Protein AF-A0A5E4HXW7-F1 (afdb_monomer_lite)

Sequence (456 aa):
MSQPPHSPSSDRAGKEKPLSPSEEPYDLTKPIRGLAGKFGPKDLRAKVAVLAVLALATIAAFAFLLGTGLSALEKFMGSALIMVISGELARGLMGWEGFAGLILLKDRSTLNWIDRQAQAFAPFWSVVADVGLVMGYGFGSLLLLGPQSKKPKTLLLIFAVGLPMLVIFSAGVMPSAYDVLRYSLSGNGDLAAATAHMRATAPLQGTWDVMINGQMVHVPFMTILSVVVIFAGGLAASVTLSLLLYAISLLGPILAKVGSMAFGLLGQAAPAVVVPPPGASPLLPGVNLPLVEGIIAMAVLLVVHELSHAFVARVHKIRLDSAGVVFFGVLPFGAFVDPDEKELDGVEAWKSTQVIVAGSAMNMLTATVAFCIFMGLSVLNYYYPMHGIGVGFIARTLGLVIALNVLVGVVNLLPITLVDGHRLMKAAVRNELAANLITWAVIAAFVVNFLPWLFR

Foldseek 3Di:
DDDDDDDPDPPPPPPDDPDDPVPPDPAPCVVLLQVLLVPADPDPVSLVVVLVVLLVVLVVQLLVLLPDPDDLVVNVVSNLVSLLNLLSSNCSSPVADDGSNKGFDWDPVVLVVLLVVLVVCVVVLLLLLLLLLCQQFAQLSVLQADPVCPDPVNVCVSCVNNVVLNVCCVVFLAVLLLVLLCVFFPPDSLLVQLVVLLVVQQPDFDWDWDQDPNDTDTHTPVNVVLVVQCNRTHLQRSVLVSLLRSLVSQPVLVVLVVVQVVCVVVVHHGDDGDGGGFNDDDDDDSSGGPNPLLLLLQQLLQAQLASSLSSLCSSVPFDWPTWGWMDRNPRGRYIHTHTDVVSLVVDDSSSNSSSLSRSLSRLSVQLVVLSVVLVVVVVVCVVPVDDDPVSVSSNSSSSSNSNVSNVCSNVLLHCEPVHSVVSVLCSSDVDPVVSVVSRVSSVSSNVSSRVSSVVD

Structure (mmCIF, N/CA/C/O backbone):
data_AF-A0A5E4HXW7-F1
#
_entry.id   AF-A0A5E4HXW7-F1
#
loop_
_atom_site.group_PDB
_atom_site.id
_atom_site.type_symbol
_atom_site.label_atom_id
_atom_site.label_alt_id
_atom_site.label_comp_id
_atom_site.label_asym_id
_atom_site.label_entity_id
_atom_site.label_seq_id
_atom_site.pdbx_PDB_ins_code
_atom_site.Cartn_x
_atom_site.Cartn_y
_atom_site.Cartn_z
_atom_site.occupancy
_atom_site.B_iso_or_equiv
_atom_site.auth_seq_id
_atom_site.auth_comp_id
_atom_site.auth_asym_id
_atom_site.auth_atom_id
_atom_site.pdbx_PDB_model_num
ATOM 1 N N . MET A 1 1 ? -44.211 -38.930 15.715 1.00 34.34 1 MET A N 1
ATOM 2 C CA . MET A 1 1 ? -44.697 -38.963 14.317 1.00 34.34 1 MET A CA 1
ATOM 3 C C . MET A 1 1 ? -45.408 -37.637 14.076 1.00 34.34 1 MET A C 1
ATOM 5 O O . MET A 1 1 ? -46.398 -37.389 14.739 1.00 34.34 1 MET A O 1
ATOM 9 N N . SER A 1 2 ? -44.701 -36.648 13.510 1.00 31.89 2 SER A N 1
ATOM 10 C CA . SER A 1 2 ? -44.707 -36.254 12.074 1.00 31.89 2 SER A CA 1
ATOM 11 C C . SER A 1 2 ? -45.808 -35.209 11.819 1.00 31.89 2 SER A C 1
ATOM 13 O O . SER A 1 2 ? -46.965 -35.532 12.032 1.00 31.89 2 SER A O 1
ATOM 15 N N . GLN A 1 3 ? -45.567 -33.961 11.407 1.00 27.69 3 GLN A N 1
ATOM 16 C CA . GLN A 1 3 ? -44.572 -33.396 10.481 1.00 27.69 3 GLN A CA 1
ATOM 17 C C . GLN A 1 3 ? -44.262 -31.915 10.833 1.00 27.69 3 GLN A C 1
ATOM 19 O O . GLN A 1 3 ? -45.055 -31.293 11.541 1.00 27.69 3 GLN A O 1
ATOM 24 N N . PRO A 1 4 ? -43.139 -31.334 10.361 1.00 31.80 4 PRO A N 1
ATOM 25 C CA . PRO A 1 4 ? -42.812 -29.919 10.559 1.00 31.80 4 PRO A CA 1
ATOM 26 C C . PRO A 1 4 ? -43.534 -29.009 9.541 1.00 31.80 4 PRO A C 1
ATOM 28 O O . PRO A 1 4 ? -43.859 -29.471 8.445 1.00 31.80 4 PRO A O 1
ATOM 31 N N . PRO A 1 5 ? -43.762 -27.716 9.849 1.00 34.34 5 PRO A N 1
ATOM 32 C CA . PRO A 1 5 ? -44.347 -26.779 8.900 1.00 34.34 5 PRO A CA 1
ATOM 33 C C . PRO A 1 5 ? -43.329 -26.354 7.831 1.00 34.34 5 PRO A C 1
ATOM 35 O O . PRO A 1 5 ? -42.140 -26.176 8.086 1.00 34.34 5 PRO A O 1
ATOM 38 N N . HIS A 1 6 ? -43.859 -26.222 6.621 1.00 33.53 6 HIS A N 1
ATOM 39 C CA . HIS A 1 6 ? -43.210 -25.995 5.336 1.00 33.53 6 HIS A CA 1
ATOM 40 C C . HIS A 1 6 ? -42.100 -24.929 5.303 1.00 33.53 6 HIS A C 1
ATOM 42 O O . HIS A 1 6 ? -42.279 -23.786 5.716 1.00 33.53 6 HIS A O 1
ATOM 48 N N . SER A 1 7 ? -40.978 -25.301 4.682 1.00 32.62 7 SER A N 1
ATOM 49 C CA . SER A 1 7 ? -39.966 -24.390 4.144 1.00 32.62 7 SER A CA 1
ATOM 50 C C . SER A 1 7 ? -40.554 -23.524 3.018 1.00 32.62 7 SER A C 1
ATOM 52 O O . SER A 1 7 ? -41.186 -24.087 2.117 1.00 32.62 7 SER A O 1
ATOM 54 N N . PRO A 1 8 ? -40.312 -22.202 2.973 1.00 32.94 8 PRO A N 1
ATOM 55 C CA . PRO A 1 8 ? -40.606 -21.412 1.785 1.00 32.94 8 PRO A CA 1
ATOM 56 C C . PRO A 1 8 ? -39.657 -21.813 0.650 1.00 32.94 8 PRO A C 1
ATOM 58 O O . PRO A 1 8 ? -38.439 -21.844 0.817 1.00 32.94 8 PRO A O 1
ATOM 61 N N . SER A 1 9 ? -40.249 -22.134 -0.496 1.00 31.70 9 SER A N 1
ATOM 62 C CA . SER A 1 9 ? -39.613 -22.465 -1.770 1.00 31.70 9 SER A CA 1
ATOM 63 C C . SER A 1 9 ? -38.535 -21.461 -2.193 1.00 31.70 9 SER A C 1
ATOM 65 O O . SER A 1 9 ? -38.754 -20.249 -2.172 1.00 31.70 9 SER A O 1
ATOM 67 N N . SER A 1 10 ? -37.419 -21.992 -2.685 1.00 34.47 10 SER A N 1
ATOM 68 C CA . SER A 1 10 ? -36.236 -21.318 -3.234 1.00 34.47 10 SER A CA 1
ATOM 69 C C . SER A 1 10 ? -36.444 -20.581 -4.573 1.00 34.47 10 SER A C 1
ATOM 71 O O . SER A 1 10 ? -35.480 -20.360 -5.298 1.00 34.47 10 SER A O 1
ATOM 73 N N . ASP A 1 11 ? -37.663 -20.155 -4.908 1.00 31.59 11 ASP A N 1
ATOM 74 C CA . ASP A 1 11 ? -38.014 -19.610 -6.232 1.00 31.59 11 ASP A CA 1
ATOM 75 C C . ASP A 1 11 ? -38.273 -18.096 -6.231 1.00 31.59 11 ASP A C 1
ATOM 77 O O . ASP A 1 11 ? -39.246 -17.588 -6.788 1.00 31.59 11 ASP A O 1
ATOM 81 N N . ARG A 1 12 ? -37.352 -17.335 -5.633 1.00 33.59 12 ARG A N 1
ATOM 82 C CA . ARG A 1 12 ? -37.160 -15.914 -5.969 1.00 33.59 12 ARG A CA 1
ATOM 83 C C . ARG A 1 12 ? -35.679 -15.600 -6.139 1.00 33.59 12 ARG A C 1
ATOM 85 O O . ARG A 1 12 ? -35.140 -14.696 -5.511 1.00 33.59 12 ARG A O 1
ATOM 92 N N . ALA A 1 13 ? -35.031 -16.327 -7.045 1.00 36.31 13 ALA A N 1
ATOM 93 C CA . ALA A 1 13 ? -33.932 -15.744 -7.798 1.00 36.31 13 ALA A CA 1
ATOM 94 C C . ALA A 1 13 ? -34.527 -14.588 -8.614 1.00 36.31 13 ALA A C 1
ATOM 96 O O . ALA A 1 13 ? -35.186 -14.803 -9.635 1.00 36.31 13 ALA A O 1
ATOM 97 N N . GLY A 1 14 ? -34.378 -13.361 -8.113 1.00 32.66 14 GLY A N 1
ATOM 98 C CA . GLY A 1 14 ? -34.599 -12.172 -8.920 1.00 32.66 14 GLY A CA 1
ATOM 99 C C . GLY A 1 14 ? -33.696 -12.292 -10.137 1.00 32.66 14 GLY A C 1
ATOM 100 O O . GLY A 1 14 ? -32.482 -12.186 -10.015 1.00 32.66 14 GLY A O 1
ATOM 101 N N . LYS A 1 15 ? -34.282 -12.594 -11.298 1.00 35.69 15 LYS A N 1
ATOM 102 C CA . LYS A 1 15 ? -33.599 -12.447 -12.577 1.00 35.69 15 LYS A CA 1
ATOM 103 C C . LYS A 1 15 ? -33.242 -10.973 -12.681 1.00 35.69 15 LYS A C 1
ATOM 105 O O . LYS A 1 15 ? -34.119 -10.153 -12.951 1.00 35.69 15 LYS A O 1
ATOM 110 N N . GLU A 1 16 ? -31.987 -10.641 -12.406 1.00 41.84 16 GLU A N 1
ATOM 111 C CA . GLU A 1 16 ? -31.443 -9.352 -12.792 1.00 41.84 16 GLU A CA 1
ATOM 112 C C . GLU A 1 16 ? -31.734 -9.175 -14.278 1.00 41.84 16 GLU A C 1
ATOM 114 O O . GLU A 1 16 ? -31.434 -10.030 -15.117 1.00 41.84 16 GLU A O 1
ATOM 119 N N . LYS A 1 17 ? -32.442 -8.094 -14.588 1.00 32.97 17 LYS A N 1
ATOM 120 C CA . LYS A 1 17 ? -32.644 -7.665 -15.961 1.00 32.97 17 LYS A CA 1
ATOM 121 C C . LYS A 1 17 ? -31.238 -7.346 -16.484 1.00 32.97 17 LYS A C 1
ATOM 123 O O . LYS A 1 17 ? -30.565 -6.553 -15.827 1.00 32.97 17 LYS A O 1
ATOM 128 N N . PRO A 1 18 ? -30.765 -7.959 -17.583 1.00 36.00 18 PRO A N 1
ATOM 129 C CA . PRO A 1 18 ? -29.451 -7.627 -18.113 1.00 36.00 18 PRO A CA 1
ATOM 130 C C . PRO A 1 18 ? -29.399 -6.117 -18.349 1.00 36.00 18 PRO A C 1
ATOM 132 O O . PRO A 1 18 ? -30.351 -5.548 -18.899 1.00 36.00 18 PRO A O 1
ATOM 135 N N . LEU A 1 19 ? -28.327 -5.487 -17.864 1.00 36.94 19 LEU A N 1
ATOM 136 C CA . LEU A 1 19 ? -28.036 -4.075 -18.098 1.00 36.94 19 LEU A CA 1
ATOM 137 C C . LEU A 1 19 ? -28.203 -3.772 -19.588 1.00 36.94 19 LEU A C 1
ATOM 139 O O . LEU A 1 19 ? -27.897 -4.601 -20.453 1.00 36.94 19 LEU A O 1
ATOM 143 N N . SER A 1 20 ? -28.746 -2.595 -19.892 1.00 33.78 20 SER A N 1
ATOM 144 C CA . SER A 1 20 ? -28.876 -2.174 -21.282 1.00 33.78 20 SER A CA 1
ATOM 145 C C . SER A 1 20 ? -27.478 -2.139 -21.929 1.00 33.78 20 SER A C 1
ATOM 147 O O . SER A 1 20 ? -26.514 -1.777 -21.252 1.00 33.78 20 SER A O 1
ATOM 149 N N . PRO A 1 21 ? -27.316 -2.486 -23.223 1.00 44.66 21 PRO A N 1
ATOM 150 C CA . PRO A 1 21 ? -25.998 -2.565 -23.872 1.00 44.66 21 PRO A CA 1
ATOM 151 C C . PRO A 1 21 ? -25.158 -1.273 -23.824 1.00 44.66 21 PRO A C 1
ATOM 153 O O . PRO A 1 21 ? -23.994 -1.293 -24.209 1.00 44.66 21 PRO A O 1
ATOM 156 N N . SER A 1 22 ? -25.749 -0.151 -23.404 1.00 41.25 22 SER A N 1
ATOM 157 C CA . SER A 1 22 ? -25.127 1.168 -23.284 1.00 41.25 22 SER A CA 1
ATOM 158 C C . SER A 1 22 ? -24.495 1.469 -21.918 1.00 41.25 22 SER A C 1
ATOM 160 O O . SER A 1 22 ? -23.896 2.530 -21.779 1.00 41.25 22 SER A O 1
ATOM 162 N N . GLU A 1 23 ? -24.629 0.589 -20.920 1.00 43.88 23 GLU A N 1
ATOM 163 C CA . GLU A 1 23 ? -24.130 0.825 -19.550 1.00 43.88 23 GLU A CA 1
ATOM 164 C C . GLU A 1 23 ? -22.879 0.006 -19.186 1.00 43.88 23 GLU A C 1
ATOM 166 O O . GLU A 1 23 ? -22.280 0.245 -18.138 1.00 43.88 23 GLU A O 1
ATOM 171 N N . GLU A 1 24 ? -22.430 -0.920 -20.043 1.00 46.41 24 GLU A N 1
ATOM 172 C CA . GLU A 1 24 ? -21.105 -1.528 -19.879 1.00 46.41 24 GLU A CA 1
ATOM 173 C C . GLU A 1 24 ? -20.018 -0.506 -20.262 1.00 46.41 24 GLU A C 1
ATOM 175 O O . GLU A 1 24 ? -20.066 0.042 -21.371 1.00 46.41 24 GLU A O 1
ATOM 180 N N . PRO A 1 25 ? -19.010 -0.257 -19.400 1.00 52.16 25 PRO A N 1
ATOM 181 C CA . PRO A 1 25 ? -17.841 0.530 -19.773 1.00 52.16 25 PRO A CA 1
ATOM 182 C C . PRO A 1 25 ? -17.261 0.004 -21.090 1.00 52.16 25 PRO A C 1
ATOM 184 O O . PRO A 1 25 ? -17.087 -1.206 -21.249 1.00 52.16 25 PRO A O 1
ATOM 187 N N . TYR A 1 26 ? -16.974 0.894 -22.045 1.00 61.44 26 TYR A N 1
ATOM 188 C CA . TYR A 1 26 ? -16.461 0.492 -23.355 1.00 61.44 26 TYR A CA 1
ATOM 189 C C . TYR A 1 26 ? -15.132 -0.264 -23.202 1.00 61.44 26 TYR A C 1
ATOM 191 O O . TYR A 1 26 ? -14.078 0.327 -22.964 1.00 61.44 26 TYR A O 1
ATOM 199 N N . ASP A 1 27 ? -15.192 -1.590 -23.328 1.00 73.88 27 ASP A N 1
ATOM 200 C CA . ASP A 1 27 ? -14.037 -2.478 -23.236 1.00 73.88 27 ASP A CA 1
ATOM 201 C C . ASP A 1 27 ? -13.183 -2.345 -24.506 1.00 73.88 27 ASP A C 1
ATOM 203 O O . ASP A 1 27 ? -13.395 -3.035 -25.509 1.00 73.88 27 ASP A O 1
ATOM 207 N N . LEU A 1 28 ? -12.195 -1.444 -24.447 1.00 74.44 28 LEU A N 1
ATOM 208 C CA . LEU A 1 28 ? -11.223 -1.174 -25.515 1.00 74.44 28 LEU A CA 1
ATOM 209 C C . LEU A 1 28 ? -10.469 -2.433 -25.974 1.00 74.44 28 LEU A C 1
ATOM 211 O O . LEU A 1 28 ? -9.946 -2.467 -27.087 1.00 74.44 28 LEU A O 1
ATOM 215 N N . THR A 1 29 ? -10.419 -3.475 -25.142 1.00 79.50 29 THR A N 1
ATOM 216 C CA . THR A 1 29 ? -9.671 -4.707 -25.414 1.00 79.50 29 THR A CA 1
ATOM 217 C C . THR A 1 29 ? -10.520 -5.827 -26.023 1.00 79.50 29 THR A C 1
ATOM 219 O O . THR A 1 29 ? -9.987 -6.819 -26.531 1.00 79.50 29 THR A O 1
ATOM 222 N N . LYS A 1 30 ? -11.846 -5.641 -26.085 1.00 80.81 30 LYS A N 1
ATOM 223 C CA . LYS A 1 30 ? -12.820 -6.586 -26.653 1.00 80.81 30 LYS A CA 1
ATOM 224 C C . LYS A 1 30 ? -12.459 -7.121 -28.051 1.00 80.81 30 LYS A C 1
ATOM 226 O O . LYS A 1 30 ? -12.697 -8.313 -28.274 1.00 80.81 30 LYS A O 1
ATOM 231 N N . PRO A 1 31 ? -11.871 -6.342 -28.987 1.00 85.12 31 PRO A N 1
ATOM 232 C CA . PRO A 1 31 ? -11.440 -6.873 -30.283 1.00 85.12 31 PRO A CA 1
ATOM 233 C C . PRO A 1 31 ? -10.365 -7.966 -30.172 1.00 85.12 31 PRO A C 1
ATOM 235 O O . PRO A 1 31 ? -10.442 -8.967 -30.883 1.00 85.12 31 PRO A O 1
ATOM 238 N N . ILE A 1 32 ? -9.405 -7.813 -29.252 1.00 80.69 32 ILE A N 1
ATOM 239 C CA . ILE A 1 32 ? -8.316 -8.778 -29.018 1.00 80.69 32 ILE A CA 1
ATOM 240 C C . ILE A 1 32 ? -8.902 -10.091 -28.490 1.00 80.69 32 ILE A C 1
ATOM 242 O O . ILE A 1 32 ? -8.647 -11.164 -29.043 1.00 80.69 32 ILE A O 1
ATOM 246 N N . ARG A 1 33 ? -9.774 -9.990 -27.479 1.00 81.88 33 ARG A N 1
ATOM 247 C CA . ARG A 1 33 ? -10.502 -11.130 -26.905 1.00 81.88 33 ARG A CA 1
ATOM 248 C C . ARG A 1 33 ? -11.347 -11.856 -27.955 1.00 81.88 33 ARG A C 1
ATOM 250 O O . ARG A 1 33 ? -11.344 -13.085 -28.024 1.00 81.88 33 ARG A O 1
ATOM 257 N N . GLY A 1 34 ? -12.055 -11.099 -28.795 1.00 79.31 34 GLY A N 1
ATOM 258 C CA . GLY A 1 34 ? -12.898 -11.636 -29.863 1.00 79.31 34 GLY A CA 1
ATOM 259 C C . GLY A 1 34 ? -12.111 -12.393 -30.935 1.00 79.31 34 GLY A C 1
ATOM 260 O O . GLY A 1 34 ? -12.582 -13.415 -31.431 1.00 79.31 34 GLY A O 1
ATOM 261 N N . LEU A 1 35 ? -10.899 -11.937 -31.262 1.00 82.75 35 LEU A N 1
ATOM 262 C CA . LEU A 1 35 ? -10.027 -12.592 -32.237 1.00 82.75 35 LEU A CA 1
ATOM 263 C C . LEU A 1 35 ? -9.569 -13.970 -31.734 1.00 82.75 35 LEU A C 1
ATOM 265 O O . LEU A 1 35 ? -9.717 -14.965 -32.444 1.00 82.75 35 LEU A O 1
ATOM 269 N N . ALA A 1 36 ? -9.119 -14.054 -30.480 1.00 78.75 36 ALA A N 1
ATOM 270 C CA . ALA A 1 36 ? -8.741 -15.317 -29.848 1.00 78.75 36 ALA A CA 1
ATOM 271 C C . ALA A 1 36 ? -9.917 -16.301 -29.721 1.00 78.75 36 ALA A C 1
ATOM 273 O O . ALA A 1 36 ? -9.768 -17.480 -30.034 1.00 78.75 36 ALA A O 1
ATOM 274 N N . GLY A 1 37 ? -11.101 -15.821 -29.327 1.00 77.62 37 GLY A N 1
ATOM 275 C CA . GLY A 1 37 ? -12.296 -16.667 -29.231 1.00 77.62 37 GLY A CA 1
ATOM 276 C C . GLY A 1 37 ? -12.791 -17.187 -30.586 1.00 77.62 37 GLY A C 1
ATOM 277 O O . GLY A 1 37 ? -13.314 -18.297 -30.667 1.00 77.62 37 GLY A O 1
ATOM 278 N N . LYS A 1 38 ? -12.604 -16.412 -31.664 1.00 83.38 38 LYS A N 1
ATOM 279 C CA . LYS A 1 38 ? -13.057 -16.769 -33.018 1.00 83.38 38 LYS A CA 1
ATOM 280 C C . LYS A 1 38 ? -12.117 -17.740 -33.735 1.00 83.38 38 LYS A C 1
ATOM 282 O O . LYS A 1 38 ? -12.597 -18.631 -34.432 1.00 83.38 38 LYS A O 1
ATOM 287 N N . PHE A 1 39 ? -10.805 -17.552 -33.596 1.00 81.50 39 PHE A N 1
ATOM 288 C CA . PHE A 1 39 ? -9.789 -18.345 -34.303 1.00 81.50 39 PHE A CA 1
ATOM 289 C C . PHE A 1 39 ? -9.130 -19.423 -33.431 1.00 81.50 39 PHE A C 1
ATOM 291 O O . PHE A 1 39 ? -8.340 -20.221 -33.933 1.00 81.50 39 PHE A O 1
ATOM 298 N N . GLY A 1 40 ? -9.446 -19.463 -32.135 1.00 78.62 40 GLY A N 1
ATOM 299 C CA . GLY A 1 40 ? -8.912 -20.448 -31.205 1.00 78.62 40 GLY A CA 1
ATOM 300 C C . GLY A 1 40 ? -9.416 -21.875 -31.468 1.00 78.62 40 GLY A C 1
ATOM 301 O O . GLY A 1 40 ? -10.515 -22.075 -31.999 1.00 78.62 40 GLY A O 1
ATOM 302 N N . PRO A 1 41 ? -8.639 -22.899 -31.075 1.00 82.50 41 PRO A N 1
ATOM 303 C CA . PRO A 1 41 ? -9.074 -24.286 -31.165 1.00 82.50 41 PRO A CA 1
ATOM 304 C C . PRO A 1 41 ? -10.294 -24.549 -30.271 1.00 82.50 41 PRO A C 1
ATOM 306 O O . PRO A 1 41 ? -10.453 -23.953 -29.207 1.00 82.50 41 PRO A O 1
ATOM 309 N N . LYS A 1 42 ? -11.161 -25.475 -30.696 1.00 85.44 42 LYS A N 1
ATOM 310 C CA . LYS A 1 42 ? -12.375 -25.840 -29.943 1.00 85.44 42 LYS A CA 1
ATOM 311 C C . LYS A 1 42 ? -12.104 -26.858 -28.833 1.00 85.44 42 LYS A C 1
ATOM 313 O O . LYS A 1 42 ? -12.737 -26.783 -27.785 1.00 85.44 42 LYS A O 1
ATOM 318 N N . ASP A 1 43 ? -11.171 -27.781 -29.063 1.00 91.81 43 ASP A N 1
ATOM 319 C CA . ASP A 1 43 ? -10.807 -28.833 -28.110 1.00 91.81 43 ASP A CA 1
ATOM 320 C C . ASP A 1 43 ? -9.969 -28.294 -26.939 1.00 91.81 43 ASP A C 1
ATOM 322 O O . ASP A 1 43 ? -9.081 -27.460 -27.125 1.00 91.81 43 ASP A O 1
ATOM 326 N N . LEU A 1 44 ? -10.226 -28.804 -25.731 1.00 89.44 44 LEU A N 1
ATOM 327 C CA . LEU A 1 44 ? -9.578 -28.333 -24.508 1.00 89.44 44 LEU A CA 1
ATOM 328 C C . LEU A 1 44 ? -8.066 -28.598 -24.492 1.00 89.44 44 LEU A C 1
ATOM 330 O O . LEU A 1 44 ? -7.314 -27.731 -24.054 1.00 89.44 44 LEU A O 1
ATOM 334 N N . ARG A 1 45 ? -7.592 -29.752 -24.981 1.00 90.94 45 ARG A N 1
ATOM 335 C CA . ARG A 1 45 ? -6.150 -30.060 -24.998 1.00 90.94 45 ARG A CA 1
ATOM 336 C C . ARG A 1 45 ? -5.412 -29.102 -25.921 1.00 90.94 45 ARG A C 1
ATOM 338 O O . ARG A 1 45 ? -4.357 -28.587 -25.560 1.00 90.94 45 ARG A O 1
ATOM 345 N N . ALA A 1 46 ? -6.000 -28.817 -27.081 1.00 89.94 46 ALA A N 1
ATOM 346 C CA . ALA A 1 46 ? -5.462 -27.838 -28.014 1.00 89.94 46 ALA A CA 1
ATOM 347 C C . ALA A 1 46 ? -5.484 -26.413 -27.428 1.00 89.94 46 ALA A C 1
ATOM 349 O O . ALA A 1 46 ? -4.497 -25.694 -27.564 1.00 89.94 46 ALA A O 1
ATOM 350 N N . LYS A 1 47 ? -6.549 -26.014 -26.717 1.00 90.00 47 LYS A N 1
ATOM 351 C CA . LYS A 1 47 ? -6.595 -24.724 -26.001 1.00 90.00 47 LYS A CA 1
ATOM 352 C C . LYS A 1 47 ? -5.487 -24.600 -24.959 1.00 90.00 47 LYS A C 1
ATOM 354 O O . LYS A 1 47 ? -4.805 -23.582 -24.926 1.00 90.00 47 LYS A O 1
ATOM 359 N N . VAL A 1 48 ? -5.274 -25.640 -24.152 1.00 90.94 48 VAL A N 1
ATOM 360 C CA . VAL A 1 48 ? -4.205 -25.673 -23.141 1.00 90.94 48 VAL A CA 1
ATOM 361 C C . VAL A 1 48 ? -2.823 -25.597 -23.795 1.00 90.94 48 VAL A C 1
ATOM 363 O O . VAL A 1 48 ? -1.970 -24.852 -23.321 1.00 90.94 48 VAL A O 1
ATOM 366 N N . ALA A 1 49 ? -2.604 -26.297 -24.911 1.00 91.69 49 ALA A N 1
ATOM 367 C CA . ALA A 1 49 ? -1.349 -26.210 -25.656 1.00 91.69 49 ALA A CA 1
ATOM 368 C C . ALA A 1 49 ? -1.096 -24.790 -26.196 1.00 91.69 49 ALA A C 1
ATOM 370 O O . ALA A 1 49 ? -0.004 -24.252 -26.022 1.00 91.69 49 ALA A O 1
ATOM 371 N N . VAL A 1 50 ? -2.109 -24.149 -26.790 1.00 91.38 50 VAL A N 1
ATOM 372 C CA . VAL A 1 50 ? -2.009 -22.756 -27.263 1.00 91.38 50 VAL A CA 1
ATOM 373 C C . VAL A 1 50 ? -1.771 -21.793 -26.100 1.00 91.38 50 VAL A C 1
ATOM 375 O O . VAL A 1 50 ? -0.958 -20.882 -26.227 1.00 91.38 50 VAL A O 1
ATOM 378 N N . LEU A 1 51 ? -2.418 -22.006 -24.952 1.00 91.88 51 LEU A N 1
ATOM 379 C CA . LEU A 1 51 ? -2.198 -21.202 -23.752 1.00 91.88 51 LEU A CA 1
ATOM 380 C C . LEU A 1 51 ? -0.757 -21.333 -23.233 1.00 91.88 51 LEU A C 1
ATOM 382 O O . LEU A 1 51 ? -0.152 -20.331 -22.862 1.00 91.88 51 LEU A O 1
ATOM 386 N N . ALA A 1 52 ? -0.181 -22.538 -23.251 1.00 91.38 52 ALA A N 1
ATOM 387 C CA . ALA A 1 52 ? 1.216 -22.753 -22.874 1.00 91.38 52 ALA A CA 1
ATOM 388 C C . ALA A 1 52 ? 2.181 -22.026 -23.826 1.00 91.38 52 ALA A C 1
ATOM 390 O O . ALA A 1 52 ? 3.117 -21.367 -23.374 1.00 91.38 52 ALA A O 1
ATOM 391 N N . VAL A 1 53 ? 1.922 -22.078 -25.137 1.00 93.25 53 VAL A N 1
ATOM 392 C CA . VAL A 1 53 ? 2.696 -21.320 -26.135 1.00 93.25 53 VAL A CA 1
ATOM 393 C C . VAL A 1 53 ? 2.560 -19.815 -25.904 1.00 93.25 53 VAL A C 1
ATOM 395 O O . VAL A 1 53 ? 3.564 -19.107 -25.921 1.00 93.25 53 VAL A O 1
ATOM 398 N N . LEU A 1 54 ? 1.348 -19.324 -25.635 1.00 93.12 54 LEU A N 1
ATOM 399 C CA . LEU A 1 54 ? 1.098 -17.919 -25.316 1.00 93.12 54 LEU A CA 1
ATOM 400 C C . LEU A 1 54 ? 1.863 -17.486 -24.060 1.00 93.12 54 LEU A C 1
ATOM 402 O O . LEU A 1 54 ? 2.460 -16.411 -24.056 1.00 93.12 54 LEU A O 1
ATOM 406 N N . ALA A 1 55 ? 1.899 -18.318 -23.019 1.00 91.56 55 ALA A N 1
ATOM 407 C CA . ALA A 1 55 ? 2.662 -18.039 -21.808 1.00 91.56 55 ALA A CA 1
ATOM 408 C C . ALA A 1 55 ? 4.165 -17.943 -22.083 1.00 91.56 55 ALA A C 1
ATOM 410 O O . ALA A 1 55 ? 4.794 -16.964 -21.685 1.00 91.56 55 ALA A O 1
ATOM 411 N N . LEU A 1 56 ? 4.731 -18.893 -22.832 1.00 92.69 56 LEU A N 1
ATOM 412 C CA . LEU A 1 56 ? 6.141 -18.853 -23.229 1.00 92.69 56 LEU A CA 1
ATOM 413 C C . LEU A 1 56 ? 6.461 -17.626 -24.091 1.00 92.69 56 LEU A C 1
ATOM 415 O O . LEU A 1 56 ? 7.463 -16.955 -23.851 1.00 92.69 56 LEU A O 1
ATOM 419 N N . ALA A 1 57 ? 5.594 -17.291 -25.049 1.00 93.81 57 ALA A N 1
ATOM 420 C CA . ALA A 1 57 ? 5.741 -16.101 -25.883 1.00 93.81 57 ALA A CA 1
ATOM 421 C C . ALA A 1 57 ? 5.673 -14.809 -25.053 1.00 93.81 57 ALA A C 1
ATOM 423 O O . ALA A 1 57 ? 6.457 -13.891 -25.280 1.00 93.81 57 ALA A O 1
ATOM 424 N N . THR A 1 58 ? 4.785 -14.756 -24.058 1.00 92.44 58 THR A N 1
ATOM 425 C CA . THR A 1 58 ? 4.651 -13.616 -23.139 1.00 92.44 58 THR A CA 1
ATOM 426 C C . THR A 1 58 ? 5.914 -13.444 -22.299 1.00 92.44 58 THR A C 1
ATOM 428 O O . THR A 1 58 ? 6.442 -12.338 -22.209 1.00 92.44 58 THR A O 1
ATOM 431 N N . ILE A 1 59 ? 6.448 -14.537 -21.743 1.00 89.31 59 ILE A N 1
ATOM 432 C CA . ILE A 1 59 ? 7.705 -14.529 -20.980 1.00 89.31 59 ILE A CA 1
ATOM 433 C C . ILE A 1 59 ? 8.872 -14.076 -21.867 1.00 89.31 59 ILE A C 1
ATOM 435 O O . ILE A 1 59 ? 9.667 -13.238 -21.445 1.00 89.31 59 ILE A O 1
ATOM 439 N N . ALA A 1 60 ? 8.963 -14.578 -23.102 1.00 91.31 60 ALA A N 1
ATOM 440 C CA . ALA A 1 60 ? 10.011 -14.192 -24.044 1.00 91.31 60 ALA A CA 1
ATOM 441 C C . ALA A 1 60 ? 9.923 -12.708 -24.440 1.00 91.31 60 ALA A C 1
ATOM 443 O O . ALA A 1 60 ? 10.937 -12.012 -24.430 1.00 91.31 60 ALA A O 1
ATOM 444 N N . ALA A 1 61 ? 8.720 -12.203 -24.735 1.00 93.19 61 ALA A N 1
ATOM 445 C CA . ALA A 1 61 ? 8.492 -10.794 -25.055 1.00 93.19 61 ALA A CA 1
ATOM 446 C C . ALA A 1 61 ? 8.845 -9.879 -23.874 1.00 93.19 61 ALA A C 1
ATOM 448 O O . ALA A 1 61 ? 9.489 -8.846 -24.055 1.00 93.19 61 ALA A O 1
ATOM 449 N N . PHE A 1 62 ? 8.474 -10.287 -22.659 1.00 88.81 62 PHE A N 1
ATOM 450 C CA . PHE A 1 62 ? 8.819 -9.575 -21.437 1.00 88.81 62 PHE A CA 1
ATOM 451 C C . PHE A 1 62 ? 10.339 -9.543 -21.221 1.00 88.81 62 PHE A C 1
ATOM 453 O O . PHE A 1 62 ? 10.912 -8.469 -21.061 1.00 88.81 62 PHE A O 1
ATOM 460 N N . ALA A 1 63 ? 11.020 -10.690 -21.310 1.00 87.75 63 ALA A N 1
ATOM 461 C CA . ALA A 1 63 ? 12.476 -10.772 -21.183 1.00 87.75 63 ALA A CA 1
ATOM 462 C C . ALA A 1 63 ? 13.209 -9.929 -22.242 1.00 87.75 63 ALA A C 1
ATOM 464 O O . ALA A 1 63 ? 14.183 -9.247 -21.922 1.00 87.75 63 ALA A O 1
ATOM 465 N N . PHE A 1 64 ? 12.715 -9.923 -23.484 1.00 92.19 64 PHE A N 1
ATOM 466 C CA . PHE A 1 64 ? 13.243 -9.071 -24.547 1.00 92.19 64 PHE A CA 1
ATOM 467 C C . PHE A 1 64 ? 13.100 -7.585 -24.203 1.00 92.19 64 PHE A C 1
ATOM 469 O O . PHE A 1 64 ? 14.082 -6.848 -24.278 1.00 92.19 64 PHE A O 1
ATOM 476 N N . LEU A 1 65 ? 11.911 -7.151 -23.766 1.00 91.88 65 LEU A N 1
ATOM 477 C CA . LEU A 1 65 ? 11.655 -5.766 -23.367 1.00 91.88 65 LEU A CA 1
ATOM 478 C C . LEU A 1 65 ? 12.597 -5.315 -22.242 1.00 91.88 65 LEU A C 1
ATOM 480 O O . LEU A 1 65 ? 13.138 -4.209 -22.295 1.00 91.88 65 LEU A O 1
ATOM 484 N N . LEU A 1 66 ? 12.844 -6.178 -21.254 1.00 84.81 66 LEU A N 1
ATOM 485 C CA . LEU A 1 66 ? 13.771 -5.887 -20.160 1.00 84.81 66 LEU A CA 1
ATOM 486 C C . LEU A 1 66 ? 15.210 -5.659 -20.640 1.00 84.81 66 LEU A C 1
ATOM 488 O O . LEU A 1 66 ? 15.896 -4.791 -20.092 1.00 84.81 66 LEU A O 1
ATOM 492 N N . GLY A 1 67 ? 15.639 -6.385 -21.678 1.00 85.88 67 GLY A N 1
ATOM 493 C CA . GLY A 1 67 ? 16.963 -6.265 -22.294 1.00 85.88 67 GLY A CA 1
ATOM 494 C C . GLY A 1 67 ? 17.158 -5.032 -23.183 1.00 85.88 67 GLY A C 1
ATOM 495 O O . GLY A 1 67 ? 18.276 -4.772 -23.622 1.00 85.88 67 GLY A O 1
ATOM 496 N N . THR A 1 68 ? 16.105 -4.257 -23.454 1.00 89.88 68 THR A N 1
ATOM 497 C CA . THR A 1 68 ? 16.207 -3.029 -24.260 1.00 89.88 68 THR A CA 1
ATOM 498 C C . THR A 1 68 ? 16.864 -1.874 -23.493 1.00 89.88 68 THR A C 1
ATOM 500 O O . THR A 1 68 ? 16.882 -1.846 -22.259 1.00 89.88 68 THR A O 1
ATOM 503 N N . GLY A 1 69 ? 17.357 -0.870 -24.225 1.00 86.31 69 GLY A N 1
ATOM 504 C CA . GLY A 1 69 ? 17.865 0.390 -23.665 1.00 86.31 69 GLY A CA 1
ATOM 505 C C . GLY A 1 69 ? 16.783 1.401 -23.258 1.00 86.31 69 GLY A C 1
ATOM 506 O O . GLY A 1 69 ? 17.116 2.555 -23.017 1.00 86.31 69 GLY A O 1
ATOM 507 N N . LEU A 1 70 ? 15.506 0.998 -23.220 1.00 86.69 70 LEU A N 1
ATOM 508 C CA . LEU A 1 70 ? 14.387 1.866 -22.844 1.00 86.69 70 LEU A CA 1
ATOM 509 C C . LEU A 1 70 ? 14.479 2.324 -21.379 1.00 86.69 70 LEU A C 1
ATOM 511 O O . LEU A 1 70 ? 15.027 1.621 -20.521 1.00 86.69 70 LEU A O 1
ATOM 515 N N . SER A 1 71 ? 13.883 3.477 -21.084 1.00 81.50 71 SER A N 1
ATOM 516 C CA . SER A 1 71 ? 13.723 3.984 -19.721 1.00 81.50 71 SER A CA 1
ATOM 517 C C . SER A 1 71 ? 12.860 3.044 -18.867 1.00 81.50 71 SER A C 1
ATOM 519 O O . SER A 1 71 ? 12.092 2.219 -19.370 1.00 81.50 71 SER A O 1
ATOM 521 N N . ALA A 1 72 ? 12.949 3.172 -17.540 1.00 77.19 72 ALA A N 1
ATOM 522 C CA . ALA A 1 72 ? 12.146 2.353 -16.629 1.00 77.19 72 ALA A CA 1
ATOM 523 C C . ALA A 1 72 ? 10.632 2.565 -16.824 1.00 77.19 72 ALA A C 1
ATOM 525 O O . ALA A 1 72 ? 9.872 1.601 -16.742 1.00 77.19 72 ALA A O 1
ATOM 526 N N . LEU A 1 73 ? 10.198 3.796 -17.132 1.00 81.12 73 LEU A N 1
ATOM 527 C CA . LEU A 1 73 ? 8.793 4.101 -17.411 1.00 81.12 73 LEU A CA 1
ATOM 528 C C . LEU A 1 73 ? 8.326 3.434 -18.712 1.00 81.12 73 LEU A C 1
ATOM 530 O O . LEU A 1 73 ? 7.269 2.809 -18.734 1.00 81.12 73 LEU A O 1
ATOM 534 N N . GLU A 1 74 ? 9.122 3.497 -19.778 1.00 86.44 74 GLU A N 1
ATOM 535 C CA . GLU A 1 74 ? 8.807 2.828 -21.048 1.00 86.44 74 GLU A CA 1
ATOM 536 C C . GLU A 1 74 ? 8.756 1.306 -20.891 1.00 86.44 74 GLU A C 1
ATOM 538 O O . GLU A 1 74 ? 7.822 0.665 -21.379 1.00 86.44 74 GLU A O 1
ATOM 543 N N . LYS A 1 75 ? 9.703 0.719 -20.147 1.00 87.44 75 LYS A N 1
ATOM 544 C CA . LYS A 1 75 ? 9.686 -0.713 -19.812 1.00 87.44 75 LYS A CA 1
ATOM 545 C C . LYS A 1 75 ? 8.456 -1.089 -18.998 1.00 87.44 75 LYS A C 1
ATOM 547 O O . LYS A 1 75 ? 7.855 -2.127 -19.266 1.00 87.44 75 LYS A O 1
ATOM 552 N N . PHE A 1 76 ? 8.060 -0.258 -18.036 1.00 85.06 76 PHE A N 1
ATOM 553 C CA . PHE A 1 76 ? 6.846 -0.465 -17.251 1.00 85.06 76 PHE A CA 1
ATOM 554 C C . PHE A 1 76 ? 5.595 -0.452 -18.138 1.00 85.06 76 PHE A C 1
ATOM 556 O O . PHE A 1 76 ? 4.821 -1.408 -18.118 1.00 85.06 76 PHE A O 1
ATOM 563 N N . MET A 1 77 ? 5.424 0.583 -18.968 1.00 89.06 77 MET A N 1
ATOM 564 C CA . MET A 1 77 ? 4.278 0.698 -19.877 1.00 89.06 77 MET A CA 1
ATOM 565 C C . MET A 1 77 ? 4.231 -0.453 -20.887 1.00 89.06 77 MET A C 1
ATOM 567 O O . MET A 1 77 ? 3.178 -1.059 -21.084 1.00 89.06 77 MET A O 1
ATOM 571 N N . GLY A 1 78 ? 5.369 -0.798 -21.496 1.00 92.50 78 GLY A N 1
ATOM 572 C CA . GLY A 1 78 ? 5.460 -1.914 -22.438 1.00 92.50 78 GLY A CA 1
ATOM 573 C C . GLY A 1 78 ? 5.151 -3.258 -21.777 1.00 92.50 78 GLY A C 1
ATOM 574 O O . GLY A 1 78 ? 4.443 -4.083 -22.348 1.00 92.50 78 GLY A O 1
ATOM 575 N N . SER A 1 79 ? 5.611 -3.456 -20.542 1.00 89.44 79 SER A N 1
ATOM 576 C CA . SER A 1 79 ? 5.332 -4.661 -19.764 1.00 89.44 79 SER A CA 1
ATOM 577 C C . SER A 1 79 ? 3.849 -4.792 -19.433 1.00 89.44 79 SER A C 1
ATOM 579 O O . SER A 1 79 ? 3.266 -5.857 -19.632 1.00 89.44 79 SER A O 1
ATOM 581 N N . ALA A 1 80 ? 3.222 -3.705 -18.974 1.00 89.31 80 ALA A N 1
ATOM 582 C CA . ALA A 1 80 ? 1.790 -3.669 -18.713 1.00 89.31 80 ALA A CA 1
ATOM 583 C C . ALA A 1 80 ? 0.995 -3.987 -19.987 1.00 89.31 80 ALA A C 1
ATOM 585 O O . ALA A 1 80 ? 0.088 -4.812 -19.949 1.00 89.31 80 ALA A O 1
ATOM 586 N N . LEU A 1 81 ? 1.385 -3.420 -21.132 1.00 92.81 81 LEU A N 1
ATOM 587 C CA . LEU A 1 81 ? 0.746 -3.699 -22.417 1.00 92.81 81 LEU A CA 1
ATOM 588 C C . LEU A 1 81 ? 0.874 -5.175 -22.831 1.00 92.81 81 LEU A C 1
ATOM 590 O O . LEU A 1 81 ? -0.115 -5.775 -23.253 1.00 92.81 81 LEU A O 1
ATOM 594 N N . ILE A 1 82 ? 2.055 -5.783 -22.672 1.00 93.31 82 ILE A N 1
ATOM 595 C CA . ILE A 1 82 ? 2.274 -7.219 -22.926 1.00 93.31 82 ILE A CA 1
ATOM 596 C C . ILE A 1 82 ? 1.335 -8.074 -22.059 1.00 93.31 82 ILE A C 1
ATOM 598 O O . ILE A 1 82 ? 0.729 -9.031 -22.553 1.00 93.31 82 ILE A O 1
ATOM 602 N N . MET A 1 83 ? 1.171 -7.723 -20.782 1.00 91.06 83 MET A N 1
ATOM 603 C CA . MET A 1 83 ? 0.280 -8.440 -19.863 1.00 91.06 83 MET A CA 1
ATOM 604 C C . MET A 1 83 ? -1.200 -8.243 -20.209 1.00 91.06 83 MET A C 1
ATOM 606 O O . MET A 1 83 ? -1.950 -9.217 -20.220 1.00 91.06 83 MET A O 1
ATOM 610 N N . VAL A 1 84 ? -1.612 -7.028 -20.591 1.00 92.88 84 VAL A N 1
ATOM 611 C CA . VAL 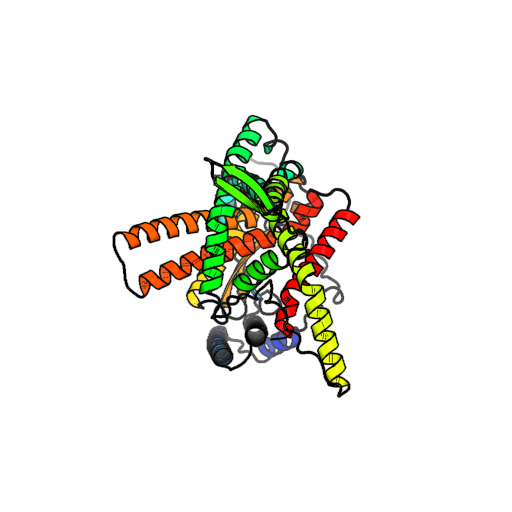A 1 84 ? -2.976 -6.751 -21.075 1.00 92.88 84 VAL A CA 1
ATOM 612 C C . VAL A 1 84 ? -3.296 -7.616 -22.296 1.00 92.88 84 VAL A C 1
ATOM 614 O O . VAL A 1 84 ? -4.295 -8.332 -22.308 1.00 92.88 84 VAL A O 1
ATOM 617 N N . ILE A 1 85 ? -2.427 -7.598 -23.313 1.00 93.50 85 ILE A N 1
ATOM 618 C CA . ILE A 1 85 ? -2.638 -8.344 -24.561 1.00 93.50 85 ILE A CA 1
ATOM 619 C C . ILE A 1 85 ? -2.673 -9.851 -24.291 1.00 93.50 85 ILE A C 1
ATOM 621 O O . ILE A 1 85 ? -3.611 -10.530 -24.710 1.00 93.50 85 ILE A O 1
ATOM 625 N N . SER A 1 86 ? -1.674 -10.385 -23.584 1.00 93.75 86 SER A N 1
ATOM 626 C CA . SER A 1 86 ? -1.604 -11.821 -23.284 1.00 93.75 86 SER A CA 1
ATOM 627 C C . SER A 1 86 ? -2.788 -12.295 -22.438 1.00 93.75 86 SER A C 1
ATOM 629 O O . SER A 1 86 ? -3.350 -13.353 -22.718 1.00 93.75 86 SER A O 1
ATOM 631 N N . GLY A 1 87 ? -3.226 -11.497 -21.464 1.00 92.88 87 GLY A N 1
ATOM 632 C CA . GLY A 1 87 ? -4.375 -11.813 -20.623 1.00 92.88 87 GLY A CA 1
ATOM 633 C C . GLY A 1 87 ? -5.688 -11.846 -21.400 1.00 92.88 87 GLY A C 1
ATOM 634 O O . GLY A 1 87 ? -6.474 -12.778 -21.244 1.00 92.88 87 GLY A O 1
ATOM 635 N N . GLU A 1 88 ? -5.919 -10.884 -22.296 1.00 92.50 88 GLU A N 1
ATOM 636 C CA . GLU A 1 88 ? -7.127 -10.859 -23.134 1.00 92.50 88 GLU A CA 1
ATOM 637 C C . GLU A 1 88 ? -7.157 -11.995 -24.158 1.00 92.50 88 GLU A C 1
ATOM 639 O O . GLU A 1 88 ? -8.211 -12.591 -24.397 1.00 92.50 88 GLU A O 1
ATOM 644 N N . LEU A 1 89 ? -5.999 -12.357 -24.720 1.00 92.25 89 LEU A N 1
ATOM 645 C CA . LEU A 1 89 ? -5.877 -13.540 -25.569 1.00 92.25 89 LEU A CA 1
ATOM 646 C C . LEU A 1 89 ? -6.191 -14.819 -24.778 1.00 92.25 89 LEU A C 1
ATOM 648 O O . LEU A 1 89 ? -7.006 -15.626 -25.225 1.00 92.25 89 LEU A O 1
ATOM 652 N N . ALA A 1 90 ? -5.612 -14.990 -23.585 1.00 92.38 90 ALA A N 1
ATOM 653 C CA . ALA A 1 90 ? -5.873 -16.140 -22.719 1.00 92.38 90 ALA A CA 1
ATOM 654 C C . ALA A 1 90 ? -7.361 -16.251 -22.345 1.00 92.38 90 ALA A C 1
ATOM 656 O O . ALA A 1 90 ? -7.956 -17.327 -22.446 1.00 92.38 90 ALA A O 1
ATOM 657 N N . ARG A 1 91 ? -7.994 -15.128 -21.990 1.00 92.50 91 ARG A N 1
ATOM 658 C CA . ARG A 1 91 ? -9.429 -15.060 -21.690 1.00 92.50 91 ARG A CA 1
ATOM 659 C C . ARG A 1 91 ? -10.296 -15.374 -22.897 1.00 92.50 91 ARG A C 1
ATOM 661 O O . ARG A 1 91 ? -11.263 -16.112 -22.753 1.00 92.50 91 ARG A O 1
ATOM 668 N N . GLY A 1 92 ? -9.945 -14.876 -24.082 1.00 88.62 92 GLY A N 1
ATOM 669 C CA . GLY A 1 92 ? -10.648 -15.207 -25.322 1.00 88.62 92 GLY A CA 1
ATOM 670 C C . GLY A 1 92 ? -10.574 -16.698 -25.668 1.00 88.62 92 GLY A C 1
ATOM 671 O O . GLY A 1 92 ? -11.571 -17.278 -26.094 1.00 88.62 92 GLY A O 1
ATOM 672 N N . LEU A 1 93 ? -9.426 -17.341 -25.426 1.00 90.19 93 LEU A N 1
ATOM 673 C CA . LEU A 1 93 ? -9.234 -18.780 -25.649 1.00 90.19 93 LEU A CA 1
ATOM 674 C C . LEU A 1 93 ? -10.028 -19.641 -24.652 1.00 90.19 93 LEU A C 1
ATOM 676 O O . LEU A 1 93 ? -10.685 -20.615 -25.043 1.00 90.19 93 LEU A O 1
ATOM 680 N N . MET A 1 94 ? -9.956 -19.295 -23.365 1.00 90.31 94 MET A N 1
ATOM 681 C CA . MET A 1 94 ? -10.475 -20.124 -22.272 1.00 90.31 94 MET A CA 1
ATOM 682 C C . MET A 1 94 ? -11.892 -19.757 -21.821 1.00 90.31 94 MET A C 1
ATOM 684 O O . MET A 1 94 ? -12.547 -20.572 -21.179 1.00 90.31 94 MET A O 1
ATOM 688 N N . GLY A 1 95 ? -12.389 -18.572 -22.177 1.00 87.25 95 GLY A N 1
ATOM 689 C CA . GLY A 1 95 ? -13.671 -18.051 -21.699 1.00 87.25 95 GLY A CA 1
ATOM 690 C C . GLY A 1 95 ? -13.637 -17.594 -20.238 1.00 87.25 95 GLY A C 1
ATOM 691 O O . GLY A 1 95 ? -14.666 -17.620 -19.573 1.00 87.25 95 GLY A O 1
ATOM 692 N N . TRP A 1 96 ? -12.463 -17.224 -19.719 1.00 90.62 96 TRP A N 1
ATOM 693 C CA . TRP A 1 96 ? -12.309 -16.789 -18.330 1.00 90.62 96 TRP A CA 1
ATOM 694 C C . TRP A 1 96 ? -12.787 -15.349 -18.103 1.00 90.62 96 TRP A C 1
ATOM 696 O O . TRP A 1 96 ? -12.596 -14.457 -18.941 1.00 90.62 96 TRP A O 1
ATOM 706 N N . GLU A 1 97 ? -13.381 -15.123 -16.933 1.00 88.75 97 GLU A N 1
ATOM 707 C CA . GLU A 1 97 ? -13.831 -13.808 -16.475 1.00 88.75 97 GLU A CA 1
ATOM 708 C C . GLU A 1 97 ? -12.647 -12.888 -16.129 1.00 88.75 97 GLU A C 1
ATOM 710 O O . GLU A 1 97 ? -11.540 -13.348 -15.841 1.00 88.75 97 GLU A O 1
ATOM 715 N N . GLY A 1 98 ? -12.880 -11.574 -16.168 1.00 86.25 98 GLY A N 1
ATOM 716 C CA . GLY A 1 98 ? -11.893 -10.550 -15.816 1.00 86.25 98 GLY A CA 1
ATOM 717 C C . GLY A 1 98 ? -12.025 -9.277 -16.655 1.00 86.25 98 GLY A C 1
ATOM 718 O O . GLY A 1 98 ? -13.028 -9.094 -17.350 1.00 86.25 98 GLY A O 1
ATOM 719 N N . PHE A 1 99 ? -11.015 -8.407 -16.627 1.00 86.81 99 PHE A N 1
ATOM 720 C CA . PHE A 1 99 ? -10.976 -7.166 -17.416 1.00 86.81 99 PHE A CA 1
ATOM 721 C C . PHE A 1 99 ? -9.533 -6.701 -17.666 1.00 86.81 99 PHE A C 1
ATOM 723 O O . PHE A 1 99 ? -8.664 -6.957 -16.841 1.00 86.81 99 PHE A O 1
ATOM 730 N N . ALA A 1 100 ? -9.270 -6.016 -18.785 1.00 85.81 100 ALA A N 1
ATOM 731 C CA . ALA A 1 100 ? -7.968 -5.416 -19.115 1.00 85.81 100 ALA A CA 1
ATOM 732 C C . ALA A 1 100 ? -6.762 -6.362 -18.901 1.00 85.81 100 ALA A C 1
ATOM 734 O O . ALA A 1 100 ? -5.740 -5.987 -18.331 1.00 85.81 100 ALA A O 1
ATOM 735 N N . GLY A 1 101 ? -6.900 -7.619 -19.326 1.00 84.62 101 GLY A N 1
ATOM 736 C CA . GLY A 1 101 ? -5.895 -8.674 -19.158 1.00 84.62 101 GLY A CA 1
ATOM 737 C C . GLY A 1 101 ? -5.768 -9.278 -17.755 1.00 84.62 101 GLY A C 1
ATOM 738 O O . GLY A 1 101 ? -4.993 -10.220 -17.581 1.00 84.62 101 GLY A O 1
ATOM 739 N N . LEU A 1 102 ? -6.537 -8.809 -16.769 1.00 89.00 102 LEU A N 1
ATOM 740 C CA . LEU A 1 102 ? -6.730 -9.526 -15.511 1.00 89.00 102 LEU A CA 1
ATOM 741 C C . LEU A 1 102 ? -7.641 -10.728 -15.736 1.00 89.00 102 LEU A C 1
ATOM 743 O O . LEU A 1 102 ? -8.657 -10.618 -16.425 1.00 89.00 102 LEU A O 1
ATOM 747 N N . ILE A 1 103 ? -7.280 -11.859 -15.140 1.00 90.62 103 ILE A N 1
ATOM 748 C CA . ILE A 1 103 ? -8.000 -13.130 -15.211 1.00 90.62 103 ILE A CA 1
ATOM 749 C C . ILE A 1 103 ? -8.422 -13.514 -13.797 1.00 90.62 103 ILE A C 1
ATOM 751 O O . ILE A 1 103 ? -7.572 -13.645 -12.916 1.00 90.62 103 ILE A O 1
ATOM 755 N N . LEU A 1 104 ? -9.723 -13.709 -13.592 1.00 90.19 104 LEU A N 1
ATOM 756 C CA . LEU A 1 104 ? -10.306 -14.053 -12.298 1.00 90.19 104 LEU A CA 1
ATOM 757 C C . LEU A 1 104 ? -10.649 -15.542 -12.265 1.00 90.19 104 LEU A C 1
ATOM 759 O O . LEU A 1 104 ? -11.568 -15.999 -12.947 1.00 90.19 104 LEU A O 1
ATOM 763 N N . LEU A 1 105 ? -9.925 -16.305 -11.451 1.00 89.19 105 LEU A N 1
ATOM 764 C CA . LEU A 1 105 ? -10.206 -17.720 -11.226 1.00 89.19 105 LEU A CA 1
ATOM 765 C C . LEU A 1 105 ? -10.979 -17.876 -9.915 1.00 89.19 105 LEU A C 1
ATOM 767 O O . LEU A 1 105 ? -10.390 -17.921 -8.836 1.00 89.19 105 LEU A O 1
ATOM 771 N N . LYS A 1 106 ? -12.311 -17.919 -10.031 1.00 88.06 106 LYS A N 1
ATOM 772 C CA . LYS A 1 106 ? -13.256 -18.039 -8.909 1.00 88.06 106 LYS A CA 1
ATOM 773 C C . LYS A 1 106 ? -13.301 -19.464 -8.362 1.00 88.06 106 LYS A C 1
ATOM 775 O O . LYS A 1 106 ? -13.449 -20.414 -9.129 1.00 88.06 106 LYS A O 1
ATOM 780 N N . ASP A 1 107 ? -13.295 -19.598 -7.038 1.00 83.00 107 ASP A N 1
ATOM 781 C CA . ASP A 1 107 ? -13.553 -20.869 -6.362 1.00 83.00 107 ASP A CA 1
ATOM 782 C C . ASP A 1 107 ? -14.522 -20.693 -5.182 1.00 83.00 107 ASP A C 1
ATOM 784 O O . ASP A 1 107 ? -14.254 -19.985 -4.213 1.00 83.00 107 ASP A O 1
ATOM 788 N N . ARG A 1 108 ? -15.664 -21.392 -5.237 1.00 77.94 108 ARG A N 1
ATOM 789 C CA . ARG A 1 108 ? -16.674 -21.349 -4.168 1.00 77.94 108 ARG A CA 1
ATOM 790 C C . ARG A 1 108 ? -16.234 -22.105 -2.913 1.00 77.94 108 ARG A C 1
ATOM 792 O O . ARG A 1 108 ? -16.739 -21.805 -1.834 1.00 77.94 108 ARG A O 1
ATOM 799 N N . SER A 1 109 ? -15.318 -23.073 -3.023 1.00 82.06 109 SER A N 1
ATOM 800 C CA . SER A 1 109 ? -14.851 -23.835 -1.856 1.00 82.06 109 SER A CA 1
ATOM 801 C C . SER A 1 109 ? -14.067 -22.950 -0.878 1.00 82.06 109 SER A C 1
ATOM 803 O O . SER A 1 109 ? -14.189 -23.099 0.343 1.00 82.06 109 SER A O 1
ATOM 805 N N . THR A 1 110 ? -13.369 -21.953 -1.423 1.00 85.00 110 THR A N 1
ATOM 806 C CA . THR A 1 110 ? -12.633 -20.932 -0.680 1.00 85.00 110 THR A CA 1
ATOM 807 C C . THR A 1 110 ? -13.549 -20.113 0.236 1.00 85.00 110 THR A C 1
ATOM 809 O O . THR A 1 110 ? -13.185 -19.869 1.385 1.00 85.00 110 THR A O 1
ATOM 812 N N . LEU A 1 111 ? -14.781 -19.791 -0.182 1.00 89.44 111 LEU A N 1
ATOM 813 C CA . LEU A 1 111 ? -15.738 -19.038 0.649 1.00 89.44 111 LEU A CA 1
ATOM 814 C C . LEU A 1 111 ? -16.088 -19.774 1.954 1.00 89.44 111 LEU A C 1
ATOM 816 O O . LEU A 1 111 ? -16.046 -19.192 3.034 1.00 89.44 111 LEU A O 1
ATOM 820 N N . ASN A 1 112 ? -16.341 -21.084 1.883 1.00 88.88 112 ASN A N 1
ATOM 821 C CA . ASN A 1 112 ? -16.638 -21.895 3.071 1.00 88.88 112 ASN A CA 1
ATOM 822 C C . ASN A 1 112 ? -15.441 -21.994 4.030 1.00 88.88 112 ASN A C 1
ATOM 824 O O . ASN A 1 112 ? -15.601 -22.180 5.240 1.00 88.88 112 ASN A O 1
ATOM 828 N N . TRP A 1 113 ? -14.216 -21.945 3.503 1.00 91.69 113 TRP A N 1
ATOM 829 C CA . TRP A 1 113 ? -13.019 -21.879 4.334 1.00 91.69 113 TRP A CA 1
ATOM 830 C C . TRP A 1 113 ? -12.900 -20.514 5.017 1.00 91.69 113 TRP A C 1
ATOM 832 O O . TRP A 1 113 ? -12.703 -20.485 6.233 1.00 91.69 113 TRP A O 1
ATOM 842 N N . ILE A 1 114 ? -13.115 -19.421 4.277 1.00 93.50 114 ILE A N 1
ATOM 843 C CA . ILE A 1 114 ? -13.113 -18.056 4.815 1.00 93.50 114 ILE A CA 1
ATOM 844 C C . ILE A 1 114 ? -14.117 -17.929 5.965 1.00 93.50 114 ILE A C 1
ATOM 846 O O . ILE A 1 114 ? -13.749 -17.465 7.041 1.00 93.50 114 ILE A O 1
ATOM 850 N N . ASP A 1 115 ? -15.343 -18.423 5.784 1.00 93.00 115 ASP A N 1
ATOM 851 C CA . ASP A 1 115 ? -16.396 -18.387 6.805 1.00 93.00 115 ASP A CA 1
ATOM 852 C C . ASP A 1 115 ? -15.966 -19.044 8.118 1.00 93.00 115 ASP A C 1
ATOM 854 O O . ASP A 1 115 ? -16.158 -18.483 9.200 1.00 93.00 115 ASP A O 1
ATOM 858 N N . ARG A 1 116 ? -15.340 -20.222 8.028 1.00 93.12 116 ARG A N 1
ATOM 859 C CA . ARG A 1 116 ? -14.856 -20.954 9.205 1.00 93.12 116 ARG A CA 1
ATOM 860 C C . ARG A 1 116 ? -13.737 -20.204 9.919 1.00 93.12 116 ARG A C 1
ATOM 862 O O . ARG A 1 116 ? -13.762 -20.120 11.145 1.00 93.12 116 ARG A O 1
ATOM 869 N N . GLN A 1 117 ? -12.777 -19.648 9.178 1.00 94.88 117 GLN A N 1
ATOM 870 C CA . GLN A 1 117 ? -11.656 -18.907 9.769 1.00 94.88 117 GLN A CA 1
ATOM 871 C C . GLN A 1 117 ? -12.098 -17.576 10.387 1.00 94.88 117 GLN A C 1
ATOM 873 O O . GLN A 1 117 ? -11.663 -17.225 11.485 1.00 94.88 117 GLN A O 1
ATOM 878 N N . ALA A 1 118 ? -13.002 -16.856 9.720 1.00 94.88 118 ALA A N 1
ATOM 879 C CA . ALA A 1 118 ? -13.559 -15.608 10.222 1.00 94.88 118 ALA A CA 1
ATOM 880 C C . ALA A 1 118 ? -14.283 -15.814 11.558 1.00 94.88 118 ALA A C 1
ATOM 882 O O . ALA A 1 118 ? -14.067 -15.060 12.503 1.00 94.88 118 ALA A O 1
ATOM 883 N N . GLN A 1 119 ? -15.100 -16.867 11.666 1.00 93.31 119 GLN A N 1
ATOM 884 C CA . GLN A 1 119 ? -15.847 -17.168 12.890 1.00 93.31 119 GLN A CA 1
ATOM 885 C C . GLN A 1 119 ? -14.950 -17.692 14.016 1.00 93.31 119 GLN A C 1
ATOM 887 O O . GLN A 1 119 ? -15.126 -17.287 15.165 1.00 93.31 119 GLN A O 1
ATOM 892 N N . ALA A 1 120 ? -13.973 -18.550 13.703 1.00 95.88 120 ALA A N 1
ATOM 893 C CA . ALA A 1 120 ? -13.060 -19.112 14.700 1.00 95.88 120 ALA A CA 1
ATOM 894 C C . ALA A 1 120 ? -12.197 -18.040 15.389 1.00 95.88 120 ALA A C 1
ATOM 896 O O . ALA A 1 120 ? -11.928 -18.140 16.586 1.00 95.88 120 ALA A O 1
ATOM 897 N N . PHE A 1 121 ? -11.801 -16.998 14.652 1.00 96.19 121 PHE A N 1
ATOM 898 C CA . PHE A 1 121 ? -10.899 -15.947 15.129 1.00 96.19 121 PHE A CA 1
ATOM 899 C C . PHE A 1 121 ? -11.540 -14.550 15.113 1.00 96.19 121 PHE A C 1
ATOM 901 O O . PHE A 1 121 ? -10.843 -13.542 15.030 1.00 96.19 121 PHE A O 1
ATOM 908 N N . ALA A 1 122 ? -12.868 -14.460 15.235 1.00 95.50 122 ALA A N 1
ATOM 909 C CA . ALA A 1 122 ? -13.597 -13.191 15.145 1.00 95.50 122 ALA A CA 1
ATOM 910 C C . ALA A 1 122 ? -13.060 -12.062 16.058 1.00 95.50 122 ALA A C 1
ATOM 912 O O . ALA A 1 122 ? -12.930 -10.927 15.582 1.00 95.50 122 ALA A O 1
ATOM 913 N N . PRO A 1 123 ? -12.688 -12.325 17.334 1.00 94.62 123 PRO A N 1
ATOM 914 C CA . PRO A 1 123 ? -12.106 -11.292 18.189 1.00 94.62 123 PRO A CA 1
ATOM 915 C C . PRO A 1 123 ? -10.759 -10.785 17.670 1.00 94.62 123 PRO A C 1
ATOM 917 O O . PRO A 1 123 ? -10.493 -9.590 17.738 1.00 94.62 123 PRO A O 1
ATOM 920 N N . PHE A 1 124 ? -9.926 -11.679 17.129 1.00 95.62 124 PHE A N 1
ATOM 921 C CA . PHE A 1 124 ? -8.622 -11.321 16.578 1.00 95.62 124 PHE A CA 1
ATOM 922 C C . PHE A 1 124 ? -8.778 -10.375 15.386 1.00 95.62 124 PHE A C 1
ATOM 924 O O . PHE A 1 124 ? -8.200 -9.294 15.403 1.00 95.62 124 PHE A O 1
ATOM 931 N N . TRP A 1 125 ? -9.623 -10.726 14.412 1.00 96.62 125 TRP A N 1
ATOM 932 C CA . TRP A 1 125 ? -9.856 -9.894 13.227 1.00 96.62 125 TRP A CA 1
ATOM 933 C C . TRP A 1 125 ? -10.384 -8.499 13.585 1.00 96.62 125 TRP A C 1
ATOM 935 O O . TRP A 1 125 ? -9.908 -7.500 13.051 1.00 96.62 125 TRP A O 1
ATOM 945 N N . SER A 1 126 ? -11.304 -8.424 14.552 1.00 95.38 126 SER A N 1
ATOM 946 C CA . SER A 1 126 ? -11.852 -7.148 15.033 1.00 95.38 126 SER A CA 1
ATOM 947 C C . SER A 1 126 ? -10.784 -6.282 15.715 1.00 95.38 126 SER A C 1
ATOM 949 O O . SER A 1 126 ? -10.694 -5.084 15.458 1.00 95.38 126 SER A O 1
ATOM 951 N N . VAL A 1 127 ? -9.946 -6.884 16.570 1.00 95.75 127 VAL A N 1
ATOM 952 C CA . VAL A 1 127 ? -8.867 -6.171 17.274 1.00 95.75 127 VAL A CA 1
ATOM 953 C C . VAL A 1 127 ? -7.785 -5.711 16.305 1.00 95.75 127 VAL A C 1
ATOM 955 O O . VAL A 1 127 ? -7.304 -4.589 16.433 1.00 95.75 127 VAL A O 1
ATOM 958 N N . VAL A 1 128 ? -7.413 -6.539 15.327 1.00 97.12 128 VAL A N 1
ATOM 959 C CA . VAL A 1 128 ? -6.444 -6.156 14.294 1.00 97.12 128 VAL A CA 1
ATOM 960 C C . VAL A 1 128 ? -6.959 -4.970 13.484 1.00 97.12 128 VAL A C 1
ATOM 962 O O . VAL A 1 128 ? -6.196 -4.034 13.263 1.00 97.12 128 VAL A O 1
ATOM 965 N N . ALA A 1 129 ? -8.239 -4.958 13.101 1.00 98.00 129 ALA A N 1
ATOM 966 C CA . ALA A 1 129 ? -8.837 -3.818 12.410 1.00 98.00 129 ALA A CA 1
ATOM 967 C C . ALA A 1 129 ? -8.804 -2.542 13.276 1.00 98.00 129 ALA A C 1
ATOM 969 O O . ALA A 1 129 ? -8.372 -1.492 12.806 1.00 98.00 129 ALA A O 1
ATOM 970 N N . ASP A 1 130 ? -9.169 -2.633 14.558 1.00 98.12 130 ASP A N 1
ATOM 971 C CA . ASP A 1 130 ? -9.138 -1.492 15.485 1.00 98.12 130 ASP A CA 1
ATOM 972 C C . ASP A 1 130 ? -7.719 -0.956 15.739 1.00 98.12 130 ASP A C 1
ATOM 974 O O . ASP A 1 130 ? -7.497 0.256 15.740 1.00 98.12 130 ASP A O 1
ATOM 978 N N . VAL A 1 131 ? -6.737 -1.843 15.924 1.00 97.88 131 VAL A N 1
ATOM 979 C CA . VAL A 1 131 ? -5.317 -1.470 16.026 1.00 97.88 131 VAL A CA 1
ATOM 980 C C . VAL A 1 131 ? -4.836 -0.860 14.709 1.00 97.88 131 VAL A C 1
ATOM 982 O O . VAL A 1 131 ? -4.133 0.149 14.725 1.00 97.88 131 VAL A O 1
ATOM 985 N N . GLY A 1 132 ? -5.273 -1.408 13.574 1.00 97.88 132 GLY A N 1
ATOM 986 C CA . GLY A 1 132 ? -5.032 -0.866 12.242 1.00 97.88 132 GLY A CA 1
ATOM 987 C C . GLY A 1 132 ? -5.556 0.557 12.075 1.00 97.88 132 GLY A C 1
ATOM 988 O O . GLY A 1 132 ? -4.844 1.398 11.531 1.00 97.88 132 GLY A O 1
ATOM 989 N N . LEU A 1 133 ? -6.738 0.875 12.619 1.00 98.31 133 LEU A N 1
ATOM 990 C CA . LEU A 1 133 ? -7.249 2.250 12.655 1.00 98.31 133 LEU A CA 1
ATOM 991 C C . LEU A 1 133 ? -6.334 3.167 13.467 1.00 98.31 133 LEU A C 1
ATOM 993 O O . LEU A 1 133 ? -6.057 4.276 13.017 1.00 98.31 133 LEU A O 1
ATOM 997 N N . VAL A 1 134 ? -5.838 2.733 14.631 1.00 98.31 134 VAL A N 1
ATOM 998 C CA . VAL A 1 134 ? -4.895 3.536 15.433 1.00 98.31 134 VAL A CA 1
ATOM 999 C C . VAL A 1 134 ? -3.571 3.737 14.704 1.00 98.31 134 VAL A C 1
ATOM 1001 O O . VAL A 1 134 ? -3.043 4.844 14.702 1.00 98.31 134 VAL A O 1
ATOM 1004 N N . MET A 1 135 ? -3.025 2.712 14.053 1.00 97.88 135 MET A N 1
ATOM 1005 C CA . MET A 1 135 ? -1.784 2.887 13.299 1.00 97.88 135 MET A CA 1
ATOM 1006 C C . MET A 1 135 ? -2.000 3.775 12.061 1.00 97.88 135 MET A C 1
ATOM 1008 O O . MET A 1 135 ? -1.186 4.649 11.761 1.00 97.88 135 MET A O 1
ATOM 1012 N N . GLY A 1 136 ? -3.116 3.596 11.357 1.00 97.12 136 GLY A N 1
ATOM 1013 C CA . GLY A 1 136 ? -3.439 4.363 10.161 1.00 97.12 136 GLY A CA 1
ATOM 1014 C C . GLY A 1 136 ? -3.789 5.821 10.442 1.00 97.12 136 GLY A C 1
ATOM 1015 O O . GLY A 1 136 ? -3.325 6.693 9.711 1.00 97.12 136 GLY A O 1
ATOM 1016 N N . TYR A 1 137 ? -4.534 6.086 11.522 1.00 97.62 137 TYR A N 1
ATOM 1017 C CA . TYR A 1 137 ? -5.147 7.388 11.823 1.00 97.62 137 TYR A CA 1
ATOM 1018 C C . TYR A 1 137 ? -4.793 7.981 13.198 1.00 97.62 137 TYR A C 1
ATOM 1020 O O . TYR A 1 137 ? -5.339 9.020 13.564 1.00 97.62 137 TYR A O 1
ATOM 1028 N N . GLY A 1 138 ? -3.892 7.375 13.974 1.00 97.31 138 GLY A N 1
ATOM 1029 C CA . GLY A 1 138 ? -3.431 7.909 15.261 1.00 97.31 138 GLY A CA 1
ATOM 1030 C C . GLY A 1 138 ? -4.577 8.100 16.258 1.00 97.31 138 GLY A C 1
ATOM 1031 O O . GLY A 1 138 ? -5.489 7.275 16.346 1.00 97.31 138 GLY A O 1
ATOM 1032 N N . PHE A 1 139 ? -4.583 9.217 16.987 1.00 97.31 139 PHE A N 1
ATOM 1033 C CA . PHE A 1 139 ? -5.715 9.626 17.830 1.00 97.31 139 PHE A CA 1
ATOM 1034 C C . PHE A 1 139 ? -6.986 9.941 17.026 1.00 97.31 139 PHE A C 1
ATOM 1036 O O . PHE A 1 139 ? -8.090 9.765 17.542 1.00 97.31 139 PHE A O 1
ATOM 1043 N N . GLY A 1 140 ? -6.863 10.330 15.754 1.00 96.25 140 GLY A N 1
ATOM 1044 C CA . GLY A 1 140 ? -7.986 10.522 14.834 1.00 96.25 140 GLY A CA 1
ATOM 1045 C C . GLY A 1 140 ? -8.837 9.263 14.630 1.00 96.25 140 GLY A C 1
ATOM 1046 O O . GLY A 1 140 ? -10.028 9.369 14.332 1.00 96.25 140 GLY A O 1
ATOM 1047 N N . SER A 1 141 ? -8.284 8.075 14.897 1.00 97.19 141 SER A N 1
ATOM 1048 C CA . SER A 1 141 ? -9.019 6.800 14.894 1.00 97.19 141 SER A CA 1
ATOM 1049 C C . SER A 1 141 ? -10.243 6.785 15.821 1.00 97.19 141 SER A C 1
ATOM 1051 O O . SER A 1 141 ? -11.204 6.065 15.552 1.00 97.19 141 SER A O 1
ATOM 1053 N N . LEU A 1 142 ? -10.285 7.631 16.860 1.00 96.69 142 LEU A N 1
ATOM 1054 C CA . LEU A 1 142 ? -11.449 7.788 17.742 1.00 96.69 142 LEU A CA 1
ATOM 1055 C C . LEU A 1 142 ? -12.731 8.159 16.979 1.00 96.69 142 LEU A C 1
ATOM 1057 O O . LEU A 1 142 ? -13.832 7.843 17.435 1.00 96.69 142 LEU A O 1
ATOM 1061 N N . LEU A 1 143 ? -12.614 8.799 15.815 1.00 95.31 143 LEU A N 1
ATOM 1062 C CA . LEU A 1 143 ? -13.756 9.124 14.958 1.00 95.31 143 LEU A CA 1
ATOM 1063 C C . LEU A 1 143 ? -14.315 7.887 14.238 1.00 95.31 143 LEU A C 1
ATOM 1065 O O . LEU A 1 143 ? -15.512 7.834 13.972 1.00 95.31 143 LEU A O 1
ATOM 1069 N N . LEU A 1 144 ? -13.472 6.882 13.994 1.00 95.88 144 LEU A N 1
ATOM 1070 C CA . LEU A 1 144 ? -13.771 5.689 13.198 1.00 95.88 144 LEU A CA 1
ATOM 1071 C C . LEU A 1 144 ? -14.130 4.464 14.052 1.00 95.88 144 LEU A C 1
ATOM 1073 O O . LEU A 1 144 ? -14.848 3.583 13.582 1.00 95.88 144 LEU A O 1
ATOM 1077 N N . LEU A 1 145 ? -13.657 4.411 15.302 1.00 96.88 145 LEU A N 1
ATOM 1078 C CA . LEU A 1 145 ? -13.874 3.280 16.210 1.00 96.88 145 LEU A CA 1
ATOM 1079 C C . LEU A 1 145 ? -15.350 3.088 16.593 1.00 96.88 145 LEU A C 1
ATOM 1081 O O . LEU A 1 145 ? -16.089 4.048 16.864 1.00 96.88 145 LEU A O 1
ATOM 1085 N N . GLY A 1 146 ? -15.745 1.819 16.710 1.00 94.25 146 GLY A N 1
ATOM 1086 C CA . GLY A 1 146 ? -17.088 1.415 17.110 1.00 94.25 146 GLY A CA 1
ATOM 1087 C C . GLY A 1 146 ? -17.404 1.641 18.596 1.00 94.25 146 GLY A C 1
ATOM 1088 O O . GLY A 1 146 ? -16.502 1.818 19.421 1.00 94.25 146 GLY A O 1
ATOM 1089 N N . PRO A 1 147 ? -18.693 1.598 18.990 1.00 94.19 147 PRO A N 1
ATOM 1090 C CA . PRO A 1 147 ? -19.112 1.828 20.376 1.00 94.19 147 PRO A CA 1
ATOM 1091 C C . PRO A 1 147 ? -18.490 0.854 21.388 1.00 94.19 147 PRO A C 1
ATOM 1093 O O . PRO A 1 147 ? -18.193 1.239 22.516 1.00 94.19 147 PRO A O 1
ATOM 1096 N N . GLN A 1 148 ? -18.279 -0.408 20.997 1.00 91.56 148 GLN A N 1
ATOM 1097 C CA . GLN A 1 148 ? -17.666 -1.417 21.869 1.00 91.56 148 GLN A CA 1
ATOM 1098 C C . GLN A 1 148 ? -16.175 -1.142 22.096 1.00 91.56 148 GLN A C 1
ATOM 1100 O O . GLN A 1 148 ? -15.702 -1.236 23.230 1.00 91.56 148 GLN A O 1
ATOM 1105 N N . SER A 1 149 ? -15.462 -0.736 21.046 1.00 93.56 149 SER A N 1
ATOM 1106 C CA . SER A 1 149 ? -14.040 -0.380 21.077 1.00 93.56 149 SER A CA 1
ATOM 1107 C C . SER A 1 149 ? -13.779 0.893 21.887 1.00 93.56 149 SER A C 1
ATOM 1109 O O . SER A 1 149 ? -12.721 1.039 22.487 1.00 93.56 149 SER A O 1
ATOM 1111 N N . LYS A 1 150 ? -14.776 1.783 21.990 1.00 93.69 150 LYS A N 1
ATOM 1112 C CA . LYS A 1 150 ? -14.739 3.018 22.796 1.00 93.69 150 LYS A CA 1
ATOM 1113 C C . LYS A 1 150 ? -14.954 2.817 24.299 1.00 93.69 150 LYS A C 1
ATOM 1115 O O . LYS A 1 150 ? -14.821 3.771 25.063 1.00 93.69 150 LYS A O 1
ATOM 1120 N N . LYS A 1 151 ? -15.273 1.603 24.760 1.00 95.50 151 LYS A N 1
ATOM 1121 C CA . LYS A 1 151 ? -15.359 1.320 26.202 1.00 95.50 151 LYS A CA 1
ATOM 1122 C C . LYS A 1 151 ? -13.985 1.525 26.855 1.00 95.50 151 LYS A C 1
ATOM 1124 O O . LYS A 1 151 ? -13.006 1.045 26.291 1.00 95.50 151 LYS A O 1
ATOM 1129 N N . PRO A 1 152 ? -13.883 2.122 28.060 1.00 94.94 152 PRO A N 1
ATOM 1130 C CA . PRO A 1 152 ? -12.599 2.547 28.631 1.00 94.94 152 PRO A CA 1
ATOM 1131 C C . PRO A 1 152 ? -11.503 1.471 28.646 1.00 94.94 152 PRO A C 1
ATOM 1133 O O . PRO A 1 152 ? -10.378 1.739 28.243 1.00 94.94 152 PRO A O 1
ATOM 1136 N N . LYS A 1 153 ? -11.834 0.237 29.056 1.00 94.44 153 LYS A N 1
ATOM 1137 C CA . LYS A 1 153 ? -10.871 -0.880 29.100 1.00 94.44 153 LYS A CA 1
ATOM 1138 C C . LYS A 1 153 ? -10.397 -1.297 27.705 1.00 94.44 153 LYS A C 1
ATOM 1140 O O . LYS A 1 153 ? -9.202 -1.464 27.494 1.00 94.44 153 LYS A O 1
ATOM 1145 N N . THR A 1 154 ? -11.327 -1.463 26.767 1.00 94.62 154 THR A N 1
ATOM 1146 C CA . THR A 1 154 ? -11.022 -1.872 25.389 1.00 94.62 154 THR A CA 1
ATOM 1147 C C . THR A 1 154 ? -10.239 -0.787 24.665 1.00 94.62 154 THR A C 1
ATOM 1149 O O . THR A 1 154 ? -9.230 -1.078 24.034 1.00 94.62 154 THR A O 1
ATOM 1152 N N . LEU A 1 155 ? -10.655 0.469 24.829 1.00 96.50 155 LEU A N 1
ATOM 1153 C CA . LEU A 1 155 ? -10.001 1.624 24.238 1.00 96.50 155 LEU A CA 1
ATOM 1154 C C . LEU A 1 155 ? -8.556 1.746 24.721 1.00 96.50 155 LEU A C 1
ATOM 1156 O O . LEU A 1 155 ? -7.649 1.915 23.912 1.00 96.50 155 LEU A O 1
ATOM 1160 N N . LEU A 1 156 ? -8.340 1.596 26.033 1.00 95.69 156 LEU A N 1
ATOM 1161 C CA . LEU A 1 156 ? -7.003 1.605 26.613 1.00 95.69 156 LEU A CA 1
ATOM 1162 C C . LEU A 1 156 ? -6.128 0.500 26.013 1.00 95.69 156 LEU A C 1
ATOM 1164 O O . LEU A 1 156 ? -4.991 0.776 25.659 1.00 95.69 156 LEU A O 1
ATOM 1168 N N . LEU A 1 157 ? -6.650 -0.721 25.857 1.00 94.88 157 LEU A N 1
ATOM 1169 C CA . LEU A 1 157 ? -5.906 -1.834 25.258 1.00 94.88 157 LEU A CA 1
ATOM 1170 C C . LEU A 1 157 ? -5.562 -1.578 23.785 1.00 94.88 157 LEU A C 1
ATOM 1172 O O . LEU A 1 157 ? -4.415 -1.771 23.390 1.00 94.88 157 LEU A O 1
ATOM 1176 N N . ILE A 1 158 ? -6.524 -1.104 22.989 1.00 96.81 158 ILE A N 1
ATOM 1177 C CA . ILE A 1 158 ? -6.316 -0.797 21.567 1.00 96.81 158 ILE A CA 1
ATOM 1178 C C . ILE A 1 158 ? -5.221 0.264 21.406 1.00 96.81 158 ILE A C 1
ATOM 1180 O O . ILE A 1 158 ? -4.313 0.082 20.601 1.00 96.81 158 ILE A O 1
ATOM 1184 N N . PHE A 1 159 ? -5.248 1.339 22.199 1.00 97.56 159 PHE A N 1
ATOM 1185 C CA . PHE A 1 159 ? -4.228 2.392 22.137 1.00 97.56 159 PHE A CA 1
ATOM 1186 C C . PHE A 1 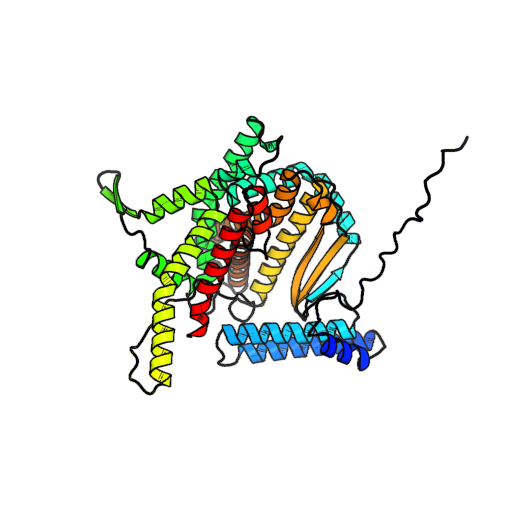159 ? -2.884 1.970 22.747 1.00 97.56 159 PHE A C 1
ATOM 1188 O O . PHE A 1 159 ? -1.839 2.345 22.216 1.00 97.56 159 PHE A O 1
ATOM 1195 N N . ALA A 1 160 ? -2.891 1.165 23.813 1.00 95.88 160 ALA A N 1
ATOM 1196 C CA . ALA A 1 160 ? -1.678 0.627 24.431 1.00 95.88 160 ALA A CA 1
ATOM 1197 C C . ALA A 1 160 ? -0.918 -0.331 23.505 1.00 95.88 160 ALA A C 1
ATOM 1199 O O . ALA A 1 160 ? 0.287 -0.489 23.663 1.00 95.88 160 ALA A O 1
ATOM 1200 N N . VAL A 1 161 ? -1.596 -0.947 22.533 1.00 96.12 161 VAL A N 1
ATOM 1201 C CA . VAL A 1 161 ? -0.957 -1.737 21.472 1.00 96.12 161 VAL A CA 1
ATOM 1202 C C . VAL A 1 161 ? -0.670 -0.868 20.245 1.00 96.12 161 VAL A C 1
ATOM 1204 O O . VAL A 1 161 ? 0.455 -0.841 19.749 1.00 96.12 161 VAL A O 1
ATOM 1207 N N . GLY A 1 162 ? -1.665 -0.116 19.774 1.00 96.88 162 GLY A N 1
ATOM 1208 C CA . GLY A 1 162 ? -1.606 0.622 18.516 1.00 96.88 162 GLY A CA 1
ATOM 1209 C C . GLY A 1 162 ? -0.595 1.764 18.497 1.00 96.88 162 GLY A C 1
ATOM 1210 O O . GLY A 1 162 ? 0.114 1.902 17.505 1.00 96.88 162 GLY A O 1
ATOM 1211 N N . LEU A 1 163 ? -0.465 2.554 19.571 1.00 96.69 163 LEU A N 1
ATOM 1212 C CA . LEU A 1 163 ? 0.506 3.656 19.602 1.00 96.69 163 LEU A CA 1
ATOM 1213 C C . LEU A 1 163 ? 1.959 3.154 19.650 1.00 96.69 163 LEU A C 1
ATOM 1215 O O . LEU A 1 163 ? 2.761 3.631 18.845 1.00 96.69 163 LEU A O 1
ATOM 1219 N N . PRO A 1 164 ? 2.335 2.177 20.502 1.00 95.50 164 PRO A N 1
ATOM 1220 C CA . PRO A 1 164 ? 3.668 1.587 20.420 1.00 95.50 164 PRO A CA 1
ATOM 1221 C C . PRO A 1 164 ? 3.943 0.927 19.070 1.00 95.50 164 PRO A C 1
ATOM 1223 O O . PRO A 1 164 ? 5.026 1.124 18.524 1.00 95.50 164 PRO A O 1
ATOM 1226 N N . MET A 1 165 ? 2.973 0.206 18.490 1.00 95.00 165 MET A N 1
ATOM 1227 C CA . MET A 1 165 ? 3.138 -0.345 17.142 1.00 95.00 165 MET A CA 1
ATOM 1228 C C . MET A 1 165 ? 3.338 0.757 16.103 1.00 95.00 165 MET A C 1
ATOM 1230 O O . MET A 1 165 ? 4.214 0.614 15.262 1.00 95.00 165 MET A O 1
ATOM 1234 N N . LEU A 1 166 ? 2.610 1.873 16.172 1.00 96.44 166 LEU A N 1
ATOM 1235 C CA . LEU A 1 166 ? 2.798 3.020 15.282 1.00 96.44 166 LEU A CA 1
ATOM 1236 C C . LEU A 1 166 ? 4.217 3.601 15.384 1.00 96.44 166 LEU A C 1
ATOM 1238 O O . LEU A 1 166 ? 4.840 3.887 14.360 1.00 96.44 166 LEU A O 1
ATOM 1242 N N . VAL A 1 167 ? 4.761 3.726 16.598 1.00 94.00 167 VAL A N 1
ATOM 1243 C CA . VAL A 1 167 ? 6.139 4.195 16.824 1.00 94.00 167 VAL A CA 1
ATOM 1244 C C . VAL A 1 167 ? 7.161 3.190 16.288 1.00 94.00 167 VAL A C 1
ATOM 1246 O O . VAL A 1 167 ? 8.051 3.575 15.538 1.00 94.00 167 VAL A O 1
ATOM 1249 N N . ILE A 1 168 ? 7.025 1.900 16.607 1.00 90.88 168 ILE A N 1
ATOM 1250 C CA . ILE A 1 168 ? 7.935 0.844 16.125 1.00 90.88 168 ILE A CA 1
ATOM 1251 C C . ILE A 1 168 ? 7.889 0.747 14.598 1.00 90.88 168 ILE A C 1
ATOM 1253 O O . ILE A 1 168 ? 8.920 0.629 13.934 1.00 90.88 168 ILE A O 1
ATOM 1257 N N . PHE A 1 169 ? 6.691 0.821 14.026 1.00 94.06 169 PHE A N 1
ATOM 1258 C CA . PHE A 1 169 ? 6.487 0.743 12.592 1.00 94.06 169 PHE A CA 1
ATOM 1259 C C . PHE A 1 169 ? 7.124 1.937 11.882 1.00 94.06 169 PHE A C 1
ATOM 1261 O O . PHE A 1 169 ? 7.869 1.753 10.924 1.00 94.06 169 PHE A O 1
ATOM 1268 N N . SER A 1 170 ? 6.895 3.155 12.376 1.00 92.00 170 SER A N 1
ATOM 1269 C CA . SER A 1 170 ? 7.441 4.372 11.765 1.00 92.00 170 SER A CA 1
ATOM 1270 C C . SER A 1 170 ? 8.945 4.552 11.977 1.00 92.00 170 SER A C 1
ATOM 1272 O O . SER A 1 170 ? 9.622 5.028 11.069 1.00 92.00 170 SER A O 1
ATOM 1274 N N . ALA A 1 171 ? 9.488 4.153 13.130 1.00 89.44 171 ALA A N 1
ATOM 1275 C CA . ALA A 1 171 ? 10.908 4.309 13.450 1.00 89.44 171 ALA A CA 1
ATOM 1276 C C . ALA A 1 171 ? 11.788 3.125 13.008 1.00 89.44 171 ALA A C 1
ATOM 1278 O O . ALA A 1 171 ? 12.994 3.300 12.853 1.00 89.44 171 ALA A O 1
ATOM 1279 N N . GLY A 1 172 ? 11.215 1.932 12.815 1.00 89.81 172 GLY A N 1
ATOM 1280 C CA . GLY A 1 172 ? 11.957 0.711 12.480 1.00 89.81 172 GLY A CA 1
ATOM 1281 C C . GLY A 1 172 ? 11.533 0.088 11.153 1.00 89.81 172 GLY A C 1
ATOM 1282 O O . GLY A 1 172 ? 12.346 -0.038 10.236 1.00 89.81 172 GLY A O 1
ATOM 1283 N N . VAL A 1 173 ? 10.254 -0.274 11.018 1.00 91.75 173 VAL A N 1
ATOM 1284 C CA . VAL A 1 173 ? 9.759 -1.030 9.850 1.00 91.75 173 VAL A CA 1
ATOM 1285 C C . VAL A 1 173 ? 9.800 -0.185 8.570 1.00 91.75 173 VAL A C 1
ATOM 1287 O O . VAL A 1 173 ? 10.313 -0.645 7.552 1.00 91.75 173 VAL A O 1
ATOM 1290 N N . MET A 1 174 ? 9.319 1.062 8.609 1.00 89.50 174 MET A N 1
ATOM 1291 C CA . MET A 1 174 ? 9.278 1.959 7.447 1.00 89.50 174 MET A CA 1
ATOM 1292 C C . MET A 1 174 ? 10.670 2.344 6.916 1.00 89.50 174 MET A C 1
ATOM 1294 O O . MET A 1 174 ? 10.872 2.231 5.706 1.00 89.50 174 MET A O 1
ATOM 1298 N N . PRO A 1 175 ? 11.652 2.749 7.751 1.00 87.69 175 PRO A N 1
ATOM 1299 C CA . PRO A 1 175 ? 13.022 2.970 7.287 1.00 87.69 175 PRO A CA 1
ATOM 1300 C C . PRO A 1 175 ? 13.630 1.725 6.637 1.00 87.69 175 PRO A C 1
ATOM 1302 O O . PRO A 1 175 ? 14.250 1.821 5.584 1.00 87.69 175 PRO A O 1
ATOM 1305 N N . SER A 1 176 ? 13.371 0.545 7.204 1.00 85.62 176 SER A N 1
ATOM 1306 C CA . SER A 1 176 ? 13.878 -0.721 6.663 1.00 85.62 176 SER A CA 1
ATOM 1307 C C . SER A 1 176 ? 13.248 -1.064 5.311 1.00 85.62 176 SER A C 1
ATOM 1309 O O . SER A 1 176 ? 13.949 -1.447 4.377 1.00 85.62 176 SER A O 1
ATOM 1311 N N . ALA A 1 177 ? 11.931 -0.875 5.171 1.00 86.56 177 ALA A N 1
ATOM 1312 C CA . ALA A 1 177 ? 11.231 -0.984 3.891 1.00 86.56 177 ALA A CA 1
ATOM 1313 C C . ALA A 1 177 ? 11.829 -0.045 2.837 1.00 86.56 177 ALA A C 1
ATOM 1315 O O . ALA A 1 177 ? 12.051 -0.442 1.693 1.00 86.56 177 ALA A O 1
ATOM 1316 N N . TYR A 1 178 ? 12.104 1.196 3.229 1.00 82.25 178 TYR A N 1
ATOM 1317 C CA . TYR A 1 178 ? 12.687 2.198 2.352 1.00 82.25 178 TYR A CA 1
ATOM 1318 C C . TYR A 1 178 ? 14.101 1.834 1.897 1.00 82.25 178 TYR A C 1
ATOM 1320 O O . TYR A 1 178 ? 14.402 1.950 0.710 1.00 82.25 178 TYR A O 1
ATOM 1328 N N . ASP A 1 179 ? 14.946 1.343 2.803 1.00 80.44 179 ASP A N 1
ATOM 1329 C CA . ASP A 1 179 ? 16.285 0.872 2.456 1.00 80.44 179 ASP A CA 1
ATOM 1330 C C . ASP A 1 179 ? 16.216 -0.314 1.491 1.00 80.44 179 ASP A C 1
ATOM 1332 O O . ASP A 1 179 ? 16.918 -0.328 0.480 1.00 80.44 179 ASP A O 1
ATOM 1336 N N . VAL A 1 180 ? 15.310 -1.269 1.718 1.00 80.06 180 VAL A N 1
ATOM 1337 C CA . VAL A 1 180 ? 15.107 -2.371 0.771 1.00 80.06 180 VAL A CA 1
ATOM 1338 C C . VAL A 1 180 ? 14.687 -1.855 -0.601 1.00 80.06 180 VAL A C 1
ATOM 1340 O O . VAL A 1 180 ? 15.247 -2.308 -1.601 1.00 80.06 180 VAL A O 1
ATOM 1343 N N . LEU A 1 181 ? 13.737 -0.918 -0.680 1.00 76.69 181 LEU A N 1
ATOM 1344 C CA . LEU A 1 181 ? 13.338 -0.321 -1.956 1.00 76.69 181 LEU A CA 1
ATOM 1345 C C . LEU A 1 181 ? 14.516 0.399 -2.612 1.00 76.69 181 LEU A C 1
ATOM 1347 O O . LEU A 1 181 ? 14.741 0.218 -3.802 1.00 76.69 181 LEU A O 1
ATOM 1351 N N . ARG A 1 182 ? 15.321 1.144 -1.849 1.00 74.56 182 ARG A N 1
ATOM 1352 C CA . ARG A 1 182 ? 16.523 1.817 -2.354 1.00 74.56 182 ARG A CA 1
ATOM 1353 C C . ARG A 1 182 ? 17.523 0.838 -2.976 1.00 74.56 182 ARG A C 1
ATOM 1355 O O . ARG A 1 182 ? 18.100 1.171 -4.006 1.00 74.56 182 ARG A O 1
ATOM 1362 N N . TYR A 1 183 ? 17.742 -0.327 -2.365 1.00 69.25 183 TYR A N 1
ATOM 1363 C CA . TYR A 1 183 ? 18.685 -1.334 -2.871 1.00 69.25 183 TYR A CA 1
ATOM 1364 C C . TYR A 1 183 ? 18.096 -2.241 -3.960 1.00 69.25 183 TYR A C 1
ATOM 1366 O O . TYR A 1 183 ? 18.839 -2.733 -4.806 1.00 69.25 183 TYR A O 1
ATOM 1374 N N . SER A 1 184 ? 16.782 -2.481 -3.937 1.00 66.56 184 SER A N 1
ATOM 1375 C CA . SER A 1 184 ? 16.106 -3.396 -4.868 1.00 66.56 184 SER A CA 1
ATOM 1376 C C . SER A 1 184 ? 15.709 -2.717 -6.175 1.00 66.56 184 SER A C 1
ATOM 1378 O O . SER A 1 184 ? 15.758 -3.358 -7.221 1.00 66.56 184 SER A O 1
ATOM 1380 N N . LEU A 1 185 ? 15.357 -1.426 -6.121 1.00 65.62 185 LEU A N 1
ATOM 1381 C CA . LEU A 1 185 ? 15.155 -0.583 -7.294 1.00 65.62 185 LEU A CA 1
ATOM 1382 C C . LEU A 1 185 ? 16.488 -0.429 -8.015 1.00 65.62 185 LEU A C 1
ATOM 1384 O O . LEU A 1 185 ? 17.397 0.191 -7.476 1.00 65.62 185 LEU A O 1
ATOM 1388 N N . SER A 1 186 ? 16.589 -1.007 -9.211 1.00 54.16 186 SER A N 1
ATOM 1389 C CA . SER A 1 186 ? 17.786 -1.144 -10.055 1.00 54.16 186 SER A CA 1
ATOM 1390 C C . SER A 1 186 ? 18.610 0.147 -10.260 1.00 54.16 186 SER A C 1
ATOM 1392 O O . SER A 1 186 ? 18.621 0.727 -11.342 1.00 54.16 186 SER A O 1
ATOM 1394 N N . GLY A 1 187 ? 19.333 0.588 -9.230 1.00 50.50 187 GLY A N 1
ATOM 1395 C CA . GLY A 1 187 ? 20.399 1.586 -9.291 1.00 50.50 187 GLY A CA 1
ATOM 1396 C C . GLY A 1 187 ? 20.009 3.063 -9.189 1.00 50.50 187 GLY A C 1
ATOM 1397 O O . GLY A 1 187 ? 20.907 3.876 -9.000 1.00 50.50 187 GLY A O 1
ATOM 1398 N N . ASN A 1 188 ? 18.732 3.453 -9.260 1.00 55.78 188 ASN A N 1
ATOM 1399 C CA . ASN A 1 188 ? 18.430 4.887 -9.396 1.00 55.78 188 ASN A CA 1
ATOM 1400 C C . ASN A 1 188 ? 18.313 5.657 -8.073 1.00 55.78 188 ASN A C 1
ATOM 1402 O O . ASN A 1 188 ? 18.404 6.879 -8.085 1.00 55.78 188 ASN A O 1
ATOM 1406 N N . GLY A 1 189 ? 18.109 4.987 -6.928 1.00 63.03 189 GLY A N 1
ATOM 1407 C CA . GLY A 1 189 ? 18.036 5.659 -5.621 1.00 63.03 189 GLY A CA 1
ATOM 1408 C C . GLY A 1 189 ? 17.032 6.821 -5.561 1.00 63.03 189 GLY A C 1
ATOM 1409 O O . GLY A 1 189 ? 17.167 7.703 -4.720 1.00 63.03 189 GLY A O 1
ATOM 1410 N N . ASP A 1 190 ? 16.039 6.851 -6.451 1.00 72.81 190 ASP A N 1
ATOM 1411 C CA . ASP A 1 190 ? 15.237 8.051 -6.701 1.00 72.81 190 ASP A CA 1
ATOM 1412 C C . ASP A 1 190 ? 14.379 8.441 -5.512 1.00 72.81 190 ASP A C 1
ATOM 1414 O O . ASP A 1 190 ? 14.351 9.606 -5.139 1.00 72.81 190 ASP A O 1
ATOM 1418 N N . LEU A 1 191 ? 13.765 7.455 -4.855 1.00 72.00 191 LEU A N 1
ATOM 1419 C CA . LEU A 1 191 ? 13.035 7.674 -3.607 1.00 72.00 191 LEU A CA 1
ATOM 1420 C C . LEU A 1 191 ? 13.968 8.194 -2.496 1.00 72.00 191 LEU A C 1
ATOM 1422 O O . LEU A 1 191 ? 13.578 9.085 -1.740 1.00 72.00 191 LEU A O 1
ATOM 1426 N N . ALA A 1 192 ? 15.209 7.681 -2.444 1.00 70.00 192 ALA A N 1
ATOM 1427 C CA . ALA A 1 192 ? 16.283 8.140 -1.551 1.00 70.00 192 ALA A CA 1
ATOM 1428 C C . ALA A 1 192 ? 16.587 9.625 -1.754 1.00 70.00 192 ALA A C 1
ATOM 1430 O O . ALA A 1 192 ? 16.546 10.443 -0.829 1.00 70.00 192 ALA A O 1
ATOM 1431 N N . ALA A 1 193 ? 16.844 9.972 -3.008 1.00 76.69 193 ALA A N 1
ATOM 1432 C CA . ALA A 1 193 ? 17.183 11.313 -3.425 1.00 76.69 193 ALA A CA 1
ATOM 1433 C C . ALA A 1 193 ? 15.983 12.272 -3.313 1.00 76.69 193 ALA A C 1
ATOM 1435 O O . ALA A 1 193 ? 16.173 13.434 -2.965 1.00 76.69 193 ALA A O 1
ATOM 1436 N N . ALA A 1 194 ? 14.751 11.796 -3.514 1.00 80.50 194 ALA A N 1
ATOM 1437 C CA . ALA A 1 194 ? 13.532 12.577 -3.345 1.00 80.50 194 ALA A CA 1
ATOM 1438 C C . ALA A 1 194 ? 13.317 12.990 -1.887 1.00 80.50 194 ALA A C 1
ATOM 1440 O O . ALA A 1 194 ? 13.086 14.163 -1.605 1.00 80.50 194 ALA A O 1
ATOM 1441 N N . THR A 1 195 ? 13.469 12.066 -0.934 1.00 74.62 195 THR A N 1
ATOM 1442 C CA . THR A 1 195 ? 13.371 12.405 0.496 1.00 74.62 195 THR A CA 1
ATOM 1443 C C . THR A 1 195 ? 14.500 13.335 0.938 1.00 74.62 195 THR A C 1
ATOM 1445 O O . THR A 1 195 ? 14.256 14.274 1.696 1.00 74.62 195 THR A O 1
ATOM 1448 N N . ALA A 1 196 ? 15.727 13.116 0.455 1.00 79.50 196 ALA A N 1
ATOM 1449 C CA . ALA A 1 196 ? 16.845 14.019 0.725 1.00 79.50 196 ALA A CA 1
ATOM 1450 C C . ALA A 1 196 ? 16.577 15.428 0.169 1.00 79.50 196 ALA A C 1
ATOM 1452 O O . ALA A 1 196 ? 16.768 16.414 0.880 1.00 79.50 196 ALA A O 1
ATOM 1453 N N . HIS A 1 197 ? 16.057 15.514 -1.059 1.00 83.94 197 HIS A N 1
ATOM 1454 C CA . HIS A 1 197 ? 15.647 16.771 -1.673 1.00 83.94 197 HIS A CA 1
ATOM 1455 C C . HIS A 1 197 ? 14.553 17.453 -0.852 1.00 83.94 197 HIS A C 1
ATOM 1457 O O . HIS A 1 197 ? 14.724 18.607 -0.485 1.00 83.94 197 HIS A O 1
ATOM 1463 N N . MET A 1 198 ? 13.495 16.727 -0.473 1.00 82.19 198 MET A N 1
ATOM 1464 C CA . MET A 1 198 ? 12.401 17.256 0.347 1.00 82.19 198 MET A CA 1
ATOM 1465 C C . MET A 1 198 ? 12.908 17.866 1.653 1.00 82.19 198 MET A C 1
ATOM 1467 O O . MET A 1 198 ? 12.459 18.935 2.042 1.00 82.19 198 MET A O 1
ATOM 1471 N N . ARG A 1 199 ? 13.850 17.207 2.338 1.00 77.31 199 ARG A N 1
ATOM 1472 C CA . ARG A 1 199 ? 14.432 17.735 3.582 1.00 77.31 199 ARG A CA 1
ATOM 1473 C C . ARG A 1 199 ? 15.248 19.004 3.343 1.00 77.31 199 ARG A C 1
ATOM 1475 O O . ARG A 1 199 ? 15.221 19.893 4.186 1.00 77.31 199 ARG A O 1
ATOM 1482 N N . ALA A 1 200 ? 15.945 19.094 2.212 1.00 81.06 200 ALA A N 1
ATOM 1483 C CA . ALA A 1 200 ? 16.745 20.261 1.847 1.00 81.06 200 ALA A CA 1
ATOM 1484 C C . ALA A 1 200 ? 15.896 21.446 1.350 1.00 81.06 200 ALA A C 1
ATOM 1486 O O . ALA A 1 200 ? 16.280 22.597 1.544 1.00 81.06 200 ALA A O 1
ATOM 1487 N N . THR A 1 201 ? 14.750 21.181 0.718 1.00 79.44 201 THR A N 1
ATOM 1488 C CA . THR A 1 201 ? 13.888 22.197 0.084 1.00 79.44 201 THR A CA 1
ATOM 1489 C C . THR A 1 201 ? 12.544 22.386 0.781 1.00 79.44 201 THR A C 1
ATOM 1491 O O . THR A 1 201 ? 11.681 23.106 0.281 1.00 79.44 201 THR A O 1
ATOM 1494 N N . ALA A 1 202 ? 12.364 21.769 1.951 1.00 70.81 202 ALA A N 1
ATOM 1495 C CA . ALA A 1 202 ? 11.162 21.880 2.761 1.00 70.81 202 ALA A CA 1
ATOM 1496 C C . ALA A 1 202 ? 10.789 23.360 2.982 1.00 70.81 202 ALA A C 1
ATOM 1498 O O . ALA A 1 202 ? 11.638 24.123 3.438 1.00 70.81 202 ALA A O 1
ATOM 1499 N N . PRO A 1 203 ? 9.535 23.775 2.721 1.00 65.12 203 PRO A N 1
ATOM 1500 C CA . PRO A 1 203 ? 9.130 25.178 2.834 1.00 65.12 203 PRO A CA 1
ATOM 1501 C C . PRO A 1 203 ? 9.126 25.703 4.280 1.00 65.12 203 PRO A C 1
ATOM 1503 O O . PRO A 1 203 ? 9.183 26.909 4.492 1.00 65.12 203 PRO A O 1
ATOM 1506 N N . LEU A 1 204 ? 9.073 24.813 5.279 1.00 71.88 204 LEU A N 1
ATOM 1507 C CA . LEU A 1 204 ? 9.122 25.158 6.705 1.00 71.88 204 LEU A CA 1
ATOM 1508 C C . LEU A 1 204 ? 10.485 24.745 7.279 1.00 71.88 204 LEU A C 1
ATOM 1510 O O . LEU A 1 204 ? 10.621 23.679 7.883 1.00 71.88 204 LEU A O 1
ATOM 1514 N N . GLN A 1 205 ? 11.505 25.572 7.035 1.00 72.50 205 GLN A N 1
ATOM 1515 C CA . GLN A 1 205 ? 12.853 25.382 7.579 1.00 72.50 205 GLN A CA 1
ATOM 1516 C C . GLN A 1 205 ? 12.970 26.014 8.971 1.00 72.50 205 GLN A C 1
ATOM 1518 O O . GLN A 1 205 ? 12.398 27.069 9.236 1.00 72.50 205 GLN A O 1
ATOM 1523 N N . GLY A 1 206 ? 13.715 25.365 9.863 1.00 81.94 206 GLY A N 1
ATOM 1524 C CA . GLY A 1 206 ? 13.972 25.852 11.217 1.00 81.94 206 GLY A CA 1
ATOM 1525 C C . GLY A 1 206 ? 14.417 24.732 12.149 1.00 81.94 206 GLY A C 1
ATOM 1526 O O . GLY A 1 206 ? 14.065 23.565 11.942 1.00 81.94 206 GLY A O 1
ATOM 1527 N N . THR A 1 207 ? 15.181 25.083 13.179 1.00 84.75 207 THR A N 1
ATOM 1528 C CA . THR A 1 207 ? 15.598 24.169 14.246 1.00 84.75 207 THR A CA 1
ATOM 1529 C C . THR A 1 207 ? 15.123 24.685 15.594 1.00 84.75 207 THR A C 1
ATOM 1531 O O . THR A 1 207 ? 15.001 25.887 15.817 1.00 84.75 207 THR A O 1
ATOM 1534 N N . TRP A 1 208 ? 14.809 23.749 16.476 1.00 84.50 208 TRP A N 1
ATOM 1535 C CA . TRP A 1 208 ? 14.532 23.981 17.881 1.00 84.50 208 TRP A CA 1
ATOM 1536 C C . TRP A 1 208 ? 15.717 23.443 18.659 1.00 84.50 208 TRP A C 1
ATOM 1538 O O . TRP A 1 208 ? 15.999 22.244 18.617 1.00 84.50 208 TRP A O 1
ATOM 1548 N N . ASP A 1 209 ? 16.417 24.333 19.341 1.00 90.00 209 ASP A N 1
ATOM 1549 C CA . ASP A 1 209 ? 17.651 23.979 20.019 1.00 90.00 209 ASP A CA 1
ATOM 1550 C C . ASP A 1 209 ? 17.330 23.560 21.454 1.00 90.00 209 ASP A C 1
ATOM 1552 O O . ASP A 1 209 ? 16.757 24.326 22.231 1.00 90.00 209 ASP A O 1
ATOM 1556 N N . VAL A 1 210 ? 17.670 22.321 21.803 1.00 90.44 210 VAL A N 1
ATOM 1557 C CA . VAL A 1 210 ? 17.395 21.734 23.117 1.00 90.44 210 VAL A CA 1
ATOM 1558 C C . VAL A 1 210 ? 18.702 21.268 23.736 1.00 90.44 210 VAL A C 1
ATOM 1560 O O . VAL A 1 210 ? 19.468 20.535 23.118 1.00 90.44 210 VAL A O 1
ATOM 1563 N N . MET A 1 211 ? 18.949 21.659 24.983 1.00 92.12 211 MET A N 1
ATOM 1564 C CA . MET A 1 211 ? 20.101 21.171 25.735 1.00 92.12 211 MET A CA 1
ATOM 1565 C C . MET A 1 211 ? 19.789 19.789 26.325 1.00 92.12 211 MET A C 1
ATOM 1567 O O . MET A 1 211 ? 18.946 19.676 27.214 1.00 92.12 211 MET A O 1
ATOM 1571 N N . ILE A 1 212 ? 20.476 18.742 25.864 1.00 91.88 212 ILE A N 1
ATOM 1572 C CA . ILE A 1 212 ? 20.356 17.373 26.391 1.00 91.88 212 ILE A CA 1
ATOM 1573 C C . ILE A 1 212 ? 21.733 16.934 26.885 1.00 91.88 212 ILE A C 1
ATOM 1575 O O . ILE A 1 212 ? 22.691 16.914 26.118 1.00 91.88 212 ILE A O 1
ATOM 1579 N N . ASN A 1 213 ? 21.851 16.600 28.174 1.00 93.44 213 ASN A N 1
ATOM 1580 C CA . ASN A 1 213 ? 23.116 16.188 28.806 1.00 93.44 213 ASN A CA 1
ATOM 1581 C C . ASN A 1 213 ? 24.287 17.167 28.566 1.00 93.44 213 ASN A C 1
ATOM 1583 O O . ASN A 1 213 ? 25.428 16.750 28.386 1.00 93.44 213 ASN A O 1
ATOM 1587 N N . GLY A 1 214 ? 24.006 18.474 28.537 1.00 91.56 214 GLY A N 1
ATOM 1588 C CA . GLY A 1 214 ? 25.014 19.512 28.292 1.00 91.56 214 GLY A CA 1
ATOM 1589 C C . GLY A 1 214 ? 25.440 19.671 26.826 1.00 91.56 214 GLY A C 1
ATOM 1590 O O . GLY A 1 214 ? 26.333 20.467 26.548 1.00 91.56 214 GLY A O 1
ATOM 1591 N N . GLN A 1 215 ? 24.808 18.956 25.889 1.00 93.00 215 GLN A N 1
ATOM 1592 C CA . GLN A 1 215 ? 24.992 19.149 24.452 1.00 93.00 215 GLN A CA 1
ATOM 1593 C C . GLN A 1 215 ? 23.784 19.860 23.840 1.00 93.00 215 GLN A C 1
ATOM 1595 O O . GLN A 1 215 ? 22.636 19.499 24.106 1.00 93.00 215 GLN A O 1
ATOM 1600 N N . MET A 1 216 ? 24.051 20.852 22.990 1.00 91.00 216 MET A N 1
ATOM 1601 C CA . MET A 1 216 ? 23.023 21.495 22.175 1.00 91.00 216 MET A CA 1
ATOM 1602 C C . MET A 1 216 ? 22.609 20.547 21.052 1.00 91.00 216 MET A C 1
ATOM 1604 O O . MET A 1 216 ? 23.402 20.224 20.169 1.00 91.00 216 MET A O 1
ATOM 1608 N N . VAL A 1 217 ? 21.364 20.089 21.101 1.00 92.12 217 VAL A N 1
ATOM 1609 C CA . VAL A 1 217 ? 20.746 19.245 20.082 1.00 92.12 217 VAL A CA 1
ATOM 1610 C C . VAL A 1 217 ? 19.799 20.107 19.257 1.00 92.12 217 VAL A C 1
ATOM 1612 O O . VAL A 1 217 ? 18.810 20.624 19.770 1.00 92.12 217 VAL A O 1
ATOM 1615 N N . HIS A 1 218 ? 20.092 20.245 17.966 1.00 89.69 218 HIS A N 1
ATOM 1616 C CA . HIS A 1 218 ? 19.258 20.978 17.016 1.00 89.69 218 HIS A CA 1
ATOM 1617 C C . HIS A 1 218 ? 18.182 20.047 16.449 1.00 89.69 218 HIS A C 1
ATOM 1619 O O . HIS A 1 218 ? 18.474 19.171 15.632 1.00 89.69 218 HIS A O 1
ATOM 1625 N N . VAL A 1 219 ? 16.931 20.214 16.876 1.00 87.56 219 VAL A N 1
ATOM 1626 C CA . VAL A 1 219 ? 15.803 19.396 16.413 1.00 87.56 219 VAL A CA 1
ATOM 1627 C C . VAL A 1 219 ? 15.111 20.099 15.243 1.00 87.56 219 VAL A C 1
ATOM 1629 O O . VAL A 1 219 ? 14.562 21.183 15.432 1.00 87.56 219 VAL A O 1
ATOM 1632 N N . PRO A 1 220 ? 15.083 19.524 14.027 1.00 87.00 220 PRO A N 1
ATOM 1633 C CA . PRO A 1 220 ? 14.397 20.149 12.900 1.00 87.00 220 PRO A CA 1
ATOM 1634 C C . PRO A 1 220 ? 12.898 20.314 13.175 1.00 87.00 220 PRO A C 1
ATOM 1636 O O . PRO A 1 220 ? 12.237 19.370 13.613 1.00 87.00 220 PRO A O 1
ATOM 1639 N N . PHE A 1 221 ? 12.335 21.478 12.848 1.00 85.88 221 PHE A N 1
ATOM 1640 C CA . PHE A 1 221 ? 10.902 21.754 13.007 1.00 85.88 221 PHE A CA 1
ATOM 1641 C C . PHE A 1 221 ? 10.028 20.703 12.305 1.00 85.88 221 PHE A C 1
ATOM 1643 O O . PHE A 1 221 ? 9.046 20.229 12.874 1.00 85.88 221 PHE A O 1
ATOM 1650 N N . MET A 1 222 ? 10.428 20.266 11.106 1.00 83.94 222 MET A N 1
ATOM 1651 C CA . MET A 1 222 ? 9.730 19.212 10.361 1.00 83.94 222 MET A CA 1
ATOM 1652 C C . MET A 1 222 ? 9.661 17.876 11.110 1.00 83.94 222 MET A C 1
ATOM 1654 O O . MET A 1 222 ? 8.697 17.139 10.929 1.00 83.94 222 MET A O 1
ATOM 1658 N N . THR A 1 223 ? 10.636 17.567 11.969 1.00 85.00 223 THR A N 1
ATOM 1659 C CA . THR A 1 223 ? 10.606 16.365 12.815 1.00 85.00 223 THR A CA 1
ATOM 1660 C C . THR A 1 223 ? 9.556 16.496 13.914 1.00 85.00 223 THR A C 1
ATOM 1662 O O . THR A 1 223 ? 8.824 15.553 14.188 1.00 85.00 223 THR A O 1
ATOM 1665 N N . ILE A 1 224 ? 9.435 17.673 14.530 1.00 87.75 224 ILE A N 1
ATOM 1666 C CA . ILE A 1 224 ? 8.397 17.923 15.539 1.00 87.75 224 ILE A CA 1
ATOM 1667 C C . ILE A 1 224 ? 7.019 17.857 14.879 1.00 87.75 224 ILE A C 1
ATOM 1669 O O . ILE A 1 224 ? 6.126 17.171 15.374 1.00 87.75 224 ILE A O 1
ATOM 1673 N N . LEU A 1 225 ? 6.861 18.520 13.730 1.00 89.81 225 LEU A N 1
ATOM 1674 C CA . LEU A 1 225 ? 5.619 18.500 12.966 1.00 89.81 225 LEU A CA 1
ATOM 1675 C C . LEU A 1 225 ? 5.238 17.074 12.551 1.00 89.81 225 LEU A C 1
ATOM 1677 O O . LEU A 1 225 ? 4.083 16.694 12.714 1.00 89.81 225 LEU A O 1
ATOM 1681 N N . SER A 1 226 ? 6.186 16.268 12.064 1.00 88.50 226 SER A N 1
ATOM 1682 C CA . SER A 1 226 ? 5.904 14.885 11.669 1.00 88.50 226 SER A CA 1
ATOM 1683 C C . SER A 1 226 ? 5.487 14.020 12.857 1.00 88.50 226 SER A C 1
ATOM 1685 O O . SER A 1 226 ? 4.549 13.239 12.717 1.00 88.50 226 SER A O 1
ATOM 1687 N N . VAL A 1 227 ? 6.098 14.208 14.034 1.00 91.69 227 VAL A N 1
ATOM 1688 C CA . VAL A 1 227 ? 5.687 13.544 15.281 1.00 91.69 227 VAL A CA 1
ATOM 1689 C C . VAL A 1 227 ? 4.271 13.967 15.687 1.00 91.69 227 VAL A C 1
ATOM 1691 O O . VAL A 1 227 ? 3.431 13.123 15.988 1.00 91.69 227 VAL A O 1
ATOM 1694 N N . VAL A 1 228 ? 3.946 15.258 15.654 1.00 94.81 228 VAL A N 1
ATOM 1695 C CA . VAL A 1 228 ? 2.582 15.713 15.974 1.00 94.81 228 VAL A CA 1
ATOM 1696 C C . VAL A 1 228 ? 1.567 15.121 14.993 1.00 94.81 228 VAL A C 1
ATOM 1698 O O . VAL A 1 228 ? 0.532 14.603 15.408 1.00 94.81 228 VAL A O 1
ATOM 1701 N N . VAL A 1 229 ? 1.878 15.146 13.697 1.00 96.00 229 VAL A N 1
ATOM 1702 C CA . VAL A 1 229 ? 0.992 14.664 12.631 1.00 96.00 229 VAL A CA 1
ATOM 1703 C C . VAL A 1 229 ? 0.794 13.153 12.698 1.00 96.00 229 VAL A C 1
ATOM 1705 O O . VAL A 1 229 ? -0.340 12.700 12.559 1.00 96.00 229 VAL A O 1
ATOM 1708 N N . ILE A 1 230 ? 1.845 12.369 12.959 1.00 95.81 230 ILE A N 1
ATOM 1709 C CA . ILE A 1 230 ? 1.722 10.910 13.063 1.00 95.81 230 ILE A CA 1
ATOM 1710 C C . ILE A 1 230 ? 0.916 10.504 14.301 1.00 95.81 230 ILE A C 1
ATOM 1712 O O . ILE A 1 230 ? 0.076 9.617 14.212 1.00 95.81 230 ILE A O 1
ATOM 1716 N N . PHE A 1 231 ? 1.074 11.175 15.447 1.00 97.00 231 PHE A N 1
ATOM 1717 C CA . PHE A 1 231 ? 0.238 10.873 16.612 1.00 97.00 231 PHE A CA 1
ATOM 1718 C C . PHE A 1 231 ? -1.208 11.336 16.412 1.00 97.00 231 PHE A C 1
ATOM 1720 O O . PHE A 1 231 ? -2.133 10.618 16.788 1.00 97.00 231 PHE A O 1
ATOM 1727 N N . ALA A 1 232 ? -1.431 12.502 15.804 1.00 96.81 232 ALA A N 1
ATOM 1728 C CA . ALA A 1 232 ? -2.775 13.031 15.591 1.00 96.81 232 ALA A CA 1
ATOM 1729 C C . ALA A 1 232 ? -3.561 12.254 14.522 1.00 96.81 232 ALA A C 1
ATOM 1731 O O . ALA A 1 232 ? -4.734 11.960 14.732 1.00 96.81 232 ALA A O 1
ATOM 1732 N N . GLY A 1 233 ? -2.924 11.928 13.395 1.00 95.56 233 GLY A N 1
ATOM 1733 C CA . GLY A 1 233 ? -3.573 11.398 12.194 1.00 95.56 233 GLY A CA 1
ATOM 1734 C C . GLY A 1 233 ? -2.927 10.141 11.608 1.00 95.56 233 GLY A C 1
ATOM 1735 O O . GLY A 1 233 ? -3.265 9.767 10.487 1.00 95.56 233 GLY A O 1
ATOM 1736 N N . GLY A 1 234 ? -2.015 9.493 12.336 1.00 96.69 234 GLY A N 1
ATOM 1737 C CA . GLY A 1 234 ? -1.403 8.214 11.971 1.00 96.69 234 GLY A CA 1
ATOM 1738 C C . GLY A 1 234 ? -0.506 8.272 10.738 1.00 96.69 234 GLY A C 1
ATOM 1739 O O . GLY A 1 234 ? -0.089 9.342 10.279 1.00 96.69 234 GLY A O 1
ATOM 1740 N N . LEU A 1 235 ? -0.216 7.092 10.186 1.00 96.00 235 LEU A N 1
ATOM 1741 C CA . LEU A 1 235 ? 0.580 6.957 8.964 1.00 96.00 235 LEU A CA 1
ATOM 1742 C C . LEU A 1 235 ? -0.065 7.654 7.761 1.00 96.00 235 LEU A C 1
ATOM 1744 O O . LEU A 1 235 ? 0.646 8.244 6.943 1.00 96.00 235 LEU A O 1
ATOM 1748 N N . ALA A 1 236 ? -1.398 7.624 7.670 1.00 95.50 236 ALA A N 1
ATOM 1749 C CA . ALA A 1 236 ? -2.137 8.237 6.575 1.00 95.50 236 ALA A CA 1
ATOM 1750 C C . ALA A 1 236 ? -1.871 9.745 6.514 1.00 95.50 236 ALA A C 1
ATOM 1752 O O . ALA A 1 236 ? -1.501 10.268 5.460 1.00 95.50 236 ALA A O 1
ATOM 1753 N N . ALA A 1 237 ? -1.983 10.446 7.650 1.00 95.31 237 ALA A N 1
ATOM 1754 C CA . ALA A 1 237 ? -1.717 11.879 7.709 1.00 95.31 237 ALA A CA 1
ATOM 1755 C C . ALA A 1 237 ? -0.236 12.204 7.479 1.00 95.31 237 ALA A C 1
ATOM 1757 O O . ALA A 1 237 ? 0.067 13.145 6.743 1.00 95.31 237 ALA A O 1
ATOM 1758 N N . SER A 1 238 ? 0.695 11.420 8.041 1.00 93.56 238 SER A N 1
ATOM 1759 C CA . SER A 1 238 ? 2.131 11.684 7.867 1.00 93.56 238 SER A CA 1
ATOM 1760 C C . SER A 1 238 ? 2.589 11.528 6.415 1.00 93.56 238 SER A C 1
ATOM 1762 O O . SER A 1 238 ? 3.342 12.366 5.909 1.00 93.56 238 SER A O 1
ATOM 1764 N N . VAL A 1 239 ? 2.111 10.488 5.719 1.00 92.69 239 VAL A N 1
ATOM 1765 C CA . VAL A 1 239 ? 2.447 10.267 4.306 1.00 92.69 239 VAL A CA 1
ATOM 1766 C C . VAL A 1 239 ? 1.725 11.266 3.413 1.00 92.69 239 VAL A C 1
ATOM 1768 O O . VAL A 1 239 ? 2.355 11.822 2.518 1.00 92.69 239 VAL A O 1
ATOM 1771 N N . THR A 1 240 ? 0.461 11.587 3.700 1.00 93.69 240 THR A N 1
ATOM 1772 C CA . THR A 1 240 ? -0.268 12.646 2.986 1.00 93.69 240 THR A CA 1
ATOM 1773 C C . THR A 1 240 ? 0.467 13.984 3.068 1.00 93.69 240 THR A C 1
ATOM 1775 O O . THR A 1 240 ? 0.666 14.644 2.048 1.00 93.69 240 THR A O 1
ATOM 1778 N N . LEU A 1 241 ? 0.935 14.369 4.260 1.00 92.19 241 LEU A N 1
ATOM 1779 C CA . LEU A 1 241 ? 1.712 15.593 4.438 1.00 92.19 241 LEU A CA 1
ATOM 1780 C C . LEU A 1 241 ? 3.019 15.550 3.640 1.00 92.19 241 LEU A C 1
ATOM 1782 O O . LEU A 1 241 ? 3.342 16.513 2.951 1.00 92.19 241 LEU A O 1
ATOM 1786 N N . SER A 1 242 ? 3.746 14.432 3.686 1.00 89.69 242 SER A N 1
ATOM 1787 C CA . SER A 1 242 ? 4.990 14.270 2.921 1.00 89.69 242 SER A CA 1
ATOM 1788 C C . SER A 1 242 ? 4.756 14.360 1.408 1.00 89.69 242 SER A C 1
ATOM 1790 O O . SER A 1 242 ? 5.510 15.043 0.718 1.00 89.69 242 SER A O 1
ATOM 1792 N N . LEU A 1 243 ? 3.682 13.753 0.893 1.00 91.62 243 LEU A N 1
ATOM 1793 C CA . LEU A 1 243 ? 3.295 13.833 -0.520 1.00 91.62 243 LEU A CA 1
ATOM 1794 C C . LEU A 1 243 ? 2.980 15.269 -0.952 1.00 91.62 243 LEU A C 1
ATOM 1796 O O . LEU A 1 243 ? 3.451 15.709 -2.003 1.00 91.62 243 LEU A O 1
ATOM 1800 N N . LEU A 1 244 ? 2.215 16.004 -0.138 1.00 92.44 244 LEU A N 1
ATOM 1801 C CA . LEU A 1 244 ? 1.851 17.399 -0.400 1.00 92.44 244 LEU A CA 1
ATOM 1802 C C . LEU A 1 244 ? 3.078 18.315 -0.382 1.00 92.44 244 LEU A C 1
ATOM 1804 O O . LEU A 1 244 ? 3.276 19.097 -1.311 1.00 92.44 244 LEU A O 1
ATOM 1808 N N . LEU A 1 245 ? 3.927 18.196 0.643 1.00 90.25 245 LEU A N 1
ATOM 1809 C CA . LEU A 1 245 ? 5.147 18.995 0.757 1.00 90.25 245 LEU A CA 1
ATOM 1810 C C . LEU A 1 245 ? 6.100 18.728 -0.410 1.00 90.25 245 LEU A C 1
ATOM 1812 O O . LEU A 1 245 ? 6.660 19.673 -0.969 1.00 90.25 245 LEU A O 1
ATOM 1816 N N . TYR A 1 246 ? 6.243 17.465 -0.824 1.00 90.81 246 TYR A N 1
ATOM 1817 C CA . TYR A 1 246 ? 7.069 17.148 -1.982 1.00 90.81 246 TYR A CA 1
ATOM 1818 C C . TYR A 1 246 ? 6.491 17.703 -3.276 1.00 90.81 246 TYR A C 1
ATOM 1820 O O . TYR A 1 246 ? 7.221 18.325 -4.043 1.00 90.81 246 TYR A O 1
ATOM 1828 N N . ALA A 1 247 ? 5.182 17.551 -3.493 1.00 93.00 247 ALA A N 1
ATOM 1829 C CA . ALA A 1 247 ? 4.514 18.095 -4.668 1.00 93.00 247 ALA A CA 1
ATOM 1830 C C . ALA A 1 247 ? 4.751 19.604 -4.791 1.00 93.00 247 ALA A C 1
ATOM 1832 O O . ALA A 1 247 ? 5.138 20.073 -5.858 1.00 93.00 247 ALA A O 1
ATOM 1833 N N . ILE A 1 248 ? 4.614 20.350 -3.689 1.00 91.19 248 ILE A N 1
ATOM 1834 C CA . ILE A 1 248 ? 4.895 21.791 -3.645 1.00 91.19 248 ILE A CA 1
ATOM 1835 C C . ILE A 1 248 ? 6.349 22.080 -4.045 1.00 91.19 248 ILE A C 1
ATOM 1837 O O . ILE A 1 248 ? 6.586 22.965 -4.867 1.00 91.19 248 ILE A O 1
ATOM 1841 N N . SER A 1 249 ? 7.314 21.311 -3.525 1.00 89.44 249 SER A N 1
ATOM 1842 C CA . SER A 1 249 ? 8.737 21.479 -3.866 1.00 89.44 249 SER A CA 1
ATOM 1843 C C . SER A 1 249 ? 9.052 21.211 -5.347 1.00 89.44 249 SER A C 1
ATOM 1845 O O . SER A 1 249 ? 10.000 21.780 -5.887 1.00 89.44 249 SER A O 1
ATOM 1847 N N . LEU A 1 250 ? 8.236 20.396 -6.028 1.00 92.06 250 LEU A N 1
ATOM 1848 C CA . LEU A 1 250 ? 8.405 20.052 -7.441 1.00 92.06 250 LEU A CA 1
ATOM 1849 C C . LEU A 1 250 ? 7.804 21.082 -8.410 1.00 92.06 250 LEU A C 1
ATOM 1851 O O . LEU A 1 250 ? 8.266 21.166 -9.549 1.00 92.06 250 LEU A O 1
ATOM 1855 N N . LEU A 1 251 ? 6.806 21.875 -7.995 1.00 91.50 251 LEU A N 1
ATOM 1856 C CA . LEU A 1 251 ? 6.082 22.783 -8.901 1.00 91.50 251 LEU A CA 1
ATOM 1857 C C . LEU A 1 251 ? 7.013 23.778 -9.606 1.00 91.50 251 LEU A C 1
ATOM 1859 O O . LEU A 1 251 ? 6.957 23.913 -10.827 1.00 91.50 251 LEU A O 1
ATOM 1863 N N . GLY A 1 252 ? 7.895 24.445 -8.857 1.00 91.88 252 GLY A N 1
ATOM 1864 C CA . GLY A 1 252 ? 8.839 25.424 -9.407 1.00 91.88 252 GLY A CA 1
ATOM 1865 C C . GLY A 1 252 ? 9.782 24.821 -10.458 1.00 91.88 252 GLY A C 1
ATOM 1866 O O . GLY A 1 252 ? 9.788 25.290 -11.599 1.00 91.88 252 GLY A O 1
ATOM 1867 N N . PRO A 1 253 ? 10.546 23.762 -10.124 1.00 92.81 253 PRO A N 1
ATOM 1868 C CA . PRO A 1 253 ? 11.430 23.094 -11.077 1.00 92.81 253 PRO A CA 1
ATOM 1869 C C . PRO A 1 253 ? 10.719 22.530 -12.314 1.00 92.81 253 PRO A C 1
ATOM 1871 O O . PRO A 1 253 ? 11.255 22.631 -13.417 1.00 92.81 253 PRO A O 1
ATOM 1874 N N . ILE A 1 254 ? 9.510 21.975 -12.167 1.00 93.94 254 ILE A N 1
ATOM 1875 C CA . ILE A 1 254 ? 8.728 21.462 -13.302 1.00 93.94 254 ILE A CA 1
ATOM 1876 C C . ILE A 1 254 ? 8.317 22.606 -14.234 1.00 93.94 254 ILE A C 1
ATOM 1878 O O . ILE A 1 254 ? 8.535 22.515 -15.441 1.00 93.94 254 ILE A O 1
ATOM 1882 N N . LEU A 1 255 ? 7.775 23.701 -13.693 1.00 93.50 255 LEU A N 1
ATOM 1883 C CA . LEU A 1 255 ? 7.394 24.869 -14.494 1.00 93.50 255 LEU A CA 1
ATOM 1884 C C . LEU A 1 255 ? 8.605 25.479 -15.207 1.00 93.50 255 LEU A C 1
ATOM 1886 O O . LEU A 1 255 ? 8.525 25.796 -16.394 1.00 93.50 255 LEU A O 1
ATOM 1890 N N . ALA A 1 256 ? 9.746 25.574 -14.521 1.00 93.75 256 ALA A N 1
ATOM 1891 C CA . ALA A 1 256 ? 10.994 26.032 -15.119 1.00 93.75 256 ALA A CA 1
ATOM 1892 C C . ALA A 1 256 ? 11.457 25.105 -16.256 1.00 93.75 256 ALA A C 1
ATOM 1894 O O . ALA A 1 256 ? 11.894 25.587 -17.302 1.00 93.75 256 ALA A O 1
ATOM 1895 N N . LYS A 1 257 ? 11.315 23.780 -16.100 1.00 94.12 257 LYS A N 1
ATOM 1896 C CA . LYS A 1 257 ? 11.667 22.810 -17.144 1.00 94.12 257 LYS A CA 1
ATOM 1897 C C . LYS A 1 257 ? 10.762 22.941 -18.364 1.00 94.12 257 LYS A C 1
ATOM 1899 O O . LYS A 1 257 ? 11.277 23.030 -19.477 1.00 94.12 257 LYS A O 1
ATOM 1904 N N . VAL A 1 258 ? 9.447 23.024 -18.167 1.00 93.19 258 VAL A N 1
ATOM 1905 C CA . VAL A 1 258 ? 8.480 23.248 -19.255 1.00 93.19 258 VAL A CA 1
ATOM 1906 C C . VAL A 1 258 ? 8.775 24.562 -19.980 1.00 93.19 258 VAL A C 1
ATOM 1908 O O . VAL A 1 258 ? 8.831 24.581 -21.208 1.00 93.19 258 VAL A O 1
ATOM 1911 N N . GLY A 1 259 ? 9.059 25.634 -19.235 1.00 93.19 259 GLY A N 1
ATOM 1912 C CA . GLY A 1 259 ? 9.512 26.905 -19.798 1.00 93.19 259 GLY A CA 1
ATOM 1913 C C . GLY A 1 259 ? 10.772 26.733 -20.646 1.00 93.19 259 GLY A C 1
ATOM 1914 O O . GLY A 1 259 ? 10.774 27.114 -21.812 1.00 93.19 259 GLY A O 1
ATOM 1915 N N . SER A 1 260 ? 11.813 26.082 -20.117 1.00 92.50 260 SER A N 1
ATOM 1916 C CA . SER A 1 260 ? 13.056 25.841 -20.866 1.00 92.50 260 SER A CA 1
ATOM 1917 C C . SER A 1 260 ? 12.822 25.075 -22.180 1.00 92.50 260 SER A C 1
ATOM 1919 O O . SER A 1 260 ? 13.422 25.406 -23.201 1.00 92.50 260 SER A O 1
ATOM 1921 N N . MET A 1 261 ? 11.898 24.106 -22.195 1.00 91.62 261 MET A N 1
ATOM 1922 C CA . MET A 1 261 ? 11.529 23.364 -23.406 1.00 91.62 261 MET A CA 1
ATOM 1923 C C . MET A 1 261 ? 10.789 24.249 -24.416 1.00 91.62 261 MET A C 1
ATOM 1925 O O . MET A 1 261 ? 11.081 24.182 -25.608 1.00 91.62 261 MET A O 1
ATOM 1929 N N . ALA A 1 262 ? 9.882 25.112 -23.952 1.00 92.06 262 ALA A N 1
ATOM 1930 C CA . ALA A 1 262 ? 9.186 26.069 -24.808 1.00 92.06 262 ALA A CA 1
ATOM 1931 C C . ALA A 1 262 ? 10.161 27.061 -25.470 1.00 92.06 262 ALA A C 1
ATOM 1933 O O . ALA A 1 262 ? 10.060 27.296 -26.671 1.00 92.06 262 ALA A O 1
ATOM 1934 N N . PHE A 1 263 ? 11.152 27.579 -24.734 1.00 92.19 263 PHE A N 1
ATOM 1935 C CA . PHE A 1 263 ? 12.217 28.418 -25.308 1.00 92.19 263 PHE A CA 1
ATOM 1936 C C . PHE A 1 263 ? 13.011 27.678 -26.395 1.00 92.19 263 PHE A C 1
ATOM 1938 O O . PHE A 1 263 ? 13.253 28.238 -27.464 1.00 92.19 263 PHE A O 1
ATOM 1945 N N . GLY A 1 264 ? 13.354 26.407 -26.156 1.00 89.62 264 GLY A N 1
ATOM 1946 C CA . GLY A 1 264 ? 14.044 25.570 -27.140 1.00 89.62 264 GLY A CA 1
ATOM 1947 C C . GLY A 1 264 ? 13.234 25.352 -28.424 1.00 89.62 264 GLY A C 1
ATOM 1948 O O . GLY A 1 264 ? 13.787 25.453 -29.517 1.00 89.62 264 GLY A O 1
ATOM 1949 N N . LEU A 1 265 ? 11.918 25.132 -28.316 1.00 90.69 265 LEU A N 1
ATOM 1950 C CA . LEU A 1 265 ? 11.019 25.018 -29.477 1.00 90.69 265 LEU A CA 1
ATOM 1951 C C . LEU A 1 265 ? 10.934 26.312 -30.297 1.00 90.69 265 LEU A C 1
ATOM 1953 O O . LEU A 1 265 ? 10.701 26.263 -31.502 1.00 90.69 265 LEU A O 1
ATOM 1957 N N . LEU A 1 266 ? 11.152 27.463 -29.660 1.00 93.12 266 LEU A N 1
ATOM 1958 C CA . LEU A 1 266 ? 11.214 28.771 -30.314 1.00 93.12 266 LEU A CA 1
ATOM 1959 C C . LEU A 1 266 ? 12.612 29.097 -30.874 1.00 93.12 266 LEU A C 1
ATOM 1961 O O . LEU A 1 266 ? 12.839 30.220 -31.322 1.00 93.12 266 LEU A O 1
ATOM 1965 N N . GLY A 1 267 ? 13.557 28.151 -30.833 1.00 90.62 267 GLY A N 1
ATOM 1966 C CA . GLY A 1 267 ? 14.933 28.347 -31.296 1.00 90.62 267 GLY A CA 1
ATOM 1967 C C . GLY A 1 267 ? 15.758 29.292 -30.416 1.00 90.62 267 GLY A C 1
ATOM 1968 O O . GLY A 1 267 ? 16.795 29.787 -30.856 1.00 90.62 267 GLY A O 1
ATOM 1969 N N . GLN A 1 268 ? 15.306 29.570 -29.190 1.00 90.62 268 GLN A N 1
ATOM 1970 C CA . GLN A 1 268 ? 15.997 30.453 -28.255 1.00 90.62 268 GLN A CA 1
ATOM 1971 C C . GLN A 1 268 ? 16.901 29.663 -27.307 1.00 90.62 268 GLN A C 1
ATOM 1973 O O . GLN A 1 268 ? 16.620 28.516 -26.954 1.00 90.62 268 GLN A O 1
ATOM 1978 N N . ALA A 1 269 ? 17.985 30.300 -26.856 1.00 87.81 269 ALA A N 1
ATOM 1979 C CA . ALA A 1 269 ? 18.842 29.736 -25.821 1.00 87.81 269 ALA A CA 1
ATOM 1980 C C . ALA A 1 269 ? 18.036 29.563 -24.523 1.00 87.81 269 ALA A C 1
ATOM 1982 O O . ALA A 1 269 ? 17.550 30.536 -23.947 1.00 87.81 269 ALA A O 1
ATOM 1983 N N . ALA A 1 270 ? 17.891 28.317 -24.075 1.00 86.88 270 ALA A N 1
ATOM 1984 C CA . ALA A 1 270 ? 17.146 27.973 -22.874 1.00 86.88 270 ALA A CA 1
ATOM 1985 C C . 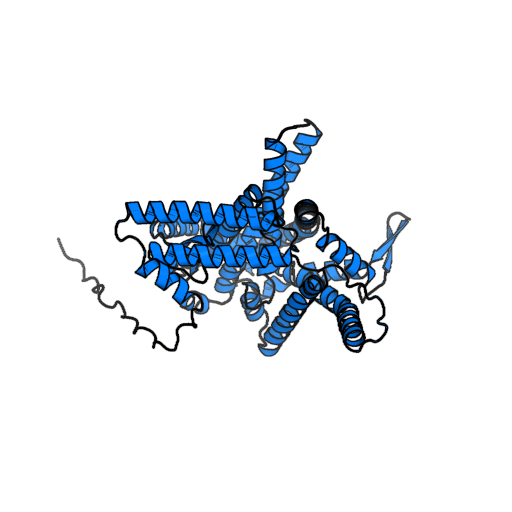ALA A 1 270 ? 18.101 27.685 -21.702 1.00 86.88 270 ALA A C 1
ATOM 1987 O O . ALA A 1 270 ? 19.125 27.023 -21.897 1.00 86.88 270 ALA A O 1
ATOM 1988 N N . PRO A 1 271 ? 17.779 28.131 -20.474 1.00 85.31 271 PRO A N 1
ATOM 1989 C CA . PRO A 1 271 ? 18.567 27.784 -19.300 1.00 85.31 271 PRO A CA 1
ATOM 1990 C C . PRO A 1 271 ? 18.486 26.277 -19.021 1.00 85.31 271 PRO A C 1
ATOM 1992 O O . PRO A 1 271 ? 17.427 25.659 -19.151 1.00 85.31 271 PRO A O 1
ATOM 1995 N N . ALA A 1 272 ? 19.603 25.683 -18.595 1.00 87.56 272 ALA A N 1
ATOM 1996 C CA . ALA A 1 272 ? 19.628 24.292 -18.164 1.00 87.56 272 ALA A CA 1
ATOM 1997 C C . ALA A 1 272 ? 18.874 24.146 -16.832 1.00 87.56 272 ALA A C 1
ATOM 1999 O O . ALA A 1 272 ? 19.342 24.596 -15.788 1.00 87.56 272 ALA A O 1
ATOM 2000 N N . VAL A 1 273 ? 17.701 23.510 -16.873 1.00 90.75 273 VAL A N 1
ATOM 2001 C CA . VAL A 1 273 ? 16.896 23.215 -15.681 1.00 90.75 273 VAL A CA 1
ATOM 2002 C C . VAL A 1 273 ? 17.009 21.735 -15.337 1.00 90.75 273 VAL A C 1
ATOM 2004 O O . VAL A 1 273 ? 16.676 20.868 -16.154 1.00 90.75 273 VAL A O 1
ATOM 2007 N N . VAL A 1 274 ? 17.458 21.461 -14.112 1.00 89.31 274 VAL A N 1
ATOM 2008 C CA . VAL A 1 274 ? 17.496 20.118 -13.524 1.00 89.31 274 VAL A CA 1
ATOM 2009 C C . VAL A 1 274 ? 16.213 19.901 -12.731 1.00 89.31 274 VAL A C 1
ATOM 2011 O O . VAL A 1 274 ? 15.904 20.664 -11.817 1.00 89.31 274 VAL A O 1
ATOM 2014 N N . VAL A 1 275 ? 15.463 18.859 -13.085 1.00 90.50 275 VAL A N 1
ATOM 2015 C CA . VAL A 1 275 ? 14.265 18.460 -12.340 1.00 90.50 275 VAL A CA 1
ATOM 2016 C C . VAL A 1 275 ? 14.693 17.560 -11.175 1.00 90.50 275 VAL A C 1
ATOM 2018 O O . VAL A 1 275 ? 15.517 16.665 -11.388 1.00 90.50 275 VAL A O 1
ATOM 2021 N N . PRO A 1 276 ? 14.171 17.772 -9.951 1.00 90.56 276 PRO A N 1
ATOM 2022 C CA . PRO A 1 276 ? 14.439 16.885 -8.827 1.00 90.56 276 PRO A CA 1
ATOM 2023 C C . PRO A 1 276 ? 14.027 15.431 -9.115 1.00 90.56 276 PRO A C 1
ATOM 2025 O O . PRO A 1 276 ? 13.254 15.176 -10.039 1.00 90.56 276 PRO A O 1
ATOM 2028 N N . PRO A 1 277 ? 14.517 14.456 -8.332 1.00 88.81 277 PRO A N 1
ATOM 2029 C CA . PRO A 1 277 ? 14.111 13.059 -8.466 1.00 88.81 277 PRO A CA 1
ATOM 2030 C C . PRO A 1 277 ? 12.588 12.859 -8.347 1.00 88.81 277 PRO A C 1
ATOM 2032 O O . PRO A 1 277 ? 11.907 13.665 -7.722 1.00 88.81 277 PRO A O 1
ATOM 2035 N N . PRO A 1 278 ? 12.016 11.795 -8.927 1.00 87.50 278 PRO A N 1
ATOM 2036 C CA . PRO A 1 278 ? 10.607 11.485 -8.738 1.00 87.50 278 PRO A CA 1
ATOM 2037 C C . PRO A 1 278 ? 10.329 11.039 -7.298 1.00 87.50 278 PRO A C 1
ATOM 2039 O O . PRO A 1 278 ? 11.074 10.249 -6.718 1.00 87.50 278 PRO A O 1
ATOM 2042 N N . GLY A 1 279 ? 9.219 11.524 -6.735 1.00 84.44 279 GLY A N 1
ATOM 2043 C CA . GLY A 1 279 ? 8.773 11.196 -5.373 1.00 84.44 279 GLY A CA 1
ATOM 2044 C C . GLY A 1 279 ? 8.055 9.851 -5.276 1.00 84.44 279 GLY A C 1
ATOM 2045 O O . GLY A 1 279 ? 7.816 9.347 -4.183 1.00 84.44 279 GLY A O 1
ATOM 2046 N N . ALA A 1 280 ? 7.731 9.259 -6.424 1.00 82.62 280 ALA A N 1
ATOM 2047 C CA . ALA A 1 280 ? 7.100 7.958 -6.546 1.00 82.62 280 ALA A CA 1
ATOM 2048 C C . ALA A 1 280 ? 7.733 7.170 -7.701 1.00 82.62 280 ALA A C 1
ATOM 2050 O O . ALA A 1 280 ? 8.213 7.750 -8.674 1.00 82.62 280 ALA A O 1
ATOM 2051 N N . SER A 1 281 ? 7.751 5.841 -7.600 1.00 79.06 281 SER A N 1
ATOM 2052 C CA . SER A 1 281 ? 8.355 4.956 -8.601 1.00 79.06 281 SER A CA 1
ATOM 2053 C C . SER A 1 281 ? 7.381 3.832 -8.955 1.00 79.06 281 SER A C 1
ATOM 2055 O O . SER A 1 281 ? 6.843 3.210 -8.034 1.00 79.06 281 SER A O 1
ATOM 2057 N N . PRO A 1 282 ? 7.126 3.556 -10.248 1.00 76.81 282 PRO A N 1
ATOM 2058 C CA . PRO A 1 282 ? 6.269 2.446 -10.646 1.00 76.81 282 PRO A CA 1
ATOM 2059 C C . PRO A 1 282 ? 6.965 1.126 -10.317 1.00 76.81 282 PRO A C 1
ATOM 2061 O O . PRO A 1 282 ? 8.006 0.831 -10.892 1.00 76.81 282 PRO A O 1
ATOM 2064 N N . LEU A 1 283 ? 6.431 0.331 -9.389 1.00 79.19 283 LEU A N 1
ATOM 2065 C CA . LEU A 1 283 ? 7.032 -0.947 -8.997 1.00 79.19 283 LEU A CA 1
ATOM 2066 C C . LEU A 1 283 ? 6.547 -2.083 -9.897 1.00 79.19 283 LEU A C 1
ATOM 2068 O O . LEU A 1 283 ? 5.346 -2.312 -10.012 1.00 79.19 283 LEU A O 1
ATOM 2072 N N . LEU A 1 284 ? 7.481 -2.814 -10.504 1.00 77.25 284 LEU A N 1
ATOM 2073 C CA . LEU A 1 284 ? 7.183 -3.966 -11.341 1.00 77.25 284 LEU A CA 1
ATOM 2074 C C . LEU A 1 284 ? 8.294 -5.031 -11.249 1.00 77.25 284 LEU A C 1
ATOM 2076 O O . LEU A 1 284 ? 9.441 -4.765 -11.637 1.00 77.25 284 LEU A O 1
ATOM 2080 N N . PRO A 1 285 ? 7.968 -6.253 -10.775 1.00 81.06 285 PRO A N 1
ATOM 2081 C CA . PRO A 1 285 ? 8.881 -7.393 -10.804 1.00 81.06 285 PRO A CA 1
ATOM 2082 C C . PRO A 1 285 ? 9.469 -7.625 -12.195 1.00 81.06 285 PRO A C 1
ATOM 2084 O O . PRO A 1 285 ? 8.754 -7.654 -13.190 1.00 81.06 285 PRO A O 1
ATOM 2087 N N . GLY A 1 286 ? 10.788 -7.776 -12.263 1.00 78.25 286 GLY A N 1
ATOM 2088 C CA . GLY A 1 286 ? 11.563 -7.910 -13.494 1.00 78.25 286 GLY A CA 1
ATOM 2089 C C . GLY A 1 286 ? 12.067 -6.589 -14.080 1.00 78.25 286 GLY A C 1
ATOM 2090 O O . GLY A 1 286 ? 13.122 -6.604 -14.705 1.00 78.25 286 GLY A O 1
ATOM 2091 N N . VAL A 1 287 ? 11.387 -5.455 -13.855 1.00 76.44 287 VAL A N 1
ATOM 2092 C CA . VAL A 1 287 ? 11.862 -4.136 -14.324 1.00 76.44 287 VAL A CA 1
ATOM 2093 C C . VAL A 1 287 ? 12.752 -3.484 -13.280 1.00 76.44 287 VAL A C 1
ATOM 2095 O O . VAL A 1 287 ? 13.922 -3.219 -13.533 1.00 76.44 287 VAL A O 1
ATOM 2098 N N . ASN A 1 288 ? 12.194 -3.223 -12.103 1.00 76.62 288 ASN A N 1
ATOM 2099 C CA . ASN A 1 288 ? 12.887 -2.538 -11.017 1.00 76.62 288 ASN A CA 1
ATOM 2100 C C . ASN A 1 288 ? 12.831 -3.317 -9.702 1.00 76.62 288 ASN A C 1
ATOM 2102 O O . ASN A 1 288 ? 13.280 -2.812 -8.686 1.00 76.62 288 ASN A O 1
ATOM 2106 N N . LEU A 1 289 ? 12.306 -4.539 -9.705 1.00 83.69 289 LEU A N 1
ATOM 2107 C CA . LEU A 1 289 ? 12.407 -5.474 -8.590 1.00 83.69 289 LEU A CA 1
ATOM 2108 C C . LEU A 1 289 ? 12.905 -6.825 -9.124 1.00 83.69 289 LEU A C 1
ATOM 2110 O O . LEU A 1 289 ? 12.600 -7.164 -10.270 1.00 83.69 289 LEU A O 1
ATOM 2114 N N . PRO A 1 290 ? 13.622 -7.635 -8.328 1.00 86.88 290 PRO A N 1
ATOM 2115 C CA . PRO A 1 290 ? 13.901 -9.023 -8.686 1.00 86.88 290 PRO A CA 1
ATOM 2116 C C . PRO A 1 290 ? 12.602 -9.771 -9.018 1.00 86.88 290 PRO A C 1
ATOM 2118 O O . PRO A 1 290 ? 11.632 -9.688 -8.267 1.00 86.88 290 PRO A O 1
ATOM 2121 N N . LEU A 1 291 ? 12.558 -10.467 -10.159 1.00 85.38 291 LEU A N 1
ATOM 2122 C CA . LEU A 1 291 ? 11.310 -11.024 -10.695 1.00 85.38 291 LEU A CA 1
ATOM 2123 C C . LEU A 1 291 ? 10.667 -12.042 -9.744 1.00 85.38 291 LEU A C 1
ATOM 2125 O O . LEU A 1 291 ? 9.500 -11.901 -9.392 1.00 85.38 291 LEU A O 1
ATOM 2129 N N . VAL A 1 292 ? 11.423 -13.059 -9.323 1.00 88.25 292 VAL A N 1
ATOM 2130 C CA . VAL A 1 292 ? 10.886 -14.168 -8.520 1.00 88.25 292 VAL A CA 1
ATOM 2131 C C . VAL A 1 292 ? 10.556 -13.699 -7.106 1.00 88.25 292 VAL A C 1
ATOM 2133 O O . VAL A 1 292 ? 9.435 -13.896 -6.644 1.00 88.25 292 VAL A O 1
ATOM 2136 N N . GLU A 1 293 ? 11.500 -13.034 -6.435 1.00 90.69 293 GLU A N 1
ATOM 2137 C CA . GLU A 1 293 ? 11.288 -12.499 -5.088 1.00 90.69 293 GLU A CA 1
ATOM 2138 C C . GLU A 1 293 ? 10.151 -11.460 -5.068 1.00 90.69 293 GLU A C 1
ATOM 2140 O O . GLU A 1 293 ? 9.352 -11.438 -4.133 1.00 90.69 293 GLU A O 1
ATOM 2145 N N . GLY A 1 294 ? 10.036 -10.640 -6.120 1.00 89.44 294 GLY A N 1
ATOM 2146 C CA . GLY A 1 294 ? 8.970 -9.653 -6.288 1.00 89.44 294 GLY A CA 1
ATOM 2147 C C . GLY A 1 294 ? 7.590 -10.282 -6.473 1.00 89.44 294 GLY A C 1
ATOM 2148 O O . GLY A 1 294 ? 6.649 -9.850 -5.814 1.00 89.44 294 GLY A O 1
ATOM 2149 N N . ILE A 1 295 ? 7.466 -11.331 -7.297 1.00 87.94 295 ILE A N 1
ATOM 2150 C CA . ILE A 1 295 ? 6.205 -12.079 -7.458 1.00 87.94 295 ILE A CA 1
ATOM 2151 C C . ILE A 1 295 ? 5.787 -12.724 -6.131 1.00 87.94 295 ILE A C 1
ATOM 2153 O O . ILE A 1 295 ? 4.625 -12.621 -5.746 1.00 87.94 295 ILE A O 1
ATOM 2157 N N . ILE A 1 296 ? 6.722 -13.346 -5.402 1.00 91.38 296 ILE A N 1
ATOM 2158 C CA . ILE A 1 296 ? 6.431 -13.940 -4.086 1.00 91.38 296 ILE A CA 1
ATOM 2159 C C . ILE A 1 296 ? 5.949 -12.861 -3.112 1.00 91.38 296 ILE A C 1
ATOM 2161 O O . ILE A 1 296 ? 4.926 -13.040 -2.451 1.00 91.38 296 ILE A O 1
ATOM 2165 N N . ALA A 1 297 ? 6.653 -11.730 -3.037 1.00 92.94 297 ALA A N 1
ATOM 2166 C CA . ALA A 1 297 ? 6.295 -10.641 -2.138 1.00 92.94 297 ALA A CA 1
ATOM 2167 C C . ALA A 1 297 ? 4.931 -10.017 -2.476 1.00 92.94 297 ALA A C 1
ATOM 2169 O O . ALA A 1 297 ? 4.151 -9.750 -1.563 1.00 92.94 297 ALA A O 1
ATOM 2170 N N . MET A 1 298 ? 4.613 -9.840 -3.764 1.00 90.25 298 MET A N 1
ATOM 2171 C CA . MET A 1 298 ? 3.296 -9.382 -4.222 1.00 90.25 298 MET A CA 1
ATOM 2172 C C . MET A 1 298 ? 2.184 -10.380 -3.899 1.00 90.25 298 MET A C 1
ATOM 2174 O O . MET A 1 298 ? 1.122 -9.975 -3.434 1.00 90.25 298 MET A O 1
ATOM 2178 N N . ALA A 1 299 ? 2.426 -11.677 -4.106 1.00 90.50 299 ALA A N 1
ATOM 2179 C CA . ALA A 1 299 ? 1.453 -12.711 -3.781 1.00 90.50 299 ALA A CA 1
ATOM 2180 C C . ALA A 1 299 ? 1.141 -12.718 -2.280 1.00 90.50 299 ALA A C 1
ATOM 2182 O O . ALA A 1 299 ? -0.027 -12.700 -1.906 1.00 90.50 299 ALA A O 1
ATOM 2183 N N . VAL A 1 300 ? 2.170 -12.676 -1.422 1.00 94.25 300 VAL A N 1
ATOM 2184 C CA . VAL A 1 300 ? 1.991 -12.581 0.035 1.00 94.25 300 VAL A CA 1
ATOM 2185 C C . VAL A 1 300 ? 1.186 -11.336 0.391 1.00 94.25 300 VAL A C 1
ATOM 2187 O O . VAL A 1 300 ? 0.171 -11.465 1.063 1.00 94.25 300 VAL A O 1
ATOM 2190 N N . LEU A 1 301 ? 1.608 -10.165 -0.099 1.00 94.50 301 LEU A N 1
ATOM 2191 C CA . LEU A 1 301 ? 0.927 -8.885 0.097 1.00 94.50 301 LEU A CA 1
ATOM 2192 C C . LEU A 1 301 ? -0.570 -8.967 -0.247 1.00 94.50 301 LEU A C 1
ATOM 2194 O O . LEU A 1 301 ? -1.409 -8.663 0.590 1.00 94.50 301 LEU A O 1
ATOM 2198 N N . LEU A 1 302 ? -0.916 -9.347 -1.477 1.00 93.12 302 LEU A N 1
ATOM 2199 C CA . LEU A 1 302 ? -2.300 -9.267 -1.949 1.00 93.12 302 LEU A CA 1
ATOM 2200 C C . LEU A 1 302 ? -3.175 -10.341 -1.305 1.00 93.12 302 LEU A C 1
ATOM 2202 O O . LEU A 1 302 ? -4.322 -10.075 -0.968 1.00 93.12 302 LEU A O 1
ATOM 2206 N N . VAL A 1 303 ? -2.633 -11.539 -1.066 1.00 93.00 303 VAL A N 1
ATOM 2207 C CA . VAL A 1 303 ? -3.362 -12.596 -0.353 1.00 93.00 303 VAL A CA 1
ATOM 2208 C C . VAL A 1 303 ? -3.723 -12.143 1.056 1.00 93.00 303 VAL A C 1
ATOM 2210 O O . VAL A 1 303 ? -4.882 -12.275 1.442 1.00 93.00 303 VAL A O 1
ATOM 2213 N N . VAL A 1 304 ? -2.771 -11.606 1.830 1.00 96.12 304 VAL A N 1
ATOM 2214 C CA . VAL A 1 304 ? -3.088 -11.158 3.194 1.00 96.12 304 VAL A CA 1
ATOM 2215 C C . VAL A 1 304 ? -3.997 -9.935 3.183 1.00 96.12 304 VAL A C 1
ATOM 2217 O O . VAL A 1 304 ? -4.879 -9.857 4.029 1.00 96.12 304 VAL A O 1
ATOM 2220 N N . HIS A 1 305 ? -3.845 -9.025 2.222 1.00 96.38 305 HIS A N 1
ATOM 2221 C CA . HIS A 1 305 ? -4.684 -7.837 2.099 1.00 96.38 305 HIS A CA 1
ATOM 2222 C C . HIS A 1 305 ? -6.155 -8.202 1.854 1.00 96.38 305 HIS A C 1
ATOM 2224 O O . HIS A 1 305 ? -7.019 -7.941 2.692 1.00 96.38 305 HIS A O 1
ATOM 2230 N N . GLU A 1 306 ? -6.420 -8.897 0.749 1.00 95.19 306 GLU A N 1
ATOM 2231 C CA . GLU A 1 306 ? -7.771 -9.224 0.294 1.00 95.19 306 GLU A CA 1
ATOM 2232 C C . GLU A 1 306 ? -8.476 -10.170 1.268 1.00 95.19 306 GLU A C 1
ATOM 2234 O O . GLU A 1 306 ? -9.610 -9.929 1.683 1.00 95.19 306 GLU A O 1
ATOM 2239 N N . LEU A 1 307 ? -7.791 -11.219 1.744 1.00 94.44 307 LEU A N 1
ATOM 2240 C CA . LEU A 1 307 ? -8.399 -12.140 2.709 1.00 94.44 307 LEU A CA 1
ATOM 2241 C C . LEU A 1 307 ? -8.809 -11.444 4.009 1.00 94.44 307 LEU A C 1
ATOM 2243 O O . LEU A 1 307 ? -9.774 -11.868 4.642 1.00 94.44 307 LEU A O 1
ATOM 2247 N N . SER A 1 308 ? -8.124 -10.374 4.402 1.00 96.69 308 SER A N 1
ATOM 2248 C CA . SER A 1 308 ? -8.436 -9.659 5.640 1.00 96.69 308 SER A CA 1
ATOM 2249 C C . SER A 1 308 ? -9.720 -8.849 5.533 1.00 96.69 308 SER A C 1
ATOM 2251 O O . SER A 1 308 ? -10.522 -8.880 6.469 1.00 96.69 308 SER A O 1
ATOM 2253 N N . HIS A 1 309 ? -9.975 -8.216 4.381 1.00 97.00 309 HIS A N 1
ATOM 2254 C CA . HIS A 1 309 ? -11.290 -7.639 4.090 1.00 97.00 309 HIS A CA 1
ATOM 2255 C C . HIS A 1 309 ? -12.380 -8.704 4.200 1.00 97.00 309 HIS A C 1
ATOM 2257 O O . HIS A 1 309 ? -13.372 -8.503 4.900 1.00 97.00 309 HIS A O 1
ATOM 2263 N N . ALA A 1 310 ? -12.162 -9.874 3.593 1.00 95.88 310 ALA A N 1
ATOM 2264 C CA . ALA A 1 310 ? -13.122 -10.969 3.650 1.00 95.88 310 ALA A CA 1
ATOM 2265 C C . ALA A 1 310 ? -13.363 -11.486 5.074 1.00 95.88 310 ALA A C 1
ATOM 2267 O O . ALA A 1 310 ? -14.516 -11.658 5.472 1.00 95.88 310 ALA A O 1
ATOM 2268 N N . PHE A 1 311 ? -12.315 -11.711 5.869 1.00 97.62 311 PHE A N 1
ATOM 2269 C CA . PHE A 1 311 ? -12.478 -12.195 7.239 1.00 97.62 311 PHE A CA 1
ATOM 2270 C C . PHE A 1 311 ? -13.278 -11.211 8.090 1.00 97.62 311 PHE A C 1
ATOM 2272 O O . PHE A 1 311 ? -14.234 -11.621 8.750 1.00 97.62 311 PHE A O 1
ATOM 2279 N N . VAL A 1 312 ? -12.951 -9.918 8.040 1.00 97.88 312 VAL A N 1
ATOM 2280 C CA . VAL A 1 312 ? -13.674 -8.903 8.818 1.00 97.88 312 VAL A CA 1
ATOM 2281 C C . VAL A 1 312 ? -15.103 -8.711 8.293 1.00 97.88 312 VAL A C 1
ATOM 2283 O O . VAL A 1 312 ? -16.035 -8.611 9.094 1.00 97.88 312 VAL A O 1
ATOM 2286 N N . ALA A 1 313 ? -15.326 -8.779 6.976 1.00 97.69 313 ALA A N 1
ATOM 2287 C CA . ALA A 1 313 ? -16.670 -8.753 6.394 1.00 97.69 313 ALA A CA 1
ATOM 2288 C C . ALA A 1 313 ? -17.540 -9.894 6.949 1.00 97.69 313 ALA A C 1
ATOM 2290 O O . ALA A 1 313 ? -18.652 -9.662 7.435 1.00 97.69 313 ALA A O 1
ATOM 2291 N N . ARG A 1 314 ? -17.007 -11.123 6.993 1.00 96.81 314 ARG A N 1
ATOM 2292 C CA . ARG A 1 314 ? -17.712 -12.285 7.558 1.00 96.81 314 ARG A CA 1
ATOM 2293 C C . ARG A 1 314 ? -17.926 -12.187 9.067 1.00 96.81 314 ARG A C 1
ATOM 2295 O O . ARG A 1 314 ? -18.979 -12.615 9.541 1.00 96.81 314 ARG A O 1
ATOM 2302 N N . VAL A 1 315 ? -17.007 -11.575 9.821 1.00 97.12 315 VAL A N 1
ATOM 2303 C CA . VAL A 1 315 ? -17.212 -11.264 11.252 1.00 97.12 315 VAL A CA 1
ATOM 2304 C C . VAL A 1 315 ? -18.427 -10.353 11.45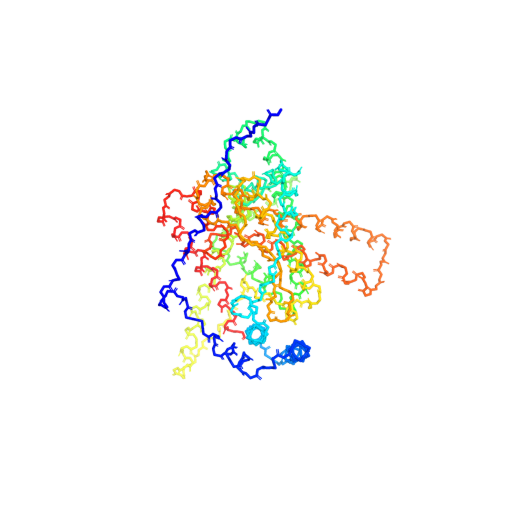4 1.00 97.12 315 VAL A C 1
ATOM 2306 O O . VAL A 1 315 ? -19.219 -10.568 12.375 1.00 97.12 315 VAL A O 1
ATOM 2309 N N . HIS A 1 316 ? -18.638 -9.391 10.554 1.00 96.69 316 HIS A N 1
ATOM 2310 C CA . HIS A 1 316 ? -19.816 -8.520 10.556 1.00 96.69 316 HIS A CA 1
ATOM 2311 C C . HIS A 1 316 ? -21.036 -9.096 9.836 1.00 96.69 316 HIS A C 1
ATOM 2313 O O . HIS A 1 316 ? -22.055 -8.414 9.741 1.00 96.69 316 HIS A O 1
ATOM 2319 N N . LYS A 1 317 ? -20.975 -10.368 9.421 1.00 96.06 317 LYS A N 1
ATOM 2320 C CA . LYS A 1 317 ? -22.039 -11.090 8.709 1.00 96.06 317 LYS A CA 1
ATOM 2321 C C . LYS A 1 317 ? -22.390 -10.501 7.339 1.00 96.06 317 LYS A C 1
ATOM 2323 O O . LYS A 1 317 ? -23.478 -10.768 6.843 1.00 96.06 317 LYS A O 1
ATOM 2328 N N . ILE A 1 318 ? -21.466 -9.767 6.728 1.00 96.88 318 ILE A N 1
ATOM 2329 C CA . ILE A 1 318 ? -21.580 -9.283 5.350 1.00 96.88 318 ILE A CA 1
ATOM 2330 C C . ILE A 1 318 ? -21.277 -10.452 4.414 1.00 96.88 318 ILE A C 1
ATOM 2332 O O . ILE A 1 318 ? -20.382 -11.263 4.684 1.00 96.88 318 ILE A O 1
ATOM 2336 N N . ARG A 1 319 ? -22.065 -10.615 3.356 1.00 94.81 319 ARG A N 1
ATOM 2337 C CA . ARG A 1 319 ? -21.881 -11.677 2.364 1.00 94.81 319 ARG A CA 1
ATOM 2338 C C . ARG A 1 319 ? -20.667 -11.418 1.475 1.00 94.81 319 ARG A C 1
ATOM 2340 O O . ARG A 1 319 ? -20.262 -10.285 1.257 1.00 94.81 319 ARG A O 1
ATOM 2347 N N . LEU A 1 320 ? -20.085 -12.509 0.983 1.00 93.94 320 LEU A N 1
ATOM 2348 C CA . LEU A 1 320 ? -19.057 -12.493 -0.054 1.00 93.94 320 LEU A CA 1
ATOM 2349 C C . LEU A 1 320 ? -19.659 -13.141 -1.298 1.00 93.94 320 LEU A C 1
ATOM 2351 O O . LEU A 1 320 ? -20.132 -14.280 -1.221 1.00 93.94 320 LEU A O 1
ATOM 2355 N N . ASP A 1 321 ? -19.645 -12.436 -2.420 1.00 89.19 321 ASP A N 1
ATOM 2356 C CA . ASP A 1 321 ? -20.206 -12.923 -3.678 1.00 89.19 321 ASP A CA 1
ATOM 2357 C C . ASP A 1 321 ? -19.223 -13.834 -4.412 1.00 89.19 321 ASP A C 1
ATOM 2359 O O . ASP A 1 321 ? -19.610 -14.860 -4.988 1.00 89.19 321 ASP A O 1
ATOM 2363 N N . SER A 1 322 ? -17.929 -13.513 -4.350 1.00 87.56 322 SER A N 1
ATOM 2364 C CA . SER A 1 322 ? -16.881 -14.353 -4.920 1.00 87.56 322 SER A CA 1
ATOM 2365 C C . SER A 1 322 ? -15.522 -14.179 -4.236 1.00 87.56 322 SER A C 1
ATOM 2367 O O . SER A 1 322 ? -15.272 -13.206 -3.533 1.00 87.56 322 SER A O 1
ATOM 2369 N N . ALA A 1 323 ? -14.655 -15.178 -4.404 1.00 91.06 323 ALA A N 1
ATOM 2370 C CA . ALA A 1 323 ? -13.258 -15.144 -3.986 1.00 91.06 323 ALA A CA 1
ATOM 2371 C C . ALA A 1 323 ? -12.429 -16.040 -4.912 1.00 91.06 323 ALA A C 1
ATOM 2373 O O . ALA A 1 323 ? -12.954 -17.000 -5.498 1.00 91.06 323 ALA A O 1
ATOM 2374 N N . GLY A 1 324 ? -11.140 -15.742 -5.043 1.00 89.56 324 GLY A N 1
ATOM 2375 C CA . GLY A 1 324 ? -10.255 -16.545 -5.872 1.00 89.56 324 GLY A CA 1
ATOM 2376 C C . GLY A 1 324 ? -8.870 -15.950 -6.082 1.00 89.56 324 GLY A C 1
ATOM 2377 O O . GLY A 1 324 ? -8.405 -15.103 -5.321 1.00 89.56 324 GLY A O 1
ATOM 2378 N N . VAL A 1 325 ? -8.212 -16.420 -7.140 1.00 88.75 325 VAL A N 1
ATOM 2379 C CA . VAL A 1 325 ? -6.870 -15.979 -7.545 1.00 88.75 325 VAL A CA 1
ATOM 2380 C C . VAL A 1 325 ? -6.980 -15.090 -8.779 1.00 88.75 325 VAL A C 1
ATOM 2382 O O . VAL A 1 325 ? -7.761 -15.374 -9.691 1.00 88.75 325 VAL A O 1
ATOM 2385 N N . VAL A 1 326 ? -6.178 -14.029 -8.810 1.00 88.25 326 VAL A N 1
ATOM 2386 C CA . VAL A 1 326 ? -6.058 -13.103 -9.935 1.00 88.25 326 VAL A CA 1
ATOM 2387 C C . VAL A 1 326 ? -4.726 -13.313 -10.636 1.00 88.25 326 VAL A C 1
ATOM 2389 O O . VAL A 1 326 ? -3.669 -13.343 -10.003 1.00 88.25 326 VAL A O 1
ATOM 2392 N N . PHE A 1 327 ? -4.773 -13.396 -11.960 1.00 89.38 327 PHE A N 1
ATOM 2393 C CA . PHE A 1 327 ? -3.596 -13.330 -12.822 1.00 89.38 327 PHE A CA 1
ATOM 2394 C C . PHE A 1 327 ? -3.626 -12.037 -13.627 1.00 89.38 327 PHE A C 1
ATOM 2396 O O . PHE A 1 327 ? -4.701 -11.580 -14.007 1.00 89.38 327 PHE A O 1
ATOM 2403 N N . PHE A 1 328 ? -2.457 -11.473 -13.916 1.00 88.19 328 PHE A N 1
ATOM 2404 C CA . PHE A 1 328 ? -2.303 -10.393 -14.884 1.00 88.19 328 PHE A CA 1
ATOM 2405 C C . PHE A 1 328 ? -1.484 -10.925 -16.053 1.00 88.19 328 PHE A C 1
ATOM 2407 O O . PHE A 1 328 ? -0.309 -11.271 -15.902 1.00 88.19 328 PHE A O 1
ATOM 2414 N N . GLY A 1 329 ? -2.135 -11.085 -17.205 1.00 87.81 329 GLY A N 1
ATOM 2415 C CA . GLY A 1 329 ? -1.575 -11.896 -18.276 1.00 87.81 329 GLY A CA 1
ATOM 2416 C C . GLY A 1 329 ? -1.391 -13.342 -17.818 1.00 87.81 329 GLY A C 1
ATOM 2417 O O . GLY A 1 329 ? -2.343 -14.009 -17.416 1.00 87.81 329 GLY A O 1
ATOM 2418 N N . VAL A 1 330 ? -0.149 -13.821 -17.861 1.00 81.69 330 VAL A N 1
ATOM 2419 C CA . VAL A 1 330 ? 0.221 -15.179 -17.421 1.00 81.69 330 VAL A CA 1
ATOM 2420 C C . VAL A 1 330 ? 0.896 -15.214 -16.053 1.00 81.69 330 VAL A C 1
ATOM 2422 O O . VAL A 1 330 ? 1.231 -16.291 -15.561 1.00 81.69 330 VAL A O 1
ATOM 2425 N N . LEU A 1 331 ? 1.107 -14.050 -15.433 1.00 80.81 331 LEU A N 1
ATOM 2426 C CA . LEU A 1 331 ? 1.740 -13.955 -14.126 1.00 80.81 331 LEU A CA 1
ATOM 2427 C C . LEU A 1 331 ? 0.685 -14.024 -13.018 1.00 80.81 331 LEU A C 1
ATOM 2429 O O . LEU A 1 331 ? -0.334 -13.329 -13.110 1.00 80.81 331 LEU A O 1
ATOM 2433 N N . PRO A 1 332 ? 0.915 -14.825 -11.960 1.00 79.44 332 PRO A N 1
ATOM 2434 C CA . PRO A 1 332 ? 0.075 -14.764 -10.775 1.00 79.44 332 PRO A CA 1
ATOM 2435 C C . PRO A 1 332 ? 0.223 -13.367 -10.177 1.00 79.44 332 PRO A C 1
ATOM 2437 O O . PRO A 1 332 ? 1.329 -12.937 -9.849 1.00 79.44 332 PRO A O 1
ATOM 2440 N N . PHE A 1 333 ? -0.889 -12.645 -10.101 1.00 76.69 333 PHE A N 1
ATOM 2441 C CA . PHE A 1 333 ? -0.898 -11.263 -9.650 1.00 76.69 333 PHE A CA 1
ATOM 2442 C C . PHE A 1 333 ? -1.230 -11.198 -8.165 1.00 76.69 333 PHE A C 1
ATOM 2444 O O . PHE A 1 333 ? -0.501 -10.550 -7.428 1.00 76.69 333 PHE A O 1
ATOM 2451 N N . GLY A 1 334 ? -2.250 -11.933 -7.707 1.00 83.94 334 GLY A N 1
ATOM 2452 C CA . GLY A 1 334 ? -2.648 -11.954 -6.299 1.00 83.94 334 GLY A CA 1
ATOM 2453 C C . GLY A 1 334 ? -3.909 -12.772 -6.031 1.00 83.94 334 GLY A C 1
ATOM 2454 O O . GLY A 1 334 ? -4.247 -13.681 -6.788 1.00 83.94 334 GLY A O 1
ATOM 2455 N N . ALA A 1 335 ? -4.606 -12.445 -4.947 1.00 85.25 335 ALA A N 1
ATOM 2456 C CA . ALA A 1 335 ? -5.952 -12.936 -4.660 1.00 85.25 335 ALA A CA 1
ATOM 2457 C C . ALA A 1 335 ? -6.981 -11.831 -4.915 1.00 85.25 335 ALA A C 1
ATOM 2459 O O . ALA A 1 335 ? -6.611 -10.684 -5.143 1.00 85.25 335 ALA A O 1
ATOM 2460 N N . PHE A 1 336 ? -8.260 -12.185 -4.886 1.00 88.69 336 PHE A N 1
ATOM 2461 C CA . PHE A 1 336 ? -9.348 -11.223 -4.763 1.00 88.69 336 PHE A CA 1
ATOM 2462 C C . PHE A 1 336 ? -10.458 -11.807 -3.903 1.00 88.69 336 PHE A C 1
ATOM 2464 O O . PHE A 1 336 ? -10.665 -13.028 -3.861 1.00 88.69 336 PHE A O 1
ATOM 2471 N N . VAL A 1 337 ? -11.191 -10.916 -3.254 1.00 89.19 337 VAL A N 1
ATOM 2472 C CA . VAL A 1 337 ? -12.452 -11.206 -2.583 1.00 89.19 337 VAL A CA 1
ATOM 2473 C C . VAL A 1 337 ? -13.436 -10.106 -2.943 1.00 89.19 337 VAL A C 1
ATOM 2475 O O . VAL A 1 337 ? -13.035 -8.974 -3.185 1.00 89.19 337 VAL A O 1
ATOM 2478 N N . ASP A 1 338 ? -14.715 -10.444 -2.993 1.00 89.19 338 ASP A N 1
ATOM 2479 C CA . ASP A 1 338 ? -15.759 -9.523 -3.431 1.00 89.19 338 ASP A CA 1
ATOM 2480 C C . ASP A 1 338 ? -16.870 -9.487 -2.373 1.00 89.19 338 ASP A C 1
ATOM 2482 O O . ASP A 1 338 ? -17.750 -10.358 -2.375 1.00 89.19 338 ASP A O 1
ATOM 2486 N N . PRO A 1 339 ? -16.773 -8.592 -1.370 1.00 92.00 339 PRO A N 1
ATOM 2487 C CA . PRO A 1 339 ? -17.844 -8.362 -0.410 1.00 92.00 339 PRO A CA 1
ATOM 2488 C C . PRO A 1 339 ? -19.070 -7.731 -1.076 1.00 92.00 339 PRO A C 1
ATOM 2490 O O . PRO A 1 339 ? -18.931 -6.868 -1.934 1.00 92.00 339 PRO A O 1
ATOM 2493 N N . ASP A 1 340 ? -20.274 -8.111 -0.640 1.00 95.00 340 ASP A N 1
ATOM 2494 C CA . ASP A 1 340 ? -21.511 -7.484 -1.121 1.00 95.00 340 ASP A CA 1
ATOM 2495 C C . ASP A 1 340 ? -21.521 -6.000 -0.708 1.00 95.00 340 ASP A C 1
ATOM 2497 O O . ASP A 1 340 ? -21.696 -5.659 0.466 1.00 95.00 340 ASP A O 1
ATOM 2501 N N . GLU A 1 341 ? -21.302 -5.110 -1.680 1.00 92.38 341 GLU A N 1
ATOM 2502 C CA . GLU A 1 341 ? -21.177 -3.668 -1.434 1.00 92.38 341 GLU A CA 1
ATOM 2503 C C . GLU A 1 341 ? -22.466 -3.049 -0.879 1.00 92.38 341 GLU A C 1
ATOM 2505 O O . GLU A 1 341 ? -22.407 -2.119 -0.077 1.00 92.38 341 GLU A O 1
ATOM 2510 N N . LYS A 1 342 ? -23.647 -3.581 -1.231 1.00 93.81 342 LYS A N 1
ATOM 2511 C CA . LYS A 1 342 ? -24.924 -3.067 -0.703 1.00 93.81 342 LYS A CA 1
ATOM 2512 C C . LYS A 1 342 ? -25.070 -3.408 0.774 1.00 93.81 342 LYS A C 1
ATOM 2514 O O . LYS A 1 342 ? -25.563 -2.587 1.547 1.00 93.81 342 LYS A O 1
ATOM 2519 N N . GLU A 1 343 ? -24.653 -4.607 1.173 1.00 95.94 343 GLU A N 1
ATOM 2520 C CA . GLU A 1 343 ? -24.597 -4.988 2.582 1.00 95.94 343 GLU A CA 1
ATOM 2521 C C . GLU A 1 343 ? -23.521 -4.193 3.333 1.00 95.94 343 GLU A C 1
ATOM 2523 O O . GLU A 1 343 ? -23.785 -3.724 4.441 1.00 95.94 343 GLU A O 1
ATOM 2528 N N . LEU A 1 344 ? -22.345 -3.978 2.735 1.00 94.94 344 LEU A N 1
ATOM 2529 C CA . LEU A 1 344 ? -21.255 -3.209 3.342 1.00 94.94 344 LEU A CA 1
ATOM 2530 C C . LEU A 1 344 ? -21.606 -1.724 3.545 1.00 94.94 344 LEU A C 1
ATOM 2532 O O . LEU A 1 344 ? -21.247 -1.147 4.574 1.00 94.94 344 LEU A O 1
ATOM 2536 N N . ASP A 1 345 ? -22.326 -1.110 2.609 1.00 92.50 345 ASP A N 1
ATOM 2537 C CA . ASP A 1 345 ? -22.826 0.264 2.746 1.00 92.50 345 ASP A CA 1
ATOM 2538 C C . ASP A 1 345 ? -24.043 0.353 3.683 1.00 92.50 345 ASP A C 1
ATOM 2540 O O . ASP A 1 345 ? -24.323 1.410 4.252 1.00 92.50 345 ASP A O 1
ATOM 2544 N N . GLY A 1 346 ? -24.771 -0.755 3.861 1.00 93.69 346 GLY A N 1
ATOM 2545 C CA . GLY A 1 346 ? -25.958 -0.839 4.710 1.00 93.69 346 GLY A CA 1
ATOM 2546 C C . GLY A 1 346 ? -25.680 -1.083 6.199 1.00 93.69 346 GLY A C 1
ATOM 2547 O O . GLY A 1 346 ? -26.571 -0.864 7.024 1.00 93.69 346 GLY A O 1
ATOM 2548 N N . VAL A 1 347 ? -24.478 -1.541 6.571 1.00 95.81 347 VAL A N 1
ATOM 2549 C CA . VAL A 1 347 ? -24.103 -1.744 7.982 1.00 95.81 347 VAL A CA 1
ATOM 2550 C C . VAL A 1 347 ? -23.760 -0.431 8.689 1.00 95.81 347 VAL A C 1
ATOM 2552 O O . VAL A 1 347 ? -23.510 0.608 8.083 1.00 95.81 347 VAL A O 1
ATOM 2555 N N . GLU A 1 348 ? -23.710 -0.467 10.021 1.00 95.25 348 GLU A N 1
ATOM 2556 C CA . GLU A 1 348 ? -23.251 0.670 10.811 1.00 95.25 348 GLU A CA 1
ATOM 2557 C C . GLU A 1 348 ? -21.838 1.101 10.383 1.00 95.25 348 GLU A C 1
ATOM 2559 O O . GLU A 1 348 ? -20.943 0.266 10.253 1.00 95.25 348 GLU A O 1
ATOM 2564 N N . ALA A 1 349 ? -21.617 2.414 10.249 1.00 93.75 349 ALA A N 1
ATOM 2565 C CA . ALA A 1 349 ? -20.386 2.982 9.690 1.00 93.75 349 ALA A CA 1
ATOM 2566 C C . ALA A 1 349 ? -19.090 2.414 10.299 1.00 93.75 349 ALA A C 1
ATOM 2568 O O . ALA A 1 349 ? -18.125 2.189 9.581 1.00 93.75 349 ALA A O 1
ATOM 2569 N N . TRP A 1 350 ? -19.069 2.127 11.604 1.00 94.56 350 TRP A N 1
ATOM 2570 C CA . TRP A 1 350 ? -17.885 1.576 12.273 1.00 94.56 350 TRP A CA 1
ATOM 2571 C C . TRP A 1 350 ? -17.566 0.117 11.893 1.00 94.56 350 TRP A C 1
ATOM 2573 O O . TRP A 1 350 ? -16.418 -0.300 11.989 1.00 94.56 350 TRP A O 1
ATOM 2583 N N . LYS A 1 351 ? -18.564 -0.677 11.481 1.00 96.88 351 LYS A N 1
ATOM 2584 C CA . LYS A 1 351 ? -18.338 -2.033 10.953 1.00 96.88 351 LYS A CA 1
ATOM 2585 C C . LYS A 1 351 ? -17.746 -1.945 9.554 1.00 96.88 351 LYS A C 1
ATOM 2587 O O . LYS A 1 351 ? -16.795 -2.649 9.243 1.00 96.88 351 LYS A O 1
ATOM 2592 N N . SER A 1 352 ? -18.278 -1.032 8.741 1.00 96.62 352 SER A N 1
ATOM 2593 C CA . SER A 1 352 ? -17.742 -0.750 7.410 1.00 96.62 352 SER A CA 1
ATOM 2594 C C . SER A 1 352 ? -16.284 -0.281 7.494 1.00 96.62 352 SER A C 1
ATOM 2596 O O . SER A 1 352 ? -15.422 -0.851 6.833 1.00 96.62 352 SER A O 1
ATOM 2598 N N . THR A 1 353 ? -15.952 0.654 8.396 1.00 96.88 353 THR A N 1
ATOM 2599 C CA . THR A 1 353 ? -14.559 1.106 8.584 1.00 96.88 353 THR A CA 1
ATOM 2600 C C . THR A 1 353 ? -13.627 -0.017 9.044 1.00 96.88 353 THR A C 1
ATOM 2602 O O . THR A 1 353 ? -12.480 -0.045 8.605 1.00 96.88 353 THR A O 1
ATOM 2605 N N . GLN A 1 354 ? -14.098 -0.965 9.865 1.00 97.50 354 GLN A N 1
ATOM 2606 C CA . GLN A 1 354 ? -13.321 -2.155 10.231 1.00 97.50 354 GLN A CA 1
ATOM 2607 C C . GLN A 1 354 ? -13.052 -3.069 9.030 1.00 97.50 354 GLN A C 1
ATOM 2609 O O . GLN A 1 354 ? -11.930 -3.546 8.883 1.00 97.50 354 GLN A O 1
ATOM 2614 N N . VAL A 1 355 ? -14.036 -3.293 8.152 1.00 97.94 355 VAL A N 1
ATOM 2615 C CA . VAL A 1 355 ? -13.821 -4.060 6.912 1.00 97.94 355 VAL A CA 1
ATOM 2616 C C . VAL A 1 355 ? -12.822 -3.345 6.013 1.00 97.94 355 VAL A C 1
ATOM 2618 O O . VAL A 1 355 ? -11.872 -3.964 5.554 1.00 97.94 355 VAL A O 1
ATOM 2621 N N . ILE A 1 356 ? -13.000 -2.042 5.797 1.00 97.25 356 ILE A N 1
ATOM 2622 C CA . ILE A 1 356 ? -12.196 -1.242 4.866 1.00 97.25 356 ILE A CA 1
ATOM 2623 C C . ILE A 1 356 ? -10.742 -1.095 5.344 1.00 97.25 356 ILE A C 1
ATOM 2625 O O . ILE A 1 356 ? -9.820 -1.108 4.543 1.00 97.25 356 ILE A O 1
ATOM 2629 N N . VAL A 1 357 ? -10.484 -0.981 6.649 1.00 98.12 357 VAL A N 1
ATOM 2630 C CA . VAL A 1 357 ? -9.103 -0.875 7.159 1.00 98.12 357 VAL A CA 1
ATOM 2631 C C . VAL A 1 357 ? -8.386 -2.232 7.242 1.00 98.12 357 VAL A C 1
ATOM 2633 O O . VAL A 1 357 ? -7.163 -2.269 7.389 1.00 98.12 357 VAL A O 1
ATOM 2636 N N . ALA A 1 358 ? -9.119 -3.351 7.175 1.00 98.00 358 ALA A N 1
ATOM 2637 C CA . ALA A 1 358 ? -8.596 -4.685 7.469 1.00 98.00 358 ALA A CA 1
ATOM 2638 C C . ALA A 1 358 ? -7.401 -5.076 6.588 1.00 98.00 358 ALA A C 1
ATOM 2640 O O . ALA A 1 358 ? -6.408 -5.593 7.107 1.00 98.00 358 ALA A O 1
ATOM 2641 N N . GLY A 1 359 ? -7.468 -4.795 5.283 1.00 97.19 359 GLY A N 1
ATOM 2642 C CA . GLY A 1 359 ? -6.382 -5.081 4.348 1.00 97.19 359 GLY A CA 1
ATOM 2643 C C . GLY A 1 359 ? -5.099 -4.327 4.701 1.00 97.19 359 GLY A C 1
ATOM 2644 O O . GLY A 1 359 ? -4.031 -4.929 4.842 1.00 97.19 359 GLY A O 1
ATOM 2645 N N . SER A 1 360 ? -5.188 -3.012 4.924 1.00 98.00 360 SER A N 1
ATOM 2646 C CA . SER A 1 360 ? -4.045 -2.200 5.363 1.00 98.00 360 SER A CA 1
ATOM 2647 C C . SER A 1 360 ? -3.496 -2.643 6.718 1.00 98.00 360 SER A C 1
ATOM 2649 O O . SER A 1 360 ? -2.279 -2.758 6.876 1.00 98.00 360 SER A O 1
ATOM 2651 N N . ALA A 1 361 ? -4.370 -2.947 7.681 1.00 98.19 361 ALA A N 1
ATOM 2652 C CA . ALA A 1 361 ? -3.976 -3.416 9.006 1.00 98.19 361 ALA A CA 1
ATOM 2653 C C . ALA A 1 361 ? -3.143 -4.705 8.927 1.00 98.19 361 ALA A C 1
ATOM 2655 O O . ALA A 1 361 ? -2.091 -4.818 9.561 1.00 98.19 361 ALA A O 1
ATOM 2656 N N . MET A 1 362 ? -3.577 -5.660 8.103 1.00 97.94 362 MET A N 1
ATOM 2657 C CA . MET A 1 362 ? -2.900 -6.945 7.948 1.00 97.94 362 MET A CA 1
ATOM 2658 C C . MET A 1 362 ? -1.632 -6.866 7.104 1.00 97.94 362 MET A C 1
ATOM 2660 O O . MET A 1 362 ? -0.670 -7.572 7.412 1.00 97.94 362 MET A O 1
ATOM 2664 N N . ASN A 1 363 ? -1.552 -5.948 6.140 1.00 98.06 363 ASN A N 1
ATOM 2665 C CA . ASN A 1 363 ? -0.282 -5.625 5.491 1.00 98.06 363 ASN A CA 1
ATOM 2666 C C . ASN A 1 363 ? 0.728 -5.075 6.503 1.00 98.06 363 ASN A C 1
ATOM 2668 O O . ASN A 1 363 ? 1.867 -5.532 6.572 1.00 98.06 363 ASN A O 1
ATOM 2672 N N . MET A 1 364 ? 0.316 -4.128 7.345 1.00 97.44 364 MET A N 1
ATOM 2673 C CA . MET A 1 364 ? 1.202 -3.537 8.350 1.00 97.44 364 MET A CA 1
ATOM 2674 C C . MET A 1 364 ? 1.648 -4.566 9.397 1.00 97.44 364 MET A C 1
ATOM 2676 O O . MET A 1 364 ? 2.826 -4.602 9.769 1.00 97.44 364 MET A O 1
ATOM 2680 N N . LEU A 1 365 ? 0.749 -5.456 9.825 1.00 96.94 365 LEU A N 1
ATOM 2681 C CA . LEU A 1 365 ? 1.106 -6.574 10.697 1.00 96.94 365 LEU A CA 1
ATOM 2682 C C . LEU A 1 365 ? 2.100 -7.521 10.010 1.00 96.94 365 LEU A C 1
ATOM 2684 O O . LEU A 1 365 ? 3.124 -7.862 10.599 1.00 96.94 365 LEU A O 1
ATOM 2688 N N . THR A 1 366 ? 1.846 -7.888 8.753 1.00 97.94 366 THR A N 1
ATOM 2689 C CA . THR A 1 366 ? 2.719 -8.766 7.959 1.00 97.94 366 THR A CA 1
ATOM 2690 C C . THR A 1 366 ? 4.108 -8.159 7.781 1.00 97.94 366 THR A C 1
ATOM 2692 O O . THR A 1 366 ? 5.106 -8.839 8.015 1.00 97.94 366 THR A O 1
ATOM 2695 N N . ALA A 1 367 ? 4.196 -6.866 7.457 1.00 97.12 367 ALA A N 1
ATOM 2696 C CA . ALA A 1 367 ? 5.461 -6.142 7.378 1.00 97.12 367 ALA A CA 1
ATOM 2697 C C . ALA A 1 367 ? 6.207 -6.131 8.719 1.00 97.12 367 ALA A C 1
ATOM 2699 O O . ALA A 1 367 ? 7.417 -6.338 8.745 1.00 97.12 367 ALA A O 1
ATOM 2700 N N . THR A 1 368 ? 5.496 -5.934 9.832 1.00 95.50 368 THR A N 1
ATOM 2701 C CA . THR A 1 368 ? 6.093 -5.939 11.177 1.00 95.50 368 THR A CA 1
ATOM 2702 C C . THR A 1 368 ? 6.654 -7.315 11.531 1.00 95.50 368 THR A C 1
ATOM 2704 O O . THR A 1 368 ? 7.792 -7.424 11.981 1.00 95.50 368 THR A O 1
ATOM 2707 N N . VAL A 1 369 ? 5.892 -8.383 11.278 1.00 96.38 369 VAL A N 1
ATOM 2708 C CA . VAL A 1 369 ? 6.335 -9.763 11.522 1.00 96.38 369 VAL A CA 1
ATOM 2709 C C . VAL A 1 369 ? 7.529 -10.114 10.633 1.00 96.38 369 VAL A C 1
ATOM 2711 O O . VAL A 1 369 ? 8.536 -10.618 11.131 1.00 96.38 369 VAL A O 1
ATOM 2714 N N . ALA A 1 370 ? 7.460 -9.800 9.337 1.00 96.19 370 ALA A N 1
ATOM 2715 C CA . ALA A 1 370 ? 8.560 -10.023 8.405 1.00 96.19 370 ALA A CA 1
ATOM 2716 C C . ALA A 1 370 ? 9.816 -9.233 8.806 1.00 96.19 370 ALA A C 1
ATOM 2718 O O . ALA A 1 370 ? 10.919 -9.769 8.723 1.00 96.19 370 ALA A O 1
ATOM 2719 N N . PHE A 1 371 ? 9.658 -8.007 9.312 1.00 94.44 371 PHE A N 1
ATOM 2720 C CA . PHE A 1 371 ? 10.751 -7.202 9.852 1.00 94.44 371 PHE A CA 1
ATOM 2721 C C . PHE A 1 371 ? 11.394 -7.856 11.077 1.00 94.44 371 PHE A C 1
ATOM 2723 O O . PHE A 1 371 ? 12.614 -7.989 11.119 1.00 94.44 371 PHE A O 1
ATOM 2730 N N . CYS A 1 372 ? 10.608 -8.339 12.042 1.00 94.62 372 CYS A N 1
ATOM 2731 C CA . CYS A 1 372 ? 11.147 -9.056 13.200 1.00 94.62 372 CYS A CA 1
ATOM 2732 C C . CYS A 1 372 ? 11.920 -10.320 12.789 1.00 94.62 372 CYS A C 1
ATOM 2734 O O . CYS A 1 372 ? 13.005 -10.571 13.315 1.00 94.62 372 CYS A O 1
ATOM 2736 N N . ILE A 1 373 ? 11.404 -11.085 11.819 1.00 95.38 373 ILE A N 1
ATOM 2737 C CA . ILE A 1 373 ? 12.096 -12.258 11.264 1.00 95.38 373 ILE A CA 1
ATOM 2738 C C . ILE A 1 373 ? 13.401 -11.833 10.582 1.00 95.38 373 ILE A C 1
ATOM 2740 O O . ILE A 1 373 ? 14.450 -12.412 10.855 1.00 95.38 373 ILE A O 1
ATOM 2744 N N . PHE A 1 374 ? 13.360 -10.803 9.735 1.00 92.31 374 PHE A N 1
ATOM 2745 C CA . PHE A 1 374 ? 14.533 -10.283 9.037 1.00 92.31 374 PHE A CA 1
ATOM 2746 C C . PHE A 1 374 ? 15.616 -9.810 10.013 1.00 92.31 374 PHE A C 1
ATOM 2748 O O . PHE A 1 374 ? 16.787 -10.146 9.842 1.00 92.31 374 PHE A O 1
ATOM 2755 N N . MET A 1 375 ? 15.235 -9.093 11.072 1.00 91.19 375 MET A N 1
ATOM 2756 C CA . MET A 1 375 ? 16.156 -8.661 12.124 1.00 91.19 375 MET A CA 1
ATOM 2757 C C . MET A 1 375 ? 16.753 -9.850 12.878 1.00 91.19 375 MET A C 1
ATOM 2759 O O . MET A 1 375 ? 17.965 -9.896 13.070 1.00 91.19 375 MET A O 1
ATOM 2763 N N . GLY A 1 376 ? 15.939 -10.844 13.246 1.00 93.00 376 GLY A N 1
ATOM 2764 C CA . GLY A 1 376 ? 16.420 -12.066 13.895 1.00 93.00 376 GLY A CA 1
ATOM 2765 C C . GLY A 1 376 ? 17.425 -12.837 13.033 1.00 93.00 376 GLY A C 1
ATOM 2766 O O . GLY A 1 376 ? 18.489 -13.223 13.517 1.00 93.00 376 GLY A O 1
ATOM 2767 N N . LEU A 1 377 ? 17.137 -12.992 11.737 1.00 91.81 377 LEU A N 1
ATOM 2768 C CA . LEU A 1 377 ? 18.056 -13.611 10.777 1.00 91.81 377 LEU A CA 1
ATOM 2769 C C . LEU A 1 377 ? 19.326 -12.778 10.570 1.00 91.81 377 LEU A C 1
ATOM 2771 O O . LEU A 1 377 ? 20.405 -13.345 10.433 1.00 91.81 377 LEU A O 1
ATOM 2775 N N . SER A 1 378 ? 19.220 -11.448 10.584 1.00 89.25 378 SER A N 1
ATOM 2776 C CA . SER A 1 378 ? 20.372 -10.548 10.455 1.00 89.25 378 SER A CA 1
ATOM 2777 C C . SER A 1 378 ? 21.308 -10.652 11.658 1.00 89.25 378 SER A C 1
ATOM 2779 O O . SER A 1 378 ? 22.522 -10.742 11.483 1.00 89.25 378 SER A O 1
ATOM 2781 N N . VAL A 1 379 ? 20.754 -10.715 12.873 1.00 92.75 379 VAL A N 1
ATOM 2782 C CA . VAL A 1 379 ? 21.523 -10.966 14.101 1.00 92.75 379 VAL A CA 1
ATOM 2783 C C . VAL A 1 379 ? 22.190 -12.338 14.038 1.00 92.75 379 VAL A C 1
ATOM 2785 O O . VAL A 1 379 ? 23.381 -12.453 14.314 1.00 92.75 379 VAL A O 1
ATOM 2788 N N . LEU A 1 380 ? 21.460 -13.376 13.621 1.00 92.38 380 LEU A N 1
ATOM 2789 C CA . LEU A 1 380 ? 22.030 -14.713 13.471 1.00 92.38 380 LEU A CA 1
ATOM 2790 C C . LEU A 1 380 ? 23.188 -14.724 12.462 1.00 92.38 380 LEU A C 1
ATOM 2792 O O . LEU A 1 380 ? 24.238 -15.282 12.757 1.00 92.38 380 LEU A O 1
ATOM 2796 N N . ASN A 1 381 ? 23.022 -14.064 11.314 1.00 91.12 381 ASN A N 1
ATOM 2797 C CA . ASN A 1 381 ? 24.050 -13.955 10.281 1.00 91.12 381 ASN A CA 1
ATOM 2798 C C . ASN A 1 381 ? 25.271 -13.136 10.735 1.00 91.12 381 ASN A C 1
ATOM 2800 O O . ASN A 1 381 ? 26.378 -13.385 10.270 1.00 91.12 381 ASN A O 1
ATOM 2804 N N . TYR A 1 382 ? 25.095 -12.175 11.645 1.00 91.44 382 TYR A N 1
ATOM 2805 C CA . TYR A 1 382 ? 26.208 -11.430 12.237 1.00 91.44 382 TYR A CA 1
ATOM 2806 C C . TYR A 1 382 ? 27.114 -12.334 13.088 1.00 91.44 382 TYR A C 1
ATOM 2808 O O . TYR A 1 382 ? 28.335 -12.252 12.980 1.00 91.44 382 TYR A O 1
ATOM 2816 N N . TYR A 1 383 ? 26.531 -13.221 13.901 1.00 95.19 383 TYR A N 1
ATOM 2817 C CA . TYR A 1 383 ? 27.295 -14.165 14.731 1.00 95.19 383 TYR A CA 1
ATOM 2818 C C . TYR A 1 383 ? 27.773 -15.402 13.963 1.00 95.19 383 TYR A C 1
ATOM 2820 O O . TYR A 1 383 ? 28.838 -15.940 14.260 1.00 95.19 383 TYR A O 1
ATOM 2828 N N . TYR A 1 384 ? 26.999 -15.841 12.973 1.00 93.81 384 TYR A N 1
ATOM 2829 C CA . TYR A 1 384 ? 27.284 -17.004 12.141 1.00 93.81 384 TYR A CA 1
ATOM 2830 C C . TYR A 1 384 ? 27.162 -16.609 10.668 1.00 93.81 384 TYR A C 1
ATOM 2832 O O . TYR A 1 384 ? 26.095 -16.808 10.085 1.00 93.81 384 TYR A O 1
ATOM 2840 N N . PRO A 1 385 ? 28.223 -16.043 10.061 1.00 90.56 385 PRO A N 1
ATOM 2841 C CA . PRO A 1 385 ? 28.189 -15.587 8.676 1.00 90.56 385 PRO A CA 1
ATOM 2842 C C . PRO A 1 385 ? 27.766 -16.707 7.727 1.00 90.56 385 PRO A C 1
ATOM 2844 O O . PRO A 1 385 ? 28.511 -17.653 7.467 1.00 90.56 385 PRO A O 1
ATOM 2847 N N . MET A 1 386 ? 26.542 -16.602 7.215 1.00 87.50 386 MET A N 1
ATOM 2848 C CA . MET A 1 386 ? 26.000 -17.515 6.226 1.00 87.50 386 MET A CA 1
ATOM 2849 C C . MET A 1 386 ? 26.182 -16.889 4.850 1.00 87.50 386 MET A C 1
ATOM 2851 O O . MET A 1 386 ? 25.670 -15.810 4.550 1.00 87.50 386 MET A O 1
ATOM 2855 N N . HIS A 1 387 ? 26.896 -17.592 3.979 1.00 87.19 387 HIS A N 1
ATOM 2856 C CA . HIS A 1 387 ? 27.085 -17.185 2.595 1.00 87.19 387 HIS A CA 1
ATOM 2857 C C . HIS A 1 387 ? 26.412 -18.186 1.664 1.00 87.19 387 HIS A C 1
ATOM 2859 O O . HIS A 1 387 ? 26.379 -19.386 1.925 1.00 87.19 387 HIS A O 1
ATOM 2865 N N . GLY A 1 388 ? 25.872 -17.687 0.558 1.00 87.69 388 GLY A N 1
ATOM 2866 C CA . GLY A 1 388 ? 25.273 -18.523 -0.470 1.00 87.69 388 GLY A CA 1
ATOM 2867 C C . GLY A 1 388 ? 24.076 -17.867 -1.135 1.00 87.69 388 GLY A C 1
ATOM 2868 O O . GLY A 1 388 ? 23.459 -16.938 -0.610 1.00 87.69 388 GLY A O 1
ATOM 2869 N N . ILE A 1 389 ? 23.730 -18.392 -2.307 1.00 79.25 389 ILE A N 1
ATOM 2870 C CA . ILE A 1 389 ? 22.633 -17.880 -3.135 1.00 79.25 389 ILE A CA 1
ATOM 2871 C C . ILE A 1 389 ? 21.299 -17.938 -2.371 1.00 79.25 389 ILE A C 1
ATOM 2873 O O . ILE A 1 389 ? 20.522 -16.988 -2.433 1.00 79.25 389 ILE A O 1
ATOM 2877 N N . GLY A 1 390 ? 21.067 -19.003 -1.592 1.00 88.25 390 GLY A N 1
ATOM 2878 C CA . GLY A 1 390 ? 19.846 -19.176 -0.798 1.00 88.25 390 GLY A CA 1
ATOM 2879 C C . GLY A 1 390 ? 19.662 -18.115 0.292 1.00 88.25 390 GLY A C 1
ATOM 2880 O O . GLY A 1 390 ? 18.567 -17.583 0.443 1.00 88.25 390 GLY A O 1
ATOM 2881 N N . VAL A 1 391 ? 20.736 -17.738 0.996 1.00 87.44 391 VAL A N 1
ATOM 2882 C CA . VAL A 1 391 ? 20.691 -16.691 2.034 1.00 87.44 391 VAL A CA 1
ATOM 2883 C C . VAL A 1 391 ? 20.325 -15.345 1.410 1.00 87.44 391 VAL A C 1
ATOM 2885 O O . VAL A 1 391 ? 19.426 -14.658 1.893 1.00 87.44 391 VAL A O 1
ATOM 2888 N N . GLY A 1 392 ? 20.960 -15.003 0.283 1.00 87.06 392 GLY A N 1
ATOM 2889 C CA . GLY A 1 392 ? 20.645 -13.783 -0.460 1.00 87.06 392 GLY A CA 1
ATOM 2890 C C . GLY A 1 392 ? 19.209 -13.760 -0.993 1.00 87.06 392 GLY A C 1
ATOM 2891 O O . GLY A 1 392 ? 18.547 -12.728 -0.911 1.00 87.06 392 GLY A O 1
ATOM 2892 N N . PHE A 1 393 ? 18.709 -14.891 -1.499 1.00 90.12 393 PHE A N 1
ATOM 2893 C CA . PHE A 1 393 ? 17.326 -15.026 -1.964 1.00 90.12 393 PHE A CA 1
ATOM 2894 C C . PHE A 1 393 ? 16.312 -14.816 -0.831 1.00 90.12 393 PHE A C 1
ATOM 2896 O O . PHE A 1 393 ? 15.366 -14.043 -0.991 1.00 90.12 393 PHE A O 1
ATOM 2903 N N . ILE A 1 394 ? 16.528 -15.441 0.333 1.00 91.69 394 ILE A N 1
ATOM 2904 C CA . ILE A 1 394 ? 15.656 -15.286 1.509 1.00 91.69 394 ILE A CA 1
ATOM 2905 C C . ILE A 1 394 ? 15.663 -13.834 1.993 1.00 91.69 394 ILE A C 1
ATOM 2907 O O . ILE A 1 394 ? 14.596 -13.258 2.199 1.00 91.69 394 ILE A O 1
ATOM 2911 N N . ALA A 1 395 ? 16.844 -13.221 2.126 1.00 90.12 395 ALA A N 1
ATOM 2912 C CA . ALA A 1 395 ? 16.975 -11.841 2.585 1.00 90.12 395 ALA A CA 1
ATOM 2913 C C . ALA A 1 395 ? 16.267 -10.850 1.645 1.00 90.12 395 ALA A C 1
ATOM 2915 O O . ALA A 1 395 ? 15.516 -9.996 2.115 1.00 90.12 395 ALA A O 1
ATOM 2916 N N . ARG A 1 396 ? 16.442 -10.992 0.322 1.00 90.19 396 ARG A N 1
ATOM 2917 C CA . ARG A 1 396 ? 15.739 -10.158 -0.668 1.00 90.19 396 ARG A CA 1
ATOM 2918 C C . ARG A 1 396 ? 14.233 -10.384 -0.642 1.00 90.19 396 ARG A C 1
ATOM 2920 O O . ARG A 1 396 ? 13.489 -9.411 -0.645 1.00 90.19 396 ARG A O 1
ATOM 2927 N N . THR A 1 397 ? 13.782 -11.636 -0.571 1.00 93.06 397 THR A N 1
ATOM 2928 C CA . THR A 1 397 ? 12.347 -11.958 -0.518 1.00 93.06 397 THR A CA 1
ATOM 2929 C C . THR A 1 397 ? 11.696 -11.358 0.723 1.00 93.06 397 THR A C 1
ATOM 2931 O O . THR A 1 397 ? 10.693 -10.663 0.604 1.00 93.06 397 THR A O 1
ATOM 2934 N N . LEU A 1 398 ? 12.285 -11.554 1.908 1.00 93.75 398 LEU A N 1
ATOM 2935 C CA . LEU A 1 398 ? 11.779 -10.963 3.150 1.00 93.75 398 LEU A CA 1
ATOM 2936 C C . LEU A 1 398 ? 11.805 -9.438 3.104 1.00 93.75 398 LEU A C 1
ATOM 2938 O O . LEU A 1 398 ? 10.822 -8.806 3.481 1.00 93.75 398 LEU A O 1
ATOM 2942 N N . GLY A 1 399 ? 12.888 -8.848 2.595 1.00 92.88 399 GLY A N 1
ATOM 2943 C CA . GLY A 1 399 ? 12.965 -7.410 2.386 1.00 92.88 399 GLY A CA 1
ATOM 2944 C C . GLY A 1 399 ? 11.813 -6.899 1.519 1.00 92.88 399 GLY A C 1
ATOM 2945 O O . GLY A 1 399 ? 11.164 -5.920 1.882 1.00 92.88 399 GLY A O 1
ATOM 2946 N N . LEU A 1 400 ? 11.540 -7.551 0.385 1.00 93.44 400 LEU A N 1
ATOM 2947 C CA . LEU A 1 400 ? 10.450 -7.161 -0.512 1.00 93.44 400 LEU A CA 1
ATOM 2948 C C . LEU A 1 400 ? 9.076 -7.379 0.124 1.00 93.44 400 LEU A C 1
ATOM 2950 O O . LEU A 1 400 ? 8.198 -6.542 -0.060 1.00 93.44 400 LEU A O 1
ATOM 2954 N N . VAL A 1 401 ? 8.890 -8.442 0.913 1.00 95.62 401 VAL A N 1
ATOM 2955 C CA . VAL A 1 401 ? 7.664 -8.643 1.701 1.00 95.62 401 VAL A CA 1
ATOM 2956 C C . VAL A 1 401 ? 7.455 -7.462 2.647 1.00 95.62 401 VAL A C 1
ATOM 2958 O O . VAL A 1 401 ? 6.362 -6.905 2.653 1.00 95.62 401 VAL A O 1
ATOM 2961 N N . ILE A 1 402 ? 8.483 -7.026 3.383 1.00 95.50 402 ILE A N 1
ATOM 2962 C CA . ILE A 1 402 ? 8.404 -5.842 4.256 1.00 95.50 402 ILE A CA 1
ATOM 2963 C C . ILE A 1 402 ? 8.059 -4.601 3.424 1.00 95.50 402 ILE A C 1
ATOM 2965 O O . ILE A 1 402 ? 7.082 -3.914 3.711 1.00 95.50 402 ILE A O 1
ATOM 2969 N N . ALA A 1 403 ? 8.830 -4.336 2.370 1.00 93.12 403 ALA A N 1
ATOM 2970 C CA . ALA A 1 403 ? 8.710 -3.134 1.558 1.00 93.12 403 ALA A CA 1
ATOM 2971 C C . ALA A 1 403 ? 7.342 -2.980 0.884 1.00 93.12 403 ALA A C 1
ATOM 2973 O O . ALA A 1 403 ? 6.719 -1.924 0.992 1.00 93.12 403 ALA A O 1
ATOM 2974 N N . LEU A 1 404 ? 6.862 -4.025 0.205 1.00 93.00 404 LEU A N 1
ATOM 2975 C CA . LEU A 1 404 ? 5.599 -3.973 -0.529 1.00 93.00 404 LEU A CA 1
ATOM 2976 C C . LEU A 1 404 ? 4.393 -3.928 0.418 1.00 93.00 404 LEU A C 1
ATOM 2978 O O . LEU A 1 404 ? 3.451 -3.187 0.146 1.00 93.00 404 LEU A O 1
ATOM 2982 N N . ASN A 1 405 ? 4.442 -4.633 1.557 1.00 96.31 405 ASN A N 1
ATOM 2983 C CA . ASN A 1 405 ? 3.397 -4.551 2.584 1.00 96.31 405 ASN A CA 1
ATOM 2984 C C . ASN A 1 405 ? 3.340 -3.175 3.256 1.00 96.31 405 ASN A C 1
ATOM 2986 O O . ASN A 1 405 ? 2.247 -2.652 3.458 1.00 96.31 405 ASN A O 1
ATOM 2990 N N . VAL A 1 406 ? 4.484 -2.546 3.550 1.00 95.25 406 VAL A N 1
ATOM 2991 C CA . VAL A 1 406 ? 4.503 -1.150 4.018 1.00 95.25 406 VAL A CA 1
ATOM 2992 C C . VAL A 1 406 ? 3.906 -0.230 2.959 1.00 95.25 406 VAL A C 1
ATOM 2994 O O . VAL A 1 406 ? 3.024 0.565 3.273 1.00 95.25 406 VAL A O 1
ATOM 2997 N N . LEU A 1 407 ? 4.369 -0.341 1.711 1.00 92.50 407 LEU A N 1
ATOM 2998 C CA . LEU A 1 407 ? 3.956 0.557 0.641 1.00 92.50 407 LEU A CA 1
ATOM 2999 C C . LEU A 1 407 ? 2.450 0.482 0.396 1.00 92.50 407 LEU A C 1
ATOM 3001 O O . LEU A 1 407 ? 1.775 1.499 0.504 1.00 92.50 407 LEU A O 1
ATOM 3005 N N . VAL A 1 408 ? 1.916 -0.703 0.102 1.00 93.88 408 VAL A N 1
ATOM 3006 C CA . VAL A 1 408 ? 0.486 -0.860 -0.198 1.00 93.88 408 VAL A CA 1
ATOM 3007 C C . VAL A 1 408 ? -0.363 -0.668 1.051 1.00 93.88 408 VAL A C 1
ATOM 3009 O O . VAL A 1 408 ? -1.386 -0.000 0.980 1.00 93.88 408 VAL A O 1
ATOM 3012 N N . GLY A 1 409 ? 0.080 -1.152 2.217 1.00 96.00 409 GLY A N 1
ATOM 3013 C CA . GLY A 1 409 ? -0.627 -0.922 3.477 1.00 96.00 409 GLY A CA 1
ATOM 3014 C C . GLY A 1 409 ? -0.839 0.565 3.775 1.00 96.00 409 GLY A C 1
ATOM 3015 O O . GLY A 1 409 ? -1.942 0.955 4.149 1.00 96.00 409 GLY A O 1
ATOM 3016 N N . VAL A 1 410 ? 0.177 1.405 3.555 1.00 95.12 410 VAL A N 1
ATOM 3017 C CA . VAL A 1 410 ? 0.085 2.852 3.805 1.00 95.12 410 VAL A CA 1
ATOM 3018 C C . VAL A 1 410 ? -0.586 3.605 2.657 1.00 95.12 410 VAL A C 1
ATOM 3020 O O . VAL A 1 410 ? -1.405 4.484 2.920 1.00 95.12 410 VAL A O 1
ATOM 3023 N N . VAL A 1 411 ? -0.284 3.269 1.397 1.00 93.81 411 VAL A N 1
ATOM 3024 C CA . VAL A 1 411 ? -0.924 3.896 0.227 1.00 93.81 411 VAL A CA 1
ATOM 3025 C C . VAL A 1 411 ? -2.430 3.656 0.247 1.00 93.81 411 VAL A C 1
ATOM 3027 O O . VAL A 1 411 ? -3.176 4.597 -0.016 1.00 93.81 411 VAL A O 1
ATOM 3030 N N . ASN A 1 412 ? -2.887 2.467 0.654 1.00 96.19 412 ASN A N 1
ATOM 3031 C CA . ASN A 1 412 ? -4.317 2.187 0.747 1.00 96.19 412 ASN A CA 1
ATOM 3032 C C . ASN A 1 412 ? -5.039 3.017 1.809 1.00 96.19 412 ASN A C 1
ATOM 3034 O O . ASN A 1 412 ? -6.246 3.165 1.718 1.00 96.19 412 ASN A O 1
ATOM 3038 N N . LEU A 1 413 ? -4.336 3.622 2.770 1.00 96.88 413 LEU A N 1
ATOM 3039 C CA . LEU A 1 413 ? -4.945 4.516 3.761 1.00 96.88 413 LEU A CA 1
ATOM 3040 C C . LEU A 1 413 ? -5.038 5.974 3.290 1.00 96.88 413 LEU A C 1
ATOM 3042 O O . LEU A 1 413 ? -5.651 6.804 3.972 1.00 96.88 413 LEU A O 1
ATOM 3046 N N . LEU A 1 414 ? -4.428 6.313 2.149 1.00 95.69 414 LEU A N 1
ATOM 3047 C CA . LEU A 1 414 ? -4.472 7.665 1.606 1.00 95.69 414 LEU A CA 1
ATOM 3048 C C . LEU A 1 414 ? -5.886 8.014 1.124 1.00 95.69 414 LEU A C 1
ATOM 3050 O O . LEU A 1 414 ? -6.599 7.156 0.604 1.00 95.69 414 LEU A O 1
ATOM 3054 N N . PRO A 1 415 ? -6.305 9.284 1.234 1.00 94.12 415 PRO A N 1
ATOM 3055 C CA . PRO A 1 415 ? -7.610 9.726 0.754 1.00 94.12 415 PRO A CA 1
ATOM 3056 C C . PRO A 1 415 ? -7.599 9.889 -0.775 1.00 94.12 415 PRO A C 1
ATOM 3058 O O . PRO A 1 415 ? -7.668 10.999 -1.288 1.00 94.12 415 PRO A O 1
ATOM 3061 N N . ILE A 1 416 ? -7.473 8.789 -1.516 1.00 93.81 416 ILE A N 1
ATOM 3062 C CA . ILE A 1 416 ? -7.481 8.739 -2.984 1.00 93.81 416 ILE A CA 1
ATOM 3063 C C . ILE A 1 416 ? -8.631 7.830 -3.418 1.00 93.81 416 ILE A C 1
ATOM 3065 O O . ILE A 1 416 ? -8.800 6.752 -2.866 1.00 93.81 416 ILE A O 1
ATOM 3069 N N . THR A 1 417 ? -9.414 8.237 -4.418 1.00 89.88 417 THR A N 1
ATOM 3070 C CA . THR A 1 417 ? -10.656 7.546 -4.830 1.00 89.88 417 THR A CA 1
ATOM 3071 C C . THR A 1 417 ? -10.490 6.077 -5.226 1.00 89.88 417 THR A C 1
ATOM 3073 O O . THR A 1 417 ? -11.464 5.335 -5.188 1.00 89.88 417 THR A O 1
ATOM 3076 N N . LEU A 1 418 ? -9.284 5.664 -5.618 1.00 87.00 418 LEU A N 1
ATOM 3077 C CA . LEU A 1 418 ? -8.961 4.305 -6.063 1.00 87.00 418 LEU A CA 1
ATOM 3078 C C . LEU A 1 418 ? -8.640 3.330 -4.921 1.00 87.00 418 LEU A C 1
ATOM 3080 O O . LEU A 1 418 ? -8.456 2.149 -5.192 1.00 87.00 418 LEU A O 1
ATOM 3084 N N . VAL A 1 419 ? -8.512 3.811 -3.681 1.00 94.00 419 VAL A N 1
ATOM 3085 C CA . VAL A 1 419 ? -8.081 2.997 -2.537 1.00 94.00 419 VAL A CA 1
ATOM 3086 C C . VAL A 1 419 ? -8.995 3.174 -1.322 1.00 94.00 419 VAL A C 1
ATOM 3088 O O . VAL A 1 419 ? -9.755 4.141 -1.219 1.00 94.00 419 VAL A O 1
ATOM 3091 N N . ASP A 1 420 ? -8.880 2.251 -0.369 1.00 94.75 420 ASP A N 1
ATOM 3092 C CA . ASP A 1 420 ? -9.714 2.131 0.837 1.00 94.75 420 ASP A CA 1
ATOM 3093 C C . ASP A 1 420 ? -9.837 3.424 1.660 1.00 94.75 420 ASP A C 1
ATOM 3095 O O . ASP A 1 420 ? -10.901 3.778 2.183 1.00 94.75 420 ASP A O 1
ATOM 3099 N N . GLY A 1 421 ? -8.745 4.179 1.738 1.00 94.62 421 GLY A N 1
ATOM 3100 C CA . GLY A 1 421 ? -8.601 5.387 2.535 1.00 94.62 421 GLY A CA 1
ATOM 3101 C C . GLY A 1 421 ? -9.566 6.499 2.141 1.00 94.62 421 GLY A C 1
ATOM 3102 O O . GLY A 1 421 ? -9.900 7.332 2.984 1.00 94.62 421 GLY A O 1
ATOM 3103 N N . HIS A 1 422 ? -10.096 6.501 0.912 1.00 94.44 422 HIS A N 1
ATOM 3104 C CA . HIS A 1 422 ? -11.160 7.429 0.533 1.00 94.44 422 HIS A CA 1
ATOM 3105 C C . HIS A 1 422 ? -12.454 7.175 1.315 1.00 94.44 422 HIS A C 1
ATOM 3107 O O . HIS A 1 422 ? -13.034 8.121 1.855 1.00 94.44 422 HIS A O 1
ATOM 3113 N N . ARG A 1 423 ? -12.888 5.913 1.449 1.00 93.75 423 ARG A N 1
ATOM 3114 C CA . ARG A 1 423 ? -14.092 5.568 2.227 1.00 93.75 423 ARG A CA 1
ATOM 3115 C C . ARG A 1 423 ? -13.877 5.857 3.715 1.00 93.75 423 ARG A C 1
ATOM 3117 O O . ARG A 1 423 ? -14.757 6.431 4.355 1.00 93.75 423 ARG A O 1
ATOM 3124 N N . LEU A 1 424 ? -12.687 5.562 4.247 1.00 95.25 424 LEU A N 1
ATOM 3125 C CA . LEU A 1 424 ? -12.321 5.893 5.633 1.00 95.25 424 LEU A CA 1
ATOM 3126 C C . LEU A 1 424 ? -12.315 7.411 5.878 1.00 95.25 424 LEU A C 1
ATOM 3128 O O . LEU A 1 424 ? -12.839 7.876 6.890 1.00 95.25 424 LEU A O 1
ATOM 3132 N N . MET A 1 425 ? -11.800 8.201 4.931 1.00 93.31 425 MET A N 1
ATOM 3133 C CA . MET A 1 425 ? -11.827 9.664 5.000 1.00 93.31 425 MET A CA 1
ATOM 3134 C C . MET A 1 425 ? -13.261 10.204 5.000 1.00 93.31 425 MET A C 1
ATOM 3136 O O . MET A 1 425 ? -13.586 11.054 5.827 1.00 93.31 425 MET A O 1
ATOM 3140 N N . LYS A 1 426 ? -14.143 9.689 4.130 1.00 92.00 426 LYS A N 1
ATOM 3141 C CA . LYS A 1 426 ? -15.566 10.077 4.116 1.00 92.00 426 LYS A CA 1
ATOM 3142 C C . LYS A 1 426 ? -16.298 9.667 5.398 1.00 92.00 426 LYS A C 1
ATOM 3144 O O . LYS A 1 426 ? -17.194 10.382 5.832 1.00 92.00 426 LYS A O 1
ATOM 3149 N N . ALA A 1 427 ? -15.900 8.564 6.032 1.00 90.94 427 ALA A N 1
ATOM 3150 C CA . ALA A 1 427 ? -16.442 8.159 7.327 1.00 90.94 427 ALA A CA 1
ATOM 3151 C C . ALA A 1 427 ? -15.978 9.076 8.479 1.00 90.94 427 ALA A C 1
ATOM 3153 O O . ALA A 1 427 ? -16.754 9.353 9.394 1.00 90.94 427 ALA A O 1
ATOM 3154 N N . ALA A 1 428 ? -14.735 9.573 8.440 1.00 89.38 428 ALA A N 1
ATOM 3155 C CA . ALA A 1 428 ? -14.195 10.485 9.454 1.00 89.38 428 ALA A CA 1
ATOM 3156 C C . ALA A 1 428 ? -14.674 11.939 9.281 1.00 89.38 428 ALA A C 1
ATOM 3158 O O . ALA A 1 428 ? -14.948 12.631 10.266 1.00 89.38 428 ALA A O 1
ATOM 3159 N N . VAL A 1 429 ? -14.760 12.423 8.038 1.00 89.56 429 VAL A N 1
ATOM 3160 C CA . VAL A 1 429 ? -15.051 13.822 7.705 1.00 89.56 429 VAL A CA 1
ATOM 3161 C C . VAL A 1 429 ? -16.506 13.967 7.272 1.00 89.56 429 VAL A C 1
ATOM 3163 O O . VAL A 1 429 ? -16.879 13.639 6.154 1.00 89.56 429 VAL A O 1
ATOM 3166 N N . ARG A 1 430 ? -17.328 14.549 8.152 1.00 83.88 430 ARG A N 1
ATOM 3167 C CA . ARG A 1 430 ? -18.771 14.745 7.909 1.00 83.88 430 ARG A CA 1
ATOM 3168 C C . ARG A 1 430 ? -19.098 15.692 6.749 1.00 83.88 430 ARG A C 1
ATOM 3170 O O . ARG A 1 430 ? -20.191 15.621 6.203 1.00 83.88 430 ARG A O 1
ATOM 3177 N N . ASN A 1 431 ? -18.204 16.626 6.427 1.00 92.31 431 ASN A N 1
ATOM 3178 C CA . ASN A 1 431 ? -18.426 17.605 5.366 1.00 92.31 431 ASN A CA 1
ATOM 3179 C C . ASN A 1 431 ? -17.910 17.053 4.029 1.00 92.31 431 ASN A C 1
ATOM 3181 O O . ASN A 1 431 ? -16.701 16.927 3.837 1.00 92.31 431 ASN A O 1
ATOM 3185 N N . GLU A 1 432 ? -18.823 16.773 3.098 1.00 90.06 432 GLU A N 1
ATOM 3186 C CA . GLU A 1 432 ? -18.475 16.202 1.792 1.00 90.06 432 GLU A CA 1
ATOM 3187 C C . GLU A 1 432 ? -17.568 17.106 0.953 1.00 90.06 432 GLU A C 1
ATOM 3189 O O . GLU A 1 432 ? -16.647 16.611 0.307 1.00 90.06 432 GLU A O 1
ATOM 3194 N N . LEU A 1 433 ? -17.776 18.427 0.982 1.00 91.88 433 LEU A N 1
ATOM 3195 C CA . LEU A 1 433 ? -16.921 19.365 0.250 1.00 91.88 433 LEU A CA 1
ATOM 3196 C C . LEU A 1 433 ? -15.489 19.311 0.779 1.00 91.88 433 LEU A C 1
ATOM 3198 O O . LEU A 1 433 ? -14.550 19.242 -0.007 1.00 91.88 433 LEU A O 1
ATOM 3202 N N . ALA A 1 434 ? -15.320 19.285 2.102 1.00 91.94 434 ALA A N 1
ATOM 3203 C CA . ALA A 1 434 ? -14.004 19.159 2.716 1.00 91.94 434 ALA A CA 1
ATOM 3204 C C . ALA A 1 434 ? -13.337 17.821 2.353 1.00 91.94 434 ALA A C 1
ATOM 3206 O O . A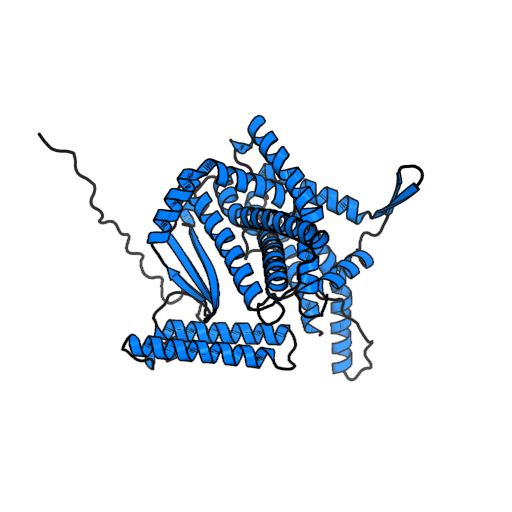LA A 1 434 ? -12.175 17.811 1.949 1.00 91.94 434 ALA A O 1
ATOM 3207 N N . ALA A 1 435 ? -14.073 16.706 2.427 1.00 90.69 435 ALA A N 1
ATOM 3208 C CA . ALA A 1 435 ? -13.559 15.385 2.060 1.00 90.69 435 ALA A CA 1
ATOM 3209 C C . ALA A 1 435 ? -13.134 15.318 0.580 1.00 90.69 435 ALA A C 1
ATOM 3211 O O . ALA A 1 435 ? -12.068 14.786 0.257 1.00 90.69 435 ALA A O 1
ATOM 3212 N N . ASN A 1 436 ? -13.929 15.909 -0.315 1.00 91.56 436 ASN A N 1
ATOM 3213 C CA . ASN A 1 436 ? -13.628 15.970 -1.743 1.00 91.56 436 ASN A CA 1
ATOM 3214 C C . ASN A 1 436 ? -12.418 16.866 -2.029 1.00 91.56 436 ASN A C 1
ATOM 3216 O O . ASN A 1 436 ? -11.548 16.472 -2.800 1.00 91.56 436 ASN A O 1
ATOM 3220 N N . LEU A 1 437 ? -12.316 18.036 -1.389 1.00 93.62 437 LEU A N 1
ATOM 3221 C CA . LEU A 1 437 ? -11.163 18.931 -1.539 1.00 93.62 437 LEU A CA 1
ATOM 3222 C C . LEU A 1 437 ? -9.861 18.263 -1.088 1.00 93.62 437 LEU A C 1
ATOM 3224 O O . LEU A 1 437 ? -8.867 18.331 -1.808 1.00 93.62 437 LEU A O 1
ATOM 3228 N N . ILE A 1 438 ? -9.876 17.579 0.061 1.00 92.50 438 ILE A N 1
ATOM 3229 C CA . ILE A 1 438 ? -8.724 16.803 0.541 1.00 92.50 438 ILE A CA 1
ATOM 3230 C C . ILE A 1 438 ? -8.364 15.724 -0.483 1.00 92.50 438 ILE A C 1
ATOM 3232 O O . ILE A 1 438 ? -7.208 15.626 -0.883 1.00 92.50 438 ILE A O 1
ATOM 3236 N N . THR A 1 439 ? -9.353 14.961 -0.954 1.00 93.62 439 THR A N 1
ATOM 3237 C CA . THR A 1 439 ? -9.136 13.884 -1.930 1.00 93.62 439 THR A CA 1
ATOM 3238 C C . THR A 1 439 ? -8.487 14.407 -3.215 1.00 93.62 439 THR A C 1
ATOM 3240 O O . THR A 1 439 ? -7.468 13.880 -3.658 1.00 93.62 439 THR A O 1
ATOM 3243 N N . TRP A 1 440 ? -9.011 15.494 -3.788 1.00 95.00 440 TRP A N 1
ATOM 3244 C CA . TRP A 1 440 ? -8.453 16.096 -5.000 1.00 95.00 440 TRP A CA 1
ATOM 3245 C C . TRP A 1 440 ? -7.058 16.683 -4.791 1.00 95.00 440 TRP A C 1
ATOM 3247 O O . TRP A 1 440 ? -6.203 16.526 -5.662 1.00 95.00 440 TRP A O 1
ATOM 3257 N N . ALA A 1 441 ? -6.799 17.312 -3.642 1.00 95.12 441 ALA A N 1
ATOM 3258 C CA . ALA A 1 441 ? -5.473 17.824 -3.314 1.00 95.12 441 ALA A CA 1
ATOM 3259 C C . ALA A 1 441 ? -4.437 16.692 -3.229 1.00 95.12 441 ALA A C 1
ATOM 3261 O O . ALA A 1 441 ? -3.334 16.826 -3.760 1.00 95.12 441 ALA A O 1
ATOM 3262 N N . VAL A 1 442 ? -4.796 15.560 -2.616 1.00 95.44 442 VAL A N 1
ATOM 3263 C CA . VAL A 1 442 ? -3.906 14.397 -2.507 1.00 95.44 442 VAL A CA 1
ATOM 3264 C C . VAL A 1 442 ? -3.709 13.707 -3.854 1.00 95.44 442 VAL A C 1
ATOM 3266 O O . VAL A 1 442 ? -2.577 13.361 -4.178 1.00 95.44 442 VAL A O 1
ATOM 3269 N N . ILE A 1 443 ? -4.752 13.579 -4.682 1.00 95.31 443 ILE A N 1
ATOM 3270 C CA . ILE A 1 443 ? -4.626 13.070 -6.059 1.00 95.31 443 ILE A CA 1
ATOM 3271 C C . ILE A 1 443 ? -3.684 13.957 -6.879 1.00 95.31 443 ILE A C 1
ATOM 3273 O O . ILE A 1 443 ? -2.765 13.450 -7.521 1.00 95.31 443 ILE A O 1
ATOM 3277 N N . ALA A 1 444 ? -3.871 15.279 -6.837 1.00 95.19 444 ALA A N 1
ATOM 3278 C CA . ALA A 1 444 ? -3.010 16.216 -7.551 1.00 95.19 444 ALA A CA 1
ATOM 3279 C C . ALA A 1 444 ? -1.555 16.105 -7.075 1.00 95.19 444 ALA A C 1
ATOM 3281 O O . ALA A 1 444 ? -0.643 16.007 -7.895 1.00 95.19 444 ALA A O 1
ATOM 3282 N N . ALA A 1 445 ? -1.334 16.045 -5.758 1.00 94.50 445 ALA A N 1
ATOM 3283 C CA . ALA A 1 445 ? -0.005 15.854 -5.194 1.00 94.50 445 ALA A CA 1
ATOM 3284 C C . ALA A 1 445 ? 0.622 14.532 -5.647 1.00 94.50 445 ALA A C 1
ATOM 3286 O O . ALA A 1 445 ? 1.772 14.523 -6.085 1.00 94.50 445 ALA A O 1
ATOM 3287 N N . PHE A 1 446 ? -0.137 13.436 -5.606 1.00 92.50 446 PHE A N 1
ATOM 3288 C CA . PHE A 1 446 ? 0.305 12.124 -6.068 1.00 92.50 446 PHE A CA 1
ATOM 3289 C C . PHE A 1 446 ? 0.759 12.177 -7.532 1.00 92.50 446 PHE A C 1
ATOM 3291 O O . PHE A 1 446 ? 1.874 11.765 -7.832 1.00 92.50 446 PHE A O 1
ATOM 3298 N N . VAL A 1 447 ? -0.030 12.780 -8.428 1.00 92.88 447 VAL A N 1
ATOM 3299 C CA . VAL A 1 447 ? 0.339 12.949 -9.846 1.00 92.88 447 VAL A CA 1
ATOM 3300 C C . VAL A 1 447 ? 1.606 13.794 -10.004 1.00 92.88 447 VAL A C 1
ATOM 3302 O O . VAL A 1 447 ? 2.518 13.398 -10.730 1.00 92.88 447 VAL A O 1
ATOM 3305 N N . VAL A 1 448 ? 1.714 14.924 -9.296 1.00 94.38 448 VAL A N 1
ATOM 3306 C CA . VAL A 1 448 ? 2.901 15.797 -9.360 1.00 94.38 448 VAL A CA 1
ATOM 3307 C C . VAL A 1 448 ? 4.173 15.057 -8.935 1.00 94.38 448 VAL A C 1
ATOM 3309 O O . VAL A 1 448 ? 5.218 15.248 -9.552 1.00 94.38 448 VAL A O 1
ATOM 3312 N N . ASN A 1 449 ? 4.088 14.158 -7.949 1.00 92.44 449 ASN A N 1
ATOM 3313 C CA . ASN A 1 449 ? 5.220 13.338 -7.499 1.00 92.44 449 ASN A CA 1
ATOM 3314 C C . ASN A 1 449 ? 5.754 12.386 -8.595 1.00 92.44 449 ASN A C 1
ATOM 3316 O O . ASN A 1 449 ? 6.924 12.001 -8.534 1.00 92.44 449 ASN A O 1
ATOM 3320 N N . PHE A 1 450 ? 4.938 12.030 -9.597 1.00 89.88 450 PHE A N 1
ATOM 3321 C CA . PHE A 1 450 ? 5.342 11.210 -10.747 1.00 89.88 450 PHE A CA 1
ATOM 3322 C C . PHE A 1 450 ? 5.890 12.019 -11.927 1.00 89.88 450 PHE A C 1
ATOM 3324 O O . PHE A 1 450 ? 6.661 11.473 -12.714 1.00 89.88 450 PHE A O 1
ATOM 3331 N N . LEU A 1 451 ? 5.541 13.303 -12.058 1.00 91.44 451 LEU A N 1
ATOM 3332 C CA . LEU A 1 451 ? 5.927 14.127 -13.212 1.00 91.44 451 LEU A CA 1
ATOM 3333 C C . LEU A 1 451 ? 7.436 14.160 -13.515 1.00 91.44 451 LEU A C 1
ATOM 3335 O O . LEU A 1 451 ? 7.769 14.189 -14.701 1.00 91.44 451 LEU A O 1
ATOM 3339 N N . PRO A 1 452 ? 8.365 14.103 -12.535 1.00 91.06 452 PRO A N 1
ATOM 3340 C CA . PRO A 1 452 ? 9.792 14.055 -12.844 1.00 91.06 452 PRO A CA 1
ATOM 3341 C C . PRO A 1 452 ? 10.225 12.890 -13.744 1.00 91.06 452 PRO A C 1
ATOM 3343 O O . PRO A 1 452 ? 11.235 13.013 -14.434 1.00 91.06 452 PRO A O 1
ATOM 3346 N N . TRP A 1 453 ? 9.461 11.792 -13.796 1.00 85.94 453 TRP A N 1
ATOM 3347 C CA . TRP A 1 453 ? 9.720 10.687 -14.726 1.00 85.94 453 TRP A CA 1
ATOM 3348 C C . TRP A 1 453 ? 9.602 11.080 -16.201 1.00 85.94 453 TRP A C 1
ATOM 3350 O O . TRP A 1 453 ? 10.224 10.434 -17.033 1.00 85.94 453 TRP A O 1
ATOM 3360 N N . LEU A 1 454 ? 8.844 12.129 -16.534 1.00 86.19 454 LEU A N 1
ATOM 3361 C CA . LEU A 1 454 ? 8.662 12.586 -17.918 1.00 86.19 454 LEU A CA 1
ATOM 3362 C C . LEU A 1 454 ? 9.885 13.327 -18.479 1.00 86.19 454 LEU A C 1
ATOM 3364 O O . LEU A 1 454 ? 9.943 13.589 -19.677 1.00 86.19 454 LEU A O 1
ATOM 3368 N N . PHE A 1 455 ? 10.836 13.706 -17.623 1.00 85.00 455 PHE A N 1
ATOM 3369 C CA . PHE A 1 455 ? 12.002 14.512 -17.996 1.00 85.00 455 PHE A CA 1
ATOM 3370 C C . PHE A 1 455 ? 13.320 13.730 -17.933 1.00 85.00 455 PHE A C 1
ATOM 3372 O O . PHE A 1 455 ? 14.384 14.352 -17.873 1.00 85.00 455 PHE A O 1
ATOM 3379 N N . ARG A 1 456 ? 13.244 12.397 -17.879 1.00 78.94 456 ARG A N 1
ATOM 3380 C CA . ARG A 1 456 ? 14.375 11.490 -17.676 1.00 78.94 456 ARG A CA 1
ATOM 3381 C C . ARG A 1 456 ? 14.673 10.630 -18.884 1.00 78.94 456 ARG A C 1
ATOM 3383 O O . ARG A 1 456 ? 13.712 10.285 -19.602 1.00 78.94 456 ARG A O 1
#

Secondary structure (DSSP, 8-state):
------PPPS-----PPPPPTTSS---TTHHHHHHHHHHS-SSHHHHHHHHHHHHHHHHHHHHHHHTSS--HHHHHHHHHHHHHHHHHHHHHHHT---STTEEEEE-HHHHHHHHHHHHHTHHHHHHHHHHHHHHHHGGGGGGT--TTTTSHHHHHHHH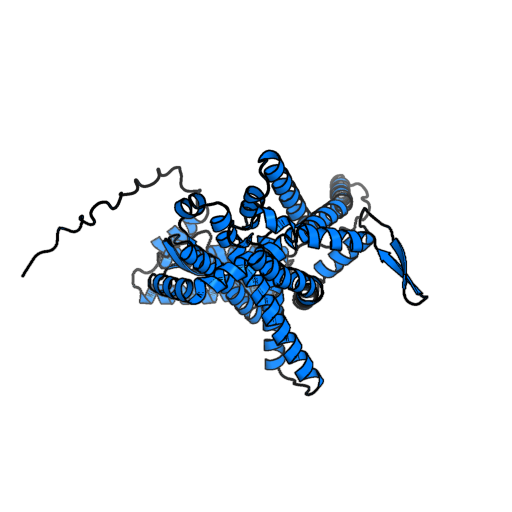HHHHHHHHHIIIIIHHHHHHHHHHHSSS--HHHHHHHHHHHH-SS--EEEEEETTEEEEEEHHHHHHHHHHHHHHHHHHHHHHHHHHHHHHHHHHHHHHHHHHHHHTTPPPP--PPPPPS-----BTTTB-HHHHHHHHHHHHHHHHHHHHHHHHHTT--EEEEEEEEETTEEEEEEEEE-HHHHHHS-HHHHHHHHHHHHHHHHHHHHHHHHHHHHHHHHHHHS---SHHHHHHHHHHHHHHHHHHHHHHHTTSS-TTSTHHHHHHHH---HHHHHHHHHHHHHHHHHHHGGGGG-

pLDDT: mean 86.98, std 14.15, range [27.69, 98.31]

Radius of gyration: 25.05 Å; chains: 1; bounding box: 73×69×63 Å